Protein AF-A0A930SYH5-F1 (afdb_monomer_lite)

Secondary structure (DSSP, 8-state):
-PEEEEEETTTSHHHHHHHHHHTTTEEEEEEESS--STTEEE--TT-HHHHHHHHHHH--SEEEE------HHHHTT-HHHHHIIIIIHHHHHHHHHHHTT-EEEEEEEGGGS-S--SSPPPTTSPP---SHHHHHHHHHHHHHHTSSSEEEEEEES----SSSS--HHHHHHHHHHHS-GGGSSS-GGG-EETTEEHHHHHHHHHHHTT--EEEEEE-TTTHHHHHHHH-SSGGGTSEEEEEE-SS---HHHHHHHHHHHHTT--EEEE-TTEEE-S-HHHHHHHHHHTT-SEEEEEEE-S-GGGS-EEEE-TTS-EEEEESS-SS-S-SEEEEEEEEE-TTHHHHHHT----TTSS--HHHHHHHHHHTT--EEEEE-SS-EEETTSHHHHHHHHHHHHHHHPPPEE-SEEETT-EEESSEEE-TT-EEES-EEESSEEE-SS-EEES-EE-TTEEE-TT-EEEEEEEEEEEE-TT-EEEEEEEEEEEEEE-TT-EEE--SPSS--------SS------

Sequence (522 aa):
MNAKILLIGSTGQVGRELSFTLSSLGEVVEGARHPHAKNMIKLDLTNNEQIREVIQTIKPDLVVNSGAYTAVDKAELEPELAYQINAIAPSILAEEMSKLTGKLIHISTDYVFDGSKNTPYLETDKTNPLGVYGKTKLAGEEAIQNTNVDYIILRTAWVYGIYGQKNFVKTMVRLAQEKTQFTYSGAKQLVPVANKPILWYGIEAIVKAGITDIGIIISPETGTEIERVTGAGEKFGAKITYILQESPDGLAHAVKIAQPFLADSPFIMYLGDNLIADDLEEYLTEFKSNNLSALILLRKVSNPSAFGVAKIDEKGNILALVEKPTNPPSNLALVGIYFFSPIIHEIIENLQPSPRGELEITDALQGLITEGKNVKACQLKDWWLDTGKKDDLLEANRIILDTNLTSNNQGIIQGNSQIIGRVAIGKDTKIINSTIRGPVIIGDNCHIENCFIGPYSSIANNVILTDADLEHSVILDSAQLKGIHHRIVDSVIGQRAKLILAPQRPKALSFMIGDDSYIQLV

Structure (mmCIF, N/CA/C/O backbone):
data_AF-A0A930SYH5-F1
#
_entry.id   AF-A0A930SYH5-F1
#
loop_
_atom_site.group_PDB
_atom_site.id
_atom_site.type_symbol
_atom_site.label_atom_id
_atom_site.label_alt_id
_atom_site.label_comp_id
_atom_site.label_asym_id
_atom_site.label_entity_id
_atom_site.label_seq_id
_atom_site.pdbx_PDB_ins_code
_atom_site.Cartn_x
_atom_site.Cartn_y
_atom_site.Cartn_z
_atom_site.occupancy
_atom_site.B_iso_or_equiv
_atom_site.auth_seq_id
_atom_site.auth_comp_id
_atom_site.auth_asym_id
_atom_site.auth_atom_id
_atom_site.pdbx_PDB_model_num
ATOM 1 N N . MET A 1 1 ? 56.475 23.485 -13.962 1.00 54.97 1 MET A N 1
ATOM 2 C CA . MET A 1 1 ? 55.716 23.916 -12.770 1.00 54.97 1 MET A CA 1
ATOM 3 C C . MET A 1 1 ? 54.405 23.159 -12.785 1.00 54.97 1 MET A C 1
ATOM 5 O O . MET A 1 1 ? 53.842 23.033 -13.865 1.00 54.97 1 MET A O 1
ATOM 9 N N . ASN A 1 2 ? 53.972 22.610 -11.649 1.00 76.38 2 ASN A N 1
ATOM 10 C CA . ASN A 1 2 ? 52.617 22.067 -11.536 1.00 76.38 2 ASN A CA 1
ATOM 11 C C . ASN A 1 2 ? 51.631 23.235 -11.617 1.00 76.38 2 ASN A C 1
ATOM 13 O O . ASN A 1 2 ? 51.890 24.272 -11.009 1.00 76.38 2 ASN A O 1
ATOM 17 N N . ALA A 1 3 ? 50.551 23.080 -12.383 1.00 88.75 3 ALA A N 1
ATOM 18 C CA . ALA A 1 3 ? 49.531 24.116 -12.514 1.00 88.75 3 ALA A CA 1
ATOM 19 C C . ALA A 1 3 ? 48.890 24.400 -11.148 1.00 88.75 3 ALA A C 1
ATOM 21 O O . ALA A 1 3 ? 48.582 23.464 -10.408 1.00 88.75 3 ALA A O 1
ATOM 22 N N . LYS A 1 4 ? 48.682 25.671 -10.812 1.00 95.31 4 LYS A N 1
ATOM 23 C CA . LYS A 1 4 ? 47.983 26.085 -9.596 1.00 95.31 4 LYS A CA 1
ATOM 24 C C . LYS A 1 4 ? 46.488 26.197 -9.871 1.00 95.31 4 LYS A C 1
ATOM 26 O O . LYS A 1 4 ? 46.061 26.983 -10.717 1.00 95.31 4 LYS A O 1
ATOM 31 N N . ILE A 1 5 ? 45.692 25.421 -9.146 1.00 96.94 5 ILE A N 1
ATOM 32 C CA . ILE A 1 5 ? 44.258 25.260 -9.379 1.00 96.94 5 ILE A CA 1
ATOM 33 C C . ILE A 1 5 ? 43.490 25.814 -8.181 1.00 96.94 5 ILE A C 1
ATOM 35 O O . ILE A 1 5 ? 43.622 25.301 -7.076 1.00 96.94 5 ILE A O 1
ATOM 39 N N . LEU A 1 6 ? 42.652 26.828 -8.386 1.00 97.12 6 LEU A N 1
ATOM 40 C CA . LEU A 1 6 ? 41.712 27.299 -7.368 1.00 97.12 6 LEU A CA 1
ATOM 41 C C . LEU A 1 6 ? 40.374 26.569 -7.527 1.00 97.12 6 LEU A C 1
ATOM 43 O O . LEU A 1 6 ? 39.638 26.815 -8.482 1.00 97.12 6 LEU A O 1
ATOM 47 N N . LEU A 1 7 ? 40.043 25.692 -6.580 1.00 97.25 7 LEU A N 1
ATOM 48 C CA . LEU A 1 7 ? 38.769 24.976 -6.540 1.00 97.25 7 LEU A CA 1
ATOM 49 C C . LEU A 1 7 ? 37.785 25.692 -5.615 1.00 97.25 7 LEU A C 1
ATOM 51 O O . LEU A 1 7 ? 37.949 25.690 -4.398 1.00 97.25 7 LEU A O 1
ATOM 55 N N . ILE A 1 8 ? 36.727 26.264 -6.180 1.00 96.88 8 ILE A N 1
ATOM 56 C CA . ILE A 1 8 ? 35.686 26.983 -5.440 1.00 96.88 8 ILE A CA 1
ATOM 57 C C . ILE A 1 8 ? 34.515 26.043 -5.168 1.00 96.88 8 ILE A C 1
ATOM 59 O O . ILE A 1 8 ? 34.050 25.355 -6.077 1.00 96.88 8 ILE A O 1
ATOM 63 N N . GLY A 1 9 ? 34.000 26.046 -3.936 1.00 92.62 9 GLY A N 1
ATOM 64 C CA . GLY A 1 9 ? 32.895 25.177 -3.524 1.00 92.62 9 GLY A CA 1
ATOM 65 C C . GLY A 1 9 ? 33.356 23.792 -3.064 1.00 92.62 9 GLY A C 1
ATOM 66 O O . GLY A 1 9 ? 32.568 22.849 -3.091 1.00 92.62 9 GLY A O 1
ATOM 67 N N . SER A 1 10 ? 34.607 23.665 -2.608 1.00 91.12 10 SER A N 1
ATOM 68 C CA . SER A 1 10 ? 35.247 22.388 -2.245 1.00 91.12 10 SER A CA 1
ATOM 69 C C . SER A 1 10 ? 34.531 21.598 -1.140 1.00 91.12 10 SER A C 1
ATOM 71 O O . SER A 1 10 ? 34.693 20.388 -1.040 1.00 91.12 10 SER A O 1
ATOM 73 N N . THR A 1 11 ? 33.689 22.240 -0.322 1.00 87.94 11 THR A N 1
ATOM 74 C CA . THR A 1 11 ? 32.863 21.554 0.688 1.00 87.94 11 THR A CA 1
ATOM 75 C C . THR A 1 11 ? 31.590 20.918 0.130 1.00 87.94 11 THR A C 1
ATOM 77 O O . THR A 1 11 ? 30.999 20.079 0.820 1.00 87.94 11 THR A O 1
ATOM 80 N N . GLY A 1 12 ? 31.160 21.314 -1.073 1.00 85.12 12 GLY A N 1
ATOM 81 C CA . GLY A 1 12 ? 29.975 20.806 -1.766 1.00 85.12 12 GLY A CA 1
ATOM 82 C C . GLY A 1 12 ? 30.194 19.429 -2.401 1.00 85.12 12 GLY A C 1
ATOM 83 O O . GLY A 1 12 ? 31.309 18.921 -2.425 1.00 85.12 12 GLY A O 1
ATOM 84 N N . GLN A 1 13 ? 29.123 18.814 -2.917 1.00 85.75 13 GLN A N 1
ATOM 85 C CA . GLN A 1 13 ? 29.175 17.445 -3.462 1.00 85.75 13 GLN A CA 1
ATOM 86 C C . GLN A 1 13 ? 30.187 17.325 -4.609 1.00 85.75 13 GLN A C 1
ATOM 88 O O . GLN A 1 13 ? 31.122 16.539 -4.521 1.00 85.75 13 GLN A O 1
ATOM 93 N N . VAL A 1 14 ? 30.037 18.166 -5.637 1.00 88.12 14 VAL A N 1
ATOM 94 C CA . VAL A 1 14 ? 30.930 18.185 -6.806 1.00 88.12 14 VAL A CA 1
ATOM 95 C C . VAL A 1 14 ? 32.347 18.605 -6.410 1.00 88.12 14 VAL A C 1
ATOM 97 O O . VAL A 1 14 ? 33.314 17.970 -6.814 1.00 88.12 14 VAL A O 1
ATOM 100 N N . GLY A 1 15 ? 32.476 19.642 -5.576 1.00 90.06 15 GLY A N 1
ATOM 101 C CA . GLY A 1 15 ? 33.772 20.148 -5.131 1.00 90.06 15 GLY A CA 1
ATOM 102 C C . GLY A 1 15 ? 34.610 19.105 -4.389 1.00 90.06 15 GLY A C 1
ATOM 103 O O . GLY A 1 15 ? 35.796 18.980 -4.671 1.00 90.06 15 GLY A O 1
ATOM 104 N N . ARG A 1 16 ? 34.015 18.301 -3.500 1.00 87.94 16 ARG A N 1
ATOM 105 C CA . ARG A 1 16 ? 34.755 17.248 -2.782 1.00 87.94 16 ARG A CA 1
ATOM 106 C C . ARG A 1 16 ? 35.356 16.213 -3.729 1.00 87.94 16 ARG A C 1
ATOM 108 O O . ARG A 1 16 ? 36.531 15.892 -3.598 1.00 87.94 16 ARG A O 1
ATOM 115 N N . GLU A 1 17 ? 34.578 15.731 -4.694 1.00 88.88 17 GLU A N 1
ATOM 116 C CA . GLU A 1 17 ? 35.054 14.739 -5.672 1.00 88.88 17 GLU A CA 1
ATOM 117 C C . GLU A 1 17 ? 36.116 15.329 -6.614 1.00 88.88 17 GLU A C 1
ATOM 119 O O . GLU A 1 17 ? 37.127 14.694 -6.935 1.00 88.88 17 GLU A O 1
ATOM 124 N N . LEU A 1 18 ? 35.931 16.591 -7.014 1.00 90.50 18 LEU A N 1
ATOM 125 C CA . LEU A 1 18 ? 36.911 17.303 -7.828 1.00 90.50 18 LEU A CA 1
ATOM 126 C C . LEU A 1 18 ? 38.214 17.555 -7.076 1.00 90.50 18 LEU A C 1
ATOM 128 O O . LEU A 1 18 ? 39.262 17.501 -7.704 1.00 90.50 18 LEU A O 1
ATOM 132 N N . SER A 1 19 ? 38.190 17.782 -5.762 1.00 89.62 19 SER A N 1
ATOM 133 C CA . SER A 1 19 ? 39.415 17.988 -4.979 1.00 89.62 19 SER A CA 1
ATOM 134 C C . SER A 1 19 ? 40.384 16.808 -5.113 1.00 89.62 19 SER A C 1
ATOM 136 O O . SER A 1 19 ? 41.558 17.000 -5.447 1.00 89.62 19 SER A O 1
ATOM 138 N N . PHE A 1 20 ? 39.878 15.576 -4.979 1.00 84.81 20 PHE A N 1
ATOM 139 C CA . PHE A 1 20 ? 40.682 14.365 -5.161 1.00 84.81 20 PHE A CA 1
ATOM 140 C C . PHE A 1 20 ? 41.242 14.252 -6.583 1.00 84.81 20 PHE A C 1
ATOM 142 O O . PHE A 1 20 ? 42.425 13.970 -6.766 1.00 84.81 20 PHE A O 1
ATOM 149 N N . THR A 1 21 ? 40.407 14.518 -7.589 1.00 88.06 21 THR A N 1
ATOM 150 C CA . THR A 1 21 ? 40.795 14.397 -9.002 1.00 88.06 21 THR A CA 1
ATOM 151 C C . THR A 1 21 ? 41.822 15.462 -9.398 1.00 88.06 21 THR A C 1
ATOM 153 O O . THR A 1 21 ? 42.855 15.150 -9.990 1.00 88.06 21 THR A O 1
ATOM 156 N N . LEU A 1 22 ? 41.579 16.721 -9.032 1.00 91.44 22 LEU A N 1
ATOM 157 C CA . LEU A 1 22 ? 42.421 17.867 -9.379 1.00 91.44 22 LEU A CA 1
ATOM 158 C C . LEU A 1 22 ? 43.780 17.830 -8.669 1.00 91.44 22 LEU A C 1
ATOM 160 O O . LEU A 1 22 ? 44.765 18.287 -9.244 1.00 91.44 22 LEU A O 1
ATOM 164 N N . SER A 1 23 ? 43.864 17.225 -7.478 1.00 88.00 23 SER A N 1
ATOM 165 C CA . SER A 1 23 ? 45.127 17.052 -6.741 1.00 88.00 23 SER A CA 1
ATOM 166 C C . SER A 1 23 ? 46.154 16.208 -7.508 1.00 88.00 23 SER A C 1
ATOM 168 O O . SER A 1 23 ? 47.352 16.318 -7.263 1.00 88.00 23 SER A O 1
ATOM 170 N N . SER A 1 24 ? 45.703 15.385 -8.463 1.00 88.62 24 SER A N 1
ATOM 171 C CA . SER A 1 24 ? 46.584 14.629 -9.366 1.00 88.62 24 SER A CA 1
ATOM 172 C C . SER A 1 24 ? 47.115 15.453 -10.550 1.00 88.62 24 SER A C 1
ATOM 174 O O . SER A 1 24 ? 48.090 15.055 -11.186 1.00 88.62 24 SER A O 1
ATOM 176 N N . LEU A 1 25 ? 46.495 16.603 -10.843 1.00 88.56 25 LEU A N 1
ATOM 177 C CA . LEU A 1 25 ? 46.772 17.442 -12.015 1.00 88.56 25 LEU A CA 1
ATOM 178 C C . LEU A 1 25 ? 47.571 18.706 -11.669 1.00 88.56 25 LEU A C 1
ATOM 180 O O . LEU A 1 25 ? 48.188 19.303 -12.552 1.00 88.56 25 LEU A O 1
ATOM 184 N N . GLY A 1 26 ? 47.569 19.129 -10.403 1.00 91.44 26 GLY A N 1
ATOM 185 C CA . GLY A 1 26 ? 48.209 20.371 -9.991 1.00 91.44 26 GLY A CA 1
ATOM 186 C C . GLY A 1 26 ? 48.165 20.634 -8.489 1.00 91.44 26 GLY A C 1
ATOM 187 O O . GLY A 1 26 ? 47.673 19.828 -7.703 1.00 91.44 26 GLY A O 1
ATOM 188 N N . GLU A 1 27 ? 48.693 21.789 -8.090 1.00 94.19 27 GLU A N 1
ATOM 189 C CA . GLU A 1 27 ? 48.583 22.290 -6.720 1.00 94.19 27 GLU A CA 1
ATOM 190 C C . GLU A 1 27 ? 47.179 22.873 -6.514 1.00 94.19 27 GLU A C 1
ATOM 192 O O . GLU A 1 27 ? 46.853 23.921 -7.074 1.00 94.19 27 GLU A O 1
ATOM 197 N N . VAL A 1 28 ? 46.340 22.192 -5.730 1.00 94.44 28 VAL A N 1
ATOM 198 C CA . VAL A 1 28 ? 44.954 22.613 -5.483 1.00 94.44 28 VAL A CA 1
ATOM 199 C C . VAL A 1 28 ? 44.872 23.513 -4.257 1.00 94.44 28 VAL A C 1
ATOM 201 O O . VAL A 1 28 ? 45.237 23.125 -3.149 1.00 94.44 28 VAL A O 1
ATOM 204 N N . VAL A 1 29 ? 44.317 24.703 -4.457 1.00 95.19 29 VAL A N 1
ATOM 205 C CA . VAL A 1 29 ? 43.918 25.631 -3.404 1.00 95.19 29 VAL A CA 1
ATOM 206 C C . VAL A 1 29 ? 42.401 25.573 -3.264 1.00 95.19 29 VAL A C 1
ATOM 208 O O . VAL A 1 29 ? 41.662 25.913 -4.187 1.00 95.19 29 VAL A O 1
ATOM 211 N N . GLU A 1 30 ? 41.920 25.124 -2.109 1.00 95.56 30 GLU A N 1
ATOM 212 C CA . GLU A 1 30 ? 40.494 24.908 -1.864 1.00 95.56 30 GLU A CA 1
ATOM 213 C C . GLU A 1 30 ? 39.813 26.146 -1.267 1.00 95.56 30 GLU A C 1
ATOM 215 O O . GLU A 1 30 ? 40.140 26.575 -0.161 1.00 95.56 30 GLU A O 1
ATOM 220 N N . GLY A 1 31 ? 38.816 26.686 -1.966 1.00 95.25 31 GLY A N 1
ATOM 221 C CA . GLY A 1 31 ? 37.974 27.797 -1.530 1.00 95.25 31 GLY A CA 1
ATOM 222 C C . GLY A 1 31 ? 36.589 27.339 -1.067 1.00 95.25 31 GLY A C 1
ATOM 223 O O . GLY A 1 31 ? 35.847 26.698 -1.819 1.00 95.25 31 GLY A O 1
ATOM 224 N N . ALA A 1 32 ? 36.199 27.710 0.155 1.00 92.44 32 ALA A N 1
ATOM 225 C CA . ALA A 1 32 ? 34.888 27.382 0.716 1.00 92.44 32 ALA A CA 1
ATOM 226 C C . ALA A 1 32 ? 34.297 28.516 1.563 1.00 92.44 32 ALA A C 1
ATOM 228 O O . ALA A 1 32 ? 35.016 29.236 2.254 1.00 92.44 32 ALA A O 1
ATOM 229 N N . ARG A 1 33 ? 32.960 28.610 1.598 1.00 89.88 33 ARG A N 1
ATOM 230 C CA . ARG A 1 33 ? 32.237 29.592 2.429 1.00 89.88 33 ARG A CA 1
ATOM 231 C C . ARG A 1 33 ? 32.514 29.411 3.926 1.00 89.88 33 ARG A C 1
ATOM 233 O O . ARG A 1 33 ? 32.722 30.380 4.655 1.00 89.88 33 ARG A O 1
ATOM 240 N N . HIS A 1 34 ? 32.542 28.153 4.365 1.00 86.88 34 HIS A N 1
ATOM 241 C CA . HIS A 1 34 ? 32.814 27.741 5.742 1.00 86.88 34 HIS A CA 1
ATOM 242 C C . HIS A 1 34 ? 33.986 26.743 5.749 1.00 86.88 34 HIS A C 1
ATOM 244 O O . HIS A 1 34 ? 33.759 25.530 5.686 1.00 86.88 34 HIS A O 1
ATOM 250 N N . PRO A 1 35 ? 35.241 27.229 5.742 1.00 85.38 35 PRO A N 1
ATOM 251 C CA . PRO A 1 35 ? 36.414 26.364 5.762 1.00 85.38 35 PRO A CA 1
ATOM 252 C C . PRO A 1 35 ? 36.491 25.606 7.092 1.00 85.38 35 PRO A C 1
ATOM 254 O O . PRO A 1 35 ? 36.239 26.167 8.156 1.00 85.38 35 PRO A O 1
ATOM 257 N N . HIS A 1 36 ? 36.833 24.322 7.023 1.00 80.94 36 HIS A N 1
ATOM 258 C CA . HIS A 1 36 ? 36.898 23.422 8.182 1.00 80.94 36 HIS A CA 1
ATOM 259 C C . HIS A 1 36 ? 38.276 22.757 8.339 1.00 80.94 36 HIS A C 1
ATOM 261 O O . HIS A 1 36 ? 38.536 22.116 9.354 1.00 80.94 36 HIS A O 1
ATOM 267 N N . ALA A 1 37 ? 39.177 22.950 7.371 1.00 79.31 37 ALA A N 1
ATOM 268 C CA . ALA A 1 37 ? 40.570 22.529 7.436 1.00 79.31 37 ALA A CA 1
ATOM 269 C C . ALA A 1 37 ? 41.507 23.741 7.326 1.00 79.31 37 ALA A C 1
ATOM 271 O O . ALA A 1 37 ? 41.186 24.729 6.666 1.00 79.31 37 ALA A O 1
ATOM 272 N N . LYS A 1 38 ? 42.686 23.651 7.958 1.00 69.94 38 LYS A N 1
ATOM 273 C CA . LYS A 1 38 ? 43.677 24.746 8.021 1.00 69.94 38 LYS A CA 1
ATOM 274 C C . LYS A 1 38 ? 44.188 25.209 6.653 1.00 69.94 38 LYS A C 1
ATOM 276 O O . LYS A 1 38 ? 44.644 26.339 6.545 1.00 69.94 38 LYS A O 1
ATOM 281 N N . ASN A 1 39 ? 44.104 24.352 5.639 1.00 78.25 39 ASN A N 1
ATOM 282 C CA . ASN A 1 39 ? 44.634 24.619 4.301 1.00 78.25 39 ASN A CA 1
ATOM 283 C C . ASN A 1 39 ? 43.558 25.129 3.324 1.00 78.25 39 ASN A C 1
ATOM 285 O O . ASN A 1 39 ? 43.848 25.320 2.148 1.00 78.25 39 ASN A O 1
ATOM 289 N N . MET A 1 40 ? 42.325 25.346 3.798 1.00 90.44 40 MET A N 1
ATOM 290 C CA . MET A 1 40 ? 41.239 25.905 2.992 1.00 90.44 40 MET A CA 1
ATOM 291 C C . MET A 1 40 ? 41.160 27.418 3.166 1.00 90.44 40 MET A C 1
ATOM 293 O O . MET A 1 40 ? 41.299 27.943 4.272 1.00 90.44 40 MET A O 1
ATOM 297 N N . ILE A 1 41 ? 40.841 28.114 2.083 1.00 93.94 41 ILE A N 1
ATOM 298 C CA . ILE A 1 41 ? 40.650 29.559 2.072 1.00 93.94 41 ILE A CA 1
ATOM 299 C C . ILE A 1 41 ? 39.158 29.867 2.192 1.00 93.94 41 ILE A C 1
ATOM 301 O O . ILE A 1 41 ? 38.309 29.230 1.561 1.00 93.94 41 ILE A O 1
ATOM 305 N N . LYS A 1 42 ? 38.828 30.864 3.018 1.00 94.00 42 LYS A N 1
ATOM 306 C CA . LYS A 1 42 ? 37.465 31.387 3.096 1.00 94.00 42 LYS A CA 1
ATOM 307 C C . LYS A 1 42 ? 37.136 32.126 1.800 1.00 94.00 42 LYS A C 1
ATOM 309 O O . LYS A 1 42 ? 37.787 33.116 1.483 1.00 94.00 42 LYS A O 1
ATOM 314 N N . LEU A 1 43 ? 36.105 31.668 1.101 1.00 95.06 43 LEU A N 1
ATOM 315 C CA . LEU A 1 43 ? 35.617 32.275 -0.131 1.00 95.06 43 LEU A CA 1
ATOM 316 C C . LEU A 1 43 ? 34.086 32.187 -0.175 1.00 95.06 43 LEU A C 1
ATOM 318 O O . LEU A 1 43 ? 33.522 31.105 -0.351 1.00 95.06 43 LEU A O 1
ATOM 322 N N . ASP A 1 44 ? 33.422 33.322 0.031 1.00 94.38 44 ASP A N 1
ATOM 323 C CA . ASP A 1 44 ? 31.973 33.482 -0.064 1.00 94.38 44 ASP A CA 1
ATOM 324 C C . ASP A 1 44 ? 31.619 34.173 -1.386 1.00 94.38 44 ASP A C 1
ATOM 326 O O . ASP A 1 44 ? 32.016 35.309 -1.630 1.00 94.38 44 ASP A O 1
ATOM 330 N N . LEU A 1 45 ? 30.844 33.491 -2.232 1.00 96.38 45 LEU A N 1
ATOM 331 C CA . LEU A 1 45 ? 30.428 34.009 -3.540 1.00 96.38 45 LEU A CA 1
ATOM 332 C C . LEU A 1 45 ? 29.458 35.200 -3.449 1.00 96.38 45 LEU A C 1
ATOM 334 O O . LEU A 1 45 ? 29.154 35.837 -4.452 1.00 96.38 45 LEU A O 1
ATOM 338 N N . THR A 1 46 ? 28.986 35.542 -2.252 1.00 96.31 46 THR A N 1
ATOM 339 C CA . THR A 1 46 ? 28.235 36.784 -2.019 1.00 96.31 46 THR A CA 1
ATOM 340 C C . THR A 1 46 ? 29.134 38.005 -1.809 1.00 96.31 46 THR A C 1
ATOM 342 O O . THR A 1 46 ? 28.638 39.128 -1.815 1.00 96.31 46 THR A O 1
ATOM 345 N N . ASN A 1 47 ? 30.449 37.817 -1.645 1.00 97.06 47 ASN A N 1
ATOM 346 C CA . ASN A 1 47 ? 31.401 38.894 -1.390 1.00 97.06 47 ASN A CA 1
ATOM 347 C C . ASN A 1 47 ? 32.325 39.128 -2.598 1.00 97.06 47 ASN A C 1
ATOM 349 O O . ASN A 1 47 ? 33.339 38.454 -2.771 1.00 97.06 47 ASN A O 1
ATOM 353 N N . ASN A 1 48 ? 31.980 40.127 -3.409 1.00 97.56 48 ASN A N 1
ATOM 354 C CA . ASN A 1 48 ? 32.677 40.459 -4.654 1.00 97.56 48 ASN A CA 1
ATOM 355 C C . ASN A 1 48 ? 34.157 40.830 -4.461 1.00 97.56 48 ASN A C 1
ATOM 357 O O . ASN A 1 48 ? 35.005 40.354 -5.214 1.00 97.56 48 ASN A O 1
ATOM 361 N N . GLU A 1 49 ? 34.475 41.647 -3.454 1.00 96.69 49 GLU A N 1
ATOM 362 C CA . GLU A 1 49 ? 35.856 42.073 -3.182 1.00 96.69 49 GLU A CA 1
ATOM 363 C C . GLU A 1 49 ? 36.721 40.890 -2.754 1.00 96.69 49 GLU A C 1
ATOM 365 O O . GLU A 1 49 ? 37.821 40.704 -3.269 1.00 96.69 49 GLU A O 1
ATOM 370 N N . GLN A 1 50 ? 36.179 40.009 -1.907 1.00 96.62 50 GLN A N 1
ATOM 371 C CA . GLN A 1 50 ? 36.890 38.803 -1.489 1.00 96.62 50 GLN A CA 1
ATOM 372 C C . GLN A 1 50 ? 37.243 37.902 -2.680 1.00 96.62 50 GLN A C 1
ATOM 374 O O . GLN A 1 50 ? 38.337 37.340 -2.716 1.00 96.62 50 GLN A O 1
ATOM 379 N N . ILE A 1 51 ? 36.346 37.757 -3.663 1.00 97.31 51 ILE A N 1
ATOM 380 C CA . ILE A 1 51 ? 36.632 36.981 -4.879 1.00 97.31 51 ILE A CA 1
ATOM 381 C C . ILE A 1 51 ? 37.844 37.571 -5.614 1.00 97.31 51 ILE A C 1
ATOM 383 O O . ILE A 1 51 ? 38.761 36.829 -5.978 1.00 97.31 51 ILE A O 1
ATOM 387 N N . ARG A 1 52 ? 37.876 38.898 -5.798 1.00 97.62 52 ARG A N 1
ATOM 388 C CA . ARG A 1 52 ? 38.975 39.586 -6.492 1.00 97.62 52 ARG A CA 1
ATOM 389 C C . ARG A 1 52 ? 40.292 39.448 -5.734 1.00 97.62 52 ARG A C 1
ATOM 391 O O . ARG A 1 52 ? 41.289 39.027 -6.320 1.00 97.62 52 ARG A O 1
ATOM 398 N N . GLU A 1 53 ? 40.282 39.716 -4.430 1.00 96.44 53 GLU A N 1
ATOM 399 C CA . GLU A 1 53 ? 41.455 39.591 -3.557 1.00 96.44 53 GLU A CA 1
ATOM 400 C C . GLU A 1 53 ? 42.063 38.185 -3.612 1.00 96.44 53 GLU A C 1
ATOM 402 O O . GLU A 1 53 ? 43.280 38.028 -3.750 1.00 96.44 53 GLU A O 1
ATOM 407 N N . VAL A 1 54 ? 41.221 37.150 -3.546 1.00 96.12 54 VAL A N 1
ATOM 408 C CA . VAL A 1 54 ? 41.656 35.749 -3.571 1.00 96.12 54 VAL A CA 1
ATOM 409 C C . VAL A 1 54 ? 42.336 35.405 -4.898 1.00 96.12 54 VAL A C 1
ATOM 411 O O . VAL A 1 54 ? 43.426 34.831 -4.886 1.00 96.12 54 VAL A O 1
ATOM 414 N N . ILE A 1 55 ? 41.762 35.793 -6.039 1.00 96.62 55 ILE A N 1
ATOM 415 C CA . ILE A 1 55 ? 42.356 35.514 -7.359 1.00 96.62 55 ILE A CA 1
ATOM 416 C C . ILE A 1 55 ? 43.673 36.269 -7.542 1.00 96.62 55 ILE A C 1
ATOM 418 O O . ILE A 1 55 ? 44.663 35.678 -7.973 1.00 96.62 55 ILE A O 1
ATOM 422 N N . GLN A 1 56 ? 43.722 37.545 -7.158 1.00 95.19 56 GLN A N 1
ATOM 423 C CA . GLN A 1 56 ? 44.924 38.377 -7.280 1.00 95.19 56 GLN A CA 1
ATOM 424 C C . GLN A 1 56 ? 46.066 37.910 -6.369 1.00 95.19 56 GLN A C 1
ATOM 426 O O . GLN A 1 56 ? 47.239 38.050 -6.730 1.00 95.19 56 GLN A O 1
ATOM 431 N N . THR A 1 57 ? 45.730 37.335 -5.212 1.00 95.12 57 THR A N 1
ATOM 432 C CA . THR A 1 57 ? 46.696 36.775 -4.259 1.00 95.12 57 THR A CA 1
ATOM 433 C C . THR A 1 57 ? 47.223 35.423 -4.728 1.00 95.12 57 THR A C 1
ATOM 435 O O . THR A 1 57 ? 48.434 35.205 -4.763 1.00 95.12 57 THR A O 1
ATOM 438 N N . ILE A 1 58 ? 46.328 34.502 -5.096 1.00 94.81 58 ILE A N 1
ATOM 439 C CA . ILE A 1 58 ? 46.692 33.129 -5.471 1.00 94.81 58 ILE A CA 1
ATOM 440 C C . ILE A 1 58 ? 47.385 33.100 -6.834 1.00 94.81 58 ILE A C 1
ATOM 442 O O . ILE A 1 58 ? 48.335 32.330 -7.015 1.00 94.81 58 ILE A O 1
ATOM 446 N N . LYS A 1 59 ? 46.906 33.939 -7.763 1.00 95.88 59 LYS A N 1
ATOM 447 C CA . LYS A 1 59 ? 47.246 33.943 -9.191 1.00 95.88 59 LYS A CA 1
ATOM 448 C C . LYS A 1 59 ? 47.173 32.529 -9.783 1.00 95.88 59 LYS A C 1
ATOM 450 O O . LYS A 1 59 ? 48.214 31.974 -10.138 1.00 95.88 59 LYS A O 1
ATOM 455 N N . PRO A 1 60 ? 45.984 31.896 -9.779 1.00 96.44 60 PRO A N 1
ATOM 456 C CA . PRO A 1 60 ? 45.842 30.526 -10.251 1.00 96.44 60 PRO A CA 1
ATOM 457 C C . PRO A 1 60 ? 46.011 30.448 -11.774 1.00 96.44 60 PRO A C 1
ATOM 459 O O . PRO A 1 60 ? 45.641 31.373 -12.492 1.00 96.44 60 PRO A O 1
ATOM 462 N N . ASP A 1 61 ? 46.515 29.316 -12.262 1.00 96.56 61 ASP A N 1
ATOM 463 C CA . ASP A 1 61 ? 46.542 28.991 -13.693 1.00 96.56 61 ASP A CA 1
ATOM 464 C C . ASP A 1 61 ? 45.154 28.528 -14.177 1.00 96.56 61 ASP A C 1
ATOM 466 O O . ASP A 1 61 ? 44.784 28.714 -15.338 1.00 96.56 61 ASP A O 1
ATOM 470 N N . LEU A 1 62 ? 44.367 27.935 -13.270 1.00 97.12 62 LEU A N 1
ATOM 471 C CA . LEU A 1 62 ? 43.015 27.436 -13.513 1.00 97.12 62 LEU A CA 1
ATOM 472 C C . LEU A 1 62 ? 42.107 27.714 -12.308 1.00 97.12 62 LEU A C 1
ATOM 474 O O . LEU A 1 62 ? 42.444 27.376 -11.175 1.00 97.12 62 LEU A O 1
ATOM 478 N N . VAL A 1 63 ? 40.913 28.246 -12.556 1.00 98.12 63 VAL A N 1
ATOM 479 C CA . VAL A 1 63 ? 39.809 28.257 -11.587 1.00 98.12 63 VAL A CA 1
ATOM 480 C C . VAL A 1 63 ? 38.810 27.171 -11.963 1.00 98.12 63 VAL A C 1
ATOM 482 O O . VAL A 1 63 ? 38.363 27.110 -13.104 1.00 98.12 63 VAL A O 1
ATOM 485 N N . VAL A 1 64 ? 38.415 26.343 -10.998 1.00 97.88 64 VAL A N 1
ATOM 486 C CA . VAL A 1 64 ? 37.292 25.409 -11.131 1.00 97.88 64 VAL A CA 1
ATOM 487 C C . VAL A 1 64 ? 36.176 25.869 -10.203 1.00 97.88 64 VAL A C 1
ATOM 489 O O . VAL A 1 64 ? 36.253 25.716 -8.983 1.00 97.88 64 VAL A O 1
ATOM 492 N N . ASN A 1 65 ? 35.131 26.463 -10.776 1.00 97.56 65 ASN A N 1
ATOM 493 C CA . ASN A 1 65 ? 33.982 26.948 -10.030 1.00 97.56 65 ASN A CA 1
ATOM 494 C C . ASN A 1 65 ? 32.886 25.881 -9.928 1.00 97.56 65 ASN A C 1
ATOM 496 O O . ASN A 1 65 ? 32.073 25.729 -10.841 1.00 97.56 65 ASN A O 1
ATOM 500 N N . SER A 1 66 ? 32.854 25.184 -8.788 1.00 94.69 66 SER A N 1
ATOM 501 C CA . SER A 1 66 ? 31.786 24.246 -8.409 1.00 94.69 66 SER A CA 1
ATOM 502 C C . SER A 1 66 ? 30.795 24.829 -7.388 1.00 94.69 66 SER A C 1
ATOM 504 O O . SER A 1 66 ? 29.885 24.134 -6.933 1.00 94.69 66 SER A O 1
ATOM 506 N N . GLY A 1 67 ? 30.962 26.102 -7.012 1.00 92.81 67 GLY A N 1
ATOM 507 C CA . GLY A 1 67 ? 30.063 26.809 -6.107 1.00 92.81 67 GLY A CA 1
ATOM 508 C C . GLY A 1 67 ? 28.843 27.361 -6.844 1.00 92.81 67 GLY A C 1
ATOM 509 O O . GLY A 1 67 ? 28.971 28.004 -7.884 1.00 92.81 67 GLY A O 1
ATOM 510 N N . ALA A 1 68 ? 27.654 27.118 -6.295 1.00 92.75 68 ALA A N 1
ATOM 511 C CA . ALA A 1 68 ? 26.394 27.622 -6.831 1.00 92.75 68 ALA A CA 1
ATOM 512 C C . ALA A 1 68 ? 25.327 27.698 -5.731 1.00 92.75 68 ALA A C 1
ATOM 514 O O . ALA A 1 68 ? 25.405 26.994 -4.720 1.00 92.75 68 ALA A O 1
ATOM 515 N N . TYR A 1 69 ? 24.296 28.508 -5.958 1.00 92.25 69 TYR A N 1
ATOM 516 C CA . TYR A 1 69 ? 23.041 28.412 -5.221 1.00 92.25 69 TYR A CA 1
ATOM 517 C C . TYR A 1 69 ? 22.212 27.288 -5.848 1.00 92.25 69 TYR A C 1
ATOM 519 O O . TYR A 1 69 ? 21.721 27.461 -6.956 1.00 92.25 69 TYR A O 1
ATOM 527 N N . THR A 1 70 ? 22.089 26.134 -5.186 1.00 86.75 70 THR A N 1
ATOM 528 C CA . THR A 1 70 ? 21.535 24.897 -5.784 1.00 86.75 70 THR A CA 1
ATOM 529 C C . THR A 1 70 ? 20.127 24.526 -5.314 1.00 86.75 70 THR A C 1
ATOM 531 O O . THR A 1 70 ? 19.586 23.507 -5.739 1.00 86.75 70 THR A O 1
ATOM 534 N N . ALA A 1 71 ? 19.519 25.320 -4.430 1.00 88.12 71 ALA A N 1
ATOM 535 C CA . ALA A 1 71 ? 18.165 25.069 -3.948 1.00 88.12 71 ALA A CA 1
ATOM 536 C C . ALA A 1 71 ? 17.135 25.599 -4.960 1.00 88.12 71 ALA A C 1
ATOM 538 O O . ALA A 1 71 ? 16.688 26.734 -4.837 1.00 88.12 71 ALA A O 1
ATOM 539 N N . VAL A 1 72 ? 16.786 24.780 -5.960 1.00 87.06 72 VAL A N 1
ATOM 540 C CA . VAL A 1 72 ? 15.937 25.164 -7.107 1.00 87.06 72 VAL A CA 1
ATOM 541 C C . VAL A 1 72 ? 14.649 25.865 -6.668 1.00 87.06 72 VAL A C 1
ATOM 543 O O . VAL A 1 72 ? 14.436 27.010 -7.050 1.00 87.06 72 VAL A O 1
ATOM 546 N N . ASP A 1 73 ? 13.856 25.236 -5.797 1.00 86.50 73 ASP A N 1
ATOM 547 C CA . ASP A 1 73 ? 12.569 25.798 -5.356 1.00 86.50 73 ASP A CA 1
ATOM 548 C C . ASP A 1 73 ? 12.744 27.083 -4.537 1.00 86.50 73 ASP A C 1
ATOM 550 O O . ASP A 1 73 ? 11.963 28.024 -4.648 1.00 86.50 73 ASP A O 1
ATOM 554 N N . LYS A 1 74 ? 13.807 27.161 -3.724 1.00 87.94 74 LYS A N 1
ATOM 555 C CA . LYS A 1 74 ? 14.089 28.361 -2.923 1.00 87.94 74 LYS A CA 1
ATOM 556 C C . LYS A 1 74 ? 14.580 29.532 -3.763 1.00 87.94 74 LYS A C 1
ATOM 558 O O . LYS A 1 74 ? 14.424 30.668 -3.331 1.00 87.94 74 LYS A O 1
ATOM 563 N N . ALA A 1 75 ? 15.141 29.285 -4.946 1.00 90.62 75 ALA A N 1
ATOM 564 C CA . ALA A 1 75 ? 15.591 30.355 -5.828 1.00 90.62 75 ALA A CA 1
ATOM 565 C C . ALA A 1 75 ? 14.431 31.268 -6.258 1.00 90.62 75 ALA A C 1
ATOM 567 O O . ALA A 1 75 ? 14.656 32.454 -6.468 1.00 90.62 75 ALA A O 1
ATOM 568 N N . GLU A 1 76 ? 13.199 30.750 -6.322 1.00 91.25 76 GLU A N 1
ATOM 569 C CA . GLU A 1 76 ? 11.993 31.552 -6.582 1.00 91.25 76 GLU A CA 1
ATOM 570 C C . GLU A 1 76 ? 11.703 32.552 -5.448 1.00 91.25 76 GLU A C 1
ATOM 572 O O . GLU A 1 76 ? 11.211 33.652 -5.691 1.00 91.25 76 GLU A O 1
ATOM 577 N N . LEU A 1 77 ? 12.043 32.192 -4.207 1.00 92.69 77 LEU A N 1
ATOM 578 C CA . LEU A 1 77 ? 11.856 33.033 -3.021 1.00 92.69 77 LEU A CA 1
ATOM 579 C C . LEU A 1 77 ? 13.063 33.943 -2.745 1.00 92.69 77 LEU A C 1
ATOM 581 O O . LEU A 1 77 ? 12.917 34.987 -2.114 1.00 92.69 77 LEU A O 1
ATOM 585 N N . GLU A 1 78 ? 14.252 33.559 -3.215 1.00 95.12 78 GLU A N 1
ATOM 586 C CA . GLU A 1 78 ? 15.525 34.257 -2.991 1.00 95.12 78 GLU A CA 1
ATOM 587 C C . GLU A 1 78 ? 16.234 34.637 -4.320 1.00 95.12 78 GLU A C 1
ATOM 589 O O . GLU A 1 78 ? 17.418 34.323 -4.503 1.00 95.12 78 GLU A O 1
ATOM 594 N N . PRO A 1 79 ? 15.559 35.323 -5.270 1.00 95.19 79 PRO A N 1
ATOM 595 C CA . PRO A 1 79 ? 16.076 35.541 -6.625 1.00 95.19 79 PRO A CA 1
ATOM 596 C C . PRO A 1 79 ? 17.360 36.376 -6.660 1.00 95.19 79 PRO A C 1
ATOM 598 O O . PRO A 1 79 ? 18.267 36.083 -7.438 1.00 95.19 79 PRO A O 1
ATOM 601 N N . GLU A 1 80 ? 17.475 37.390 -5.799 1.00 96.75 80 GLU A N 1
ATOM 602 C CA . GLU A 1 80 ? 18.655 38.261 -5.730 1.00 96.75 80 GLU A CA 1
ATOM 603 C C . GLU A 1 80 ? 19.896 37.500 -5.254 1.00 96.75 80 GLU A C 1
ATOM 605 O O . GLU A 1 80 ? 20.975 37.632 -5.832 1.00 96.75 80 GLU A O 1
ATOM 610 N N . LEU A 1 81 ? 19.740 36.651 -4.234 1.00 96.56 81 LEU A N 1
ATOM 611 C CA . LEU A 1 81 ? 20.830 35.835 -3.707 1.00 96.56 81 LEU A CA 1
ATOM 612 C C . LEU A 1 81 ? 21.268 34.775 -4.724 1.00 96.56 81 LEU A C 1
ATOM 614 O O . LEU A 1 81 ? 22.468 34.560 -4.918 1.00 96.56 81 LEU A O 1
ATOM 618 N N . ALA A 1 82 ? 20.306 34.141 -5.402 1.00 96.94 82 ALA A N 1
ATOM 619 C CA . ALA A 1 82 ? 20.587 33.213 -6.489 1.00 96.94 82 ALA A CA 1
ATOM 620 C C . ALA A 1 82 ? 21.340 33.913 -7.632 1.00 96.94 82 ALA A C 1
ATOM 622 O O . ALA A 1 82 ? 22.350 33.388 -8.097 1.00 96.94 82 ALA A O 1
ATOM 623 N N . TYR A 1 83 ? 20.922 35.118 -8.032 1.00 97.81 83 TYR A N 1
ATOM 624 C CA . TYR A 1 83 ? 21.588 35.902 -9.076 1.00 97.81 83 TYR A CA 1
ATOM 625 C C . TYR A 1 83 ? 23.006 36.332 -8.673 1.00 97.81 83 TYR A C 1
ATOM 627 O O . TYR A 1 83 ? 23.949 36.187 -9.452 1.00 97.81 83 TYR A O 1
ATOM 635 N N . GLN A 1 84 ? 23.192 36.791 -7.434 1.00 98.19 84 GLN A N 1
ATOM 636 C CA . GLN A 1 84 ? 24.503 37.158 -6.901 1.00 98.19 84 GLN A CA 1
ATOM 637 C C . GLN A 1 84 ? 25.502 35.992 -6.990 1.00 98.19 84 GLN A C 1
ATOM 639 O O . GLN A 1 84 ? 26.624 36.163 -7.467 1.00 98.19 84 GLN A O 1
ATOM 644 N N . ILE A 1 85 ? 25.092 34.792 -6.570 1.00 97.69 85 ILE A N 1
ATOM 645 C CA . ILE A 1 85 ? 25.974 33.617 -6.530 1.00 97.69 85 ILE A CA 1
ATOM 646 C C . ILE A 1 85 ? 26.148 32.977 -7.914 1.00 97.69 85 ILE A C 1
ATOM 648 O O . ILE A 1 85 ? 27.252 32.549 -8.248 1.00 97.69 85 ILE A O 1
ATOM 652 N N . ASN A 1 86 ? 25.079 32.872 -8.706 1.00 98.19 86 ASN A N 1
ATOM 653 C CA . ASN A 1 86 ? 25.092 32.128 -9.968 1.00 98.19 86 ASN A CA 1
ATOM 654 C C . ASN A 1 86 ? 25.470 32.977 -11.187 1.00 98.19 86 ASN A C 1
ATOM 656 O O . ASN A 1 86 ? 25.883 32.384 -12.177 1.00 98.19 86 ASN A O 1
ATOM 660 N N . ALA A 1 87 ? 25.357 34.311 -11.126 1.00 97.88 87 ALA A N 1
ATOM 661 C CA . ALA A 1 87 ? 25.655 35.202 -12.251 1.00 97.88 87 ALA A CA 1
ATOM 662 C C . ALA A 1 87 ? 26.789 36.194 -11.952 1.00 97.88 87 ALA A C 1
ATOM 664 O O . ALA A 1 87 ? 27.809 36.193 -12.644 1.00 97.88 87 ALA A O 1
ATOM 665 N N . ILE A 1 88 ? 26.656 36.999 -10.891 1.00 98.19 88 ILE A N 1
ATOM 666 C CA . ILE A 1 88 ? 27.628 38.064 -10.579 1.00 98.19 88 ILE A CA 1
ATOM 667 C C . ILE A 1 88 ? 28.988 37.471 -10.205 1.00 98.19 88 ILE A C 1
ATOM 669 O O . ILE A 1 88 ? 30.011 37.866 -10.764 1.00 98.19 88 ILE A O 1
ATOM 673 N N . ALA A 1 89 ? 29.020 36.491 -9.300 1.00 98.19 89 ALA A N 1
ATOM 674 C CA . ALA A 1 89 ? 30.280 35.891 -8.883 1.00 98.19 89 ALA A CA 1
ATOM 675 C C . ALA A 1 89 ? 31.045 35.214 -10.046 1.00 98.19 89 ALA A C 1
ATOM 677 O O . ALA A 1 89 ? 32.232 35.506 -10.199 1.00 98.19 89 ALA A O 1
ATOM 678 N N . PRO A 1 90 ? 30.424 34.391 -10.921 1.00 98.06 90 PRO A N 1
ATOM 679 C CA . PRO A 1 90 ? 31.089 33.875 -12.121 1.00 98.06 90 PRO A CA 1
ATOM 680 C C . PRO A 1 90 ? 31.613 34.949 -13.080 1.00 98.06 90 PRO A C 1
ATOM 682 O O . PRO A 1 90 ? 32.710 34.774 -13.608 1.00 98.06 90 PRO A O 1
ATOM 685 N N . SER A 1 91 ? 30.896 36.069 -13.247 1.00 97.94 91 SER A N 1
ATOM 686 C CA . SER A 1 91 ? 31.382 37.220 -14.029 1.00 97.94 91 SER A CA 1
ATOM 687 C C . SER A 1 91 ? 32.712 37.737 -13.483 1.00 97.94 91 SER A C 1
ATOM 689 O O . SER A 1 91 ? 33.686 37.877 -14.217 1.00 97.94 91 SER A O 1
ATOM 691 N N . ILE A 1 92 ? 32.784 37.950 -12.166 1.00 98.06 92 ILE A N 1
ATOM 692 C CA . ILE A 1 92 ? 33.988 38.450 -11.490 1.00 98.06 92 ILE A CA 1
ATOM 693 C C . ILE A 1 92 ? 35.146 37.455 -11.621 1.00 98.06 92 ILE A C 1
ATOM 695 O O . ILE A 1 92 ? 36.281 37.862 -11.874 1.00 98.06 92 ILE A O 1
ATOM 699 N N . LEU A 1 93 ? 34.867 36.154 -11.477 1.00 97.88 93 LEU A N 1
ATOM 700 C CA . LEU A 1 93 ? 35.868 35.104 -11.684 1.00 97.88 93 LEU A CA 1
ATOM 701 C C . LEU A 1 93 ? 36.463 35.181 -13.097 1.00 97.88 93 LEU A C 1
ATOM 703 O O . LEU A 1 93 ? 37.683 35.165 -13.248 1.00 97.88 93 LEU A O 1
ATOM 707 N N . ALA A 1 94 ? 35.615 35.286 -14.120 1.00 97.75 94 ALA A N 1
ATOM 708 C CA . ALA A 1 94 ? 36.038 35.361 -15.515 1.00 97.75 94 ALA A CA 1
ATOM 709 C C . ALA A 1 94 ? 36.834 36.644 -15.813 1.00 97.75 94 ALA A C 1
ATOM 711 O O . ALA A 1 94 ? 37.908 36.584 -16.414 1.00 97.75 94 ALA A O 1
ATOM 712 N N . GLU A 1 95 ? 36.367 37.795 -15.319 1.00 96.88 95 GLU A N 1
ATOM 713 C CA . GLU A 1 95 ? 37.061 39.080 -15.443 1.00 96.88 95 GLU A CA 1
ATOM 714 C C . GLU A 1 95 ? 38.480 39.030 -14.868 1.00 96.88 95 GLU A C 1
ATOM 716 O O . GLU A 1 95 ? 39.434 39.407 -15.547 1.00 96.88 95 GLU A O 1
ATOM 721 N N . GLU A 1 96 ? 38.649 38.568 -13.628 1.00 97.38 96 GLU A N 1
ATOM 722 C CA . GLU A 1 96 ? 39.969 38.523 -12.988 1.00 97.38 96 GLU A CA 1
ATOM 723 C C . GLU A 1 96 ? 40.896 37.503 -13.655 1.00 97.38 96 GLU A C 1
ATOM 725 O O . GLU A 1 96 ? 42.075 37.788 -13.865 1.00 97.38 96 GLU A O 1
ATOM 730 N N . MET A 1 97 ? 40.372 36.348 -14.067 1.00 96.81 97 MET A N 1
ATOM 731 C CA . MET A 1 97 ? 41.166 35.338 -14.766 1.00 96.81 97 MET A CA 1
ATOM 732 C C . MET A 1 97 ? 41.623 35.808 -16.149 1.00 96.81 97 MET A C 1
ATOM 734 O O . MET A 1 97 ? 42.756 35.519 -16.539 1.00 96.81 97 MET A O 1
ATOM 738 N N . SER A 1 98 ? 40.813 36.612 -16.848 1.00 94.94 98 SER A N 1
ATOM 739 C CA . SER A 1 98 ? 41.214 37.216 -18.125 1.00 94.94 98 SER A CA 1
ATOM 740 C C . SER A 1 98 ? 42.423 38.152 -17.977 1.00 94.94 98 SER A C 1
ATOM 742 O O . SER A 1 98 ? 43.306 38.156 -18.834 1.00 94.94 98 SER A O 1
ATOM 744 N N . LYS A 1 99 ? 42.534 38.877 -16.850 1.00 94.94 99 LYS A N 1
ATOM 745 C CA . LYS A 1 99 ? 43.687 39.746 -16.537 1.00 94.94 99 LYS A CA 1
ATOM 746 C C . LYS A 1 99 ? 44.965 38.950 -16.263 1.00 94.94 99 LYS A C 1
ATOM 748 O O . LYS A 1 99 ? 46.060 39.473 -16.449 1.00 94.94 99 LYS A O 1
ATOM 753 N N . LEU A 1 100 ? 44.824 37.709 -15.800 1.00 90.94 100 LEU A N 1
ATOM 754 C CA . LEU A 1 100 ? 45.929 36.817 -15.446 1.00 90.94 100 LEU A CA 1
ATOM 755 C C . LEU A 1 100 ? 46.300 35.834 -16.565 1.00 90.94 100 LEU A C 1
ATOM 757 O O . LEU A 1 100 ? 47.209 35.028 -16.376 1.00 90.94 100 LEU A O 1
ATOM 761 N N . THR A 1 101 ? 45.624 35.876 -17.723 1.00 84.50 101 THR A N 1
ATOM 762 C CA . THR A 1 101 ? 45.751 34.870 -18.802 1.00 84.50 101 THR A CA 1
ATOM 763 C C . THR A 1 101 ? 45.547 33.421 -18.327 1.00 84.50 101 THR A C 1
ATOM 765 O O . THR A 1 101 ? 46.094 32.486 -18.908 1.00 84.50 101 THR A O 1
ATOM 768 N N . GLY A 1 102 ? 44.764 33.228 -17.261 1.00 91.19 102 GLY A N 1
ATOM 769 C CA . GLY A 1 102 ? 44.426 31.910 -16.727 1.00 91.19 102 GLY A CA 1
ATOM 770 C C . GLY A 1 102 ? 43.120 31.359 -17.307 1.00 91.19 102 GLY A C 1
ATOM 771 O O . GLY A 1 102 ? 42.427 32.032 -18.072 1.00 91.19 102 GLY A O 1
ATOM 772 N N . LYS A 1 103 ? 42.775 30.125 -16.929 1.00 97.06 103 LYS A N 1
ATOM 773 C CA . LYS A 1 103 ? 41.603 29.402 -17.452 1.00 97.06 103 LYS A CA 1
ATOM 774 C C . LYS A 1 103 ? 40.476 29.282 -16.426 1.00 97.06 103 LYS A C 1
ATOM 776 O O . LYS A 1 103 ? 40.732 29.285 -15.222 1.00 97.06 103 LYS A O 1
ATOM 781 N N . LEU A 1 104 ? 39.237 29.105 -16.885 1.00 97.88 104 LEU A N 1
ATOM 782 C CA . LEU A 1 104 ? 38.057 28.932 -16.030 1.00 97.88 104 LEU A CA 1
ATOM 783 C C . LEU A 1 104 ? 37.219 27.713 -16.441 1.00 97.88 104 LEU A C 1
ATOM 785 O O . LEU A 1 104 ? 36.694 27.653 -17.543 1.00 97.88 104 LEU A O 1
ATOM 789 N N . ILE A 1 105 ? 37.006 26.769 -15.528 1.00 97.75 105 ILE A N 1
ATOM 790 C CA . ILE A 1 105 ? 35.967 25.740 -15.656 1.00 97.75 105 ILE A CA 1
ATOM 791 C C . ILE A 1 105 ? 34.794 26.143 -14.765 1.00 97.75 105 ILE A C 1
ATOM 793 O O . ILE A 1 105 ? 34.959 26.291 -13.554 1.00 97.75 105 ILE A O 1
ATOM 797 N N . HIS A 1 106 ? 33.604 26.301 -15.339 1.00 97.75 106 HIS A N 1
ATOM 798 C CA . HIS A 1 106 ? 32.383 26.626 -14.606 1.00 97.75 106 HIS A CA 1
ATOM 799 C C . HIS A 1 106 ? 31.369 25.484 -14.681 1.00 97.75 106 HIS A C 1
ATOM 801 O O . HIS A 1 106 ? 30.996 25.047 -15.769 1.00 97.75 106 HIS A O 1
ATOM 807 N N . ILE A 1 107 ? 30.896 25.018 -13.522 1.00 95.88 107 ILE A N 1
ATOM 808 C CA . ILE A 1 107 ? 29.828 24.019 -13.449 1.00 95.88 107 ILE A CA 1
ATOM 809 C C . ILE A 1 107 ? 28.474 24.723 -13.527 1.00 95.88 107 ILE A C 1
ATOM 811 O O . ILE A 1 107 ? 28.087 25.462 -12.618 1.00 95.88 107 ILE A O 1
ATOM 815 N N . SER A 1 108 ? 27.747 24.472 -14.609 1.00 94.69 108 SER A N 1
ATOM 816 C CA . SER A 1 108 ? 26.380 24.927 -14.847 1.00 94.69 108 SER A CA 1
ATOM 817 C C . SER A 1 108 ? 25.382 23.763 -14.808 1.00 94.69 108 SER A C 1
ATOM 819 O O . SER A 1 108 ? 25.681 22.709 -14.254 1.00 94.69 108 SER A O 1
ATOM 821 N N . THR A 1 109 ? 24.177 23.955 -15.337 1.00 93.50 109 THR A N 1
ATOM 822 C CA . THR A 1 109 ? 23.046 23.032 -15.203 1.00 93.50 109 THR A CA 1
ATOM 823 C C . THR A 1 109 ? 22.286 22.874 -16.515 1.00 93.50 109 THR A C 1
ATOM 825 O O . THR A 1 109 ? 22.267 23.780 -17.341 1.00 93.50 109 THR A O 1
ATOM 828 N N . ASP A 1 110 ? 21.624 21.737 -16.686 1.00 90.81 110 ASP A N 1
ATOM 829 C CA . ASP A 1 110 ? 20.613 21.496 -17.717 1.00 90.81 110 ASP A CA 1
ATOM 830 C C . ASP A 1 110 ? 19.330 22.338 -17.552 1.00 90.81 110 ASP A C 1
ATOM 832 O O . ASP A 1 110 ? 18.604 22.526 -18.524 1.00 90.81 110 ASP A O 1
ATOM 836 N N . TYR A 1 111 ? 19.088 22.954 -16.388 1.00 92.88 111 TYR A N 1
ATOM 837 C CA . TYR A 1 111 ? 17.946 23.859 -16.148 1.00 92.88 111 TYR A CA 1
ATOM 838 C C . TYR A 1 111 ? 17.989 25.158 -16.975 1.00 92.88 111 TYR A C 1
ATOM 840 O O . TYR A 1 111 ? 17.054 25.959 -16.923 1.00 92.88 111 TYR A O 1
ATOM 848 N N . VAL A 1 112 ? 19.061 25.394 -17.740 1.00 94.38 112 VAL A N 1
ATOM 849 C CA . VAL A 1 112 ? 19.103 26.458 -18.757 1.00 94.38 112 VAL A CA 1
ATOM 850 C C . VAL A 1 112 ? 18.219 26.146 -19.972 1.00 94.38 112 VAL A C 1
ATOM 852 O O . VAL A 1 112 ? 17.954 27.030 -20.785 1.00 94.38 112 VAL A O 1
ATOM 855 N N . PHE A 1 113 ? 17.755 24.903 -20.107 1.00 94.31 113 PHE A N 1
ATOM 856 C CA . PHE A 1 113 ? 16.828 24.459 -21.142 1.00 94.31 113 PHE A CA 1
ATOM 857 C C . PHE A 1 113 ? 15.393 24.337 -20.603 1.00 94.31 113 PHE A C 1
ATOM 859 O O . PHE A 1 113 ? 15.175 24.236 -19.397 1.00 94.31 113 PHE A O 1
ATOM 866 N N . ASP A 1 114 ? 14.407 24.330 -21.504 1.00 90.31 114 ASP A N 1
ATOM 867 C CA . ASP A 1 114 ? 12.982 24.227 -21.147 1.00 90.31 114 ASP A CA 1
ATOM 868 C C . ASP A 1 114 ? 12.463 22.790 -20.992 1.00 90.31 114 ASP A C 1
ATOM 870 O O . ASP A 1 114 ? 11.327 22.589 -20.570 1.00 90.31 114 ASP A O 1
ATOM 874 N N . GLY A 1 115 ? 13.263 21.784 -21.350 1.00 87.88 115 GLY A N 1
ATOM 875 C CA . GLY A 1 115 ? 12.847 20.381 -21.325 1.00 87.88 115 GLY A CA 1
ATOM 876 C C . GLY A 1 115 ? 11.811 20.002 -22.391 1.00 87.88 115 GLY A C 1
ATOM 877 O O . GLY A 1 115 ? 11.290 18.892 -22.352 1.00 87.88 115 GLY A O 1
ATOM 878 N N . SER A 1 116 ? 11.503 20.879 -23.355 1.00 84.38 116 SER A N 1
ATOM 879 C CA . SER A 1 116 ? 10.504 20.612 -24.404 1.00 84.38 116 SER A CA 1
ATOM 880 C C . SER A 1 116 ? 10.984 19.632 -25.484 1.00 84.38 116 SER A C 1
ATOM 882 O O . SER A 1 116 ? 10.187 19.122 -26.278 1.00 84.38 116 SER A O 1
ATOM 884 N N . LYS A 1 117 ? 12.294 19.370 -25.544 1.00 76.06 117 LYS A N 1
ATOM 885 C CA . LYS A 1 117 ? 12.918 18.530 -26.567 1.00 76.06 117 LYS A CA 1
ATOM 886 C C . LYS A 1 117 ? 12.847 17.051 -26.174 1.00 76.06 117 LYS A C 1
ATOM 888 O O . LYS A 1 117 ? 13.387 16.640 -25.155 1.00 76.06 117 LYS A O 1
ATOM 893 N N . ASN A 1 118 ? 12.291 16.222 -27.057 1.00 74.69 118 ASN A N 1
ATOM 894 C CA . ASN A 1 118 ? 12.197 14.762 -26.872 1.00 74.69 118 ASN A CA 1
ATOM 895 C C . ASN A 1 118 ? 13.468 13.995 -27.297 1.00 74.69 118 ASN A C 1
ATOM 897 O O . ASN A 1 118 ? 13.436 12.787 -27.522 1.00 74.69 118 ASN A O 1
ATOM 901 N N . THR A 1 119 ? 14.589 14.694 -27.452 1.00 78.62 119 THR A N 1
ATOM 902 C CA . THR A 1 119 ? 15.909 14.132 -27.775 1.00 78.62 119 THR A CA 1
ATOM 903 C C . THR A 1 119 ? 16.954 14.839 -26.916 1.00 78.62 119 THR A C 1
ATOM 905 O O . THR A 1 119 ? 16.713 15.997 -26.572 1.00 78.62 119 THR A O 1
ATOM 908 N N . PRO A 1 120 ? 18.119 14.228 -26.634 1.00 79.00 120 PRO A N 1
ATOM 909 C CA . PRO A 1 120 ? 19.162 14.872 -25.840 1.00 79.00 120 PRO A CA 1
ATOM 910 C C . PRO A 1 120 ? 19.505 16.287 -26.331 1.00 79.00 120 PRO A C 1
ATOM 912 O O . PRO A 1 120 ? 19.565 16.548 -27.543 1.00 79.00 120 PRO A O 1
ATOM 915 N N . TYR A 1 121 ? 19.696 17.201 -25.382 1.00 81.06 121 TYR A N 1
ATOM 916 C CA . TYR A 1 121 ? 20.174 18.547 -25.675 1.00 81.06 121 TYR A CA 1
ATOM 917 C C . TYR A 1 121 ? 21.645 18.503 -26.098 1.00 81.06 121 TYR A C 1
ATOM 919 O O . TYR A 1 121 ? 22.440 17.745 -25.544 1.00 81.06 121 TYR A O 1
ATOM 927 N N . LEU A 1 122 ? 21.981 19.316 -27.092 1.00 86.44 122 LEU A N 1
ATOM 928 C CA . LEU A 1 122 ? 23.341 19.599 -27.535 1.00 86.44 122 LEU A CA 1
ATOM 929 C C . LEU A 1 122 ? 23.802 20.925 -26.927 1.00 86.44 122 LEU A C 1
ATOM 931 O O . LEU A 1 122 ? 22.991 21.789 -26.595 1.00 86.44 122 LEU A O 1
ATOM 935 N N . GLU A 1 123 ? 25.111 21.135 -26.830 1.00 80.62 123 GLU A N 1
ATOM 936 C CA . GLU A 1 123 ? 25.684 22.371 -26.286 1.00 80.62 123 GLU A CA 1
ATOM 937 C C . GLU A 1 123 ? 25.291 23.610 -27.106 1.00 80.62 123 GLU A C 1
ATOM 939 O O . GLU A 1 123 ? 25.198 24.712 -26.562 1.00 80.62 123 GLU A O 1
ATOM 944 N N . THR A 1 124 ? 25.029 23.415 -28.401 1.00 86.56 124 THR A N 1
ATOM 945 C CA . THR A 1 124 ? 24.614 24.443 -29.362 1.00 86.56 124 THR A CA 1
ATOM 946 C C . THR A 1 124 ? 23.108 24.698 -29.392 1.00 86.56 124 THR A C 1
ATOM 948 O O . THR A 1 124 ? 22.669 25.608 -30.099 1.00 86.56 124 THR A O 1
ATOM 951 N N . ASP A 1 125 ? 22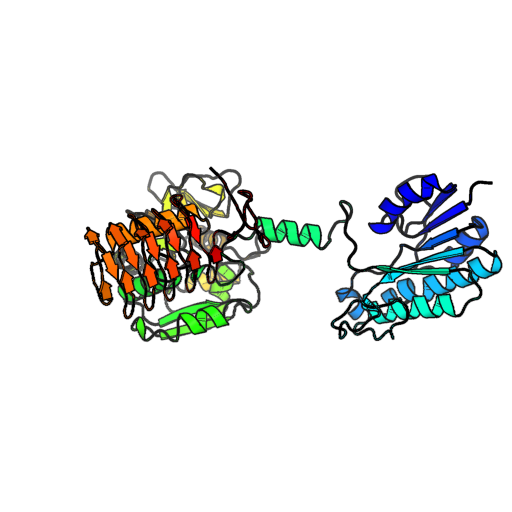.305 23.918 -28.660 1.00 89.12 125 ASP A N 1
ATOM 952 C CA . ASP A 1 125 ? 20.863 24.138 -28.608 1.00 89.12 125 ASP A CA 1
ATOM 953 C C . ASP A 1 125 ? 20.530 25.462 -27.913 1.00 89.12 125 ASP A C 1
ATOM 955 O O . ASP A 1 125 ? 21.210 25.910 -26.984 1.00 89.12 125 ASP A O 1
ATOM 959 N N . LYS A 1 126 ? 19.435 26.085 -28.356 1.00 92.12 126 LYS A N 1
ATOM 960 C CA . LYS A 1 126 ? 18.953 27.337 -27.775 1.00 92.12 126 LYS A CA 1
ATOM 961 C C . LYS A 1 126 ? 18.498 27.108 -26.331 1.00 92.12 126 LYS A C 1
ATOM 963 O O . LYS A 1 126 ? 17.648 26.260 -26.067 1.00 92.12 126 LYS A O 1
ATOM 968 N N . THR A 1 127 ? 19.029 27.909 -25.416 1.00 95.75 127 THR A N 1
ATOM 969 C CA . THR A 1 127 ? 18.624 27.934 -24.010 1.00 95.75 127 THR A CA 1
ATOM 970 C C . THR A 1 127 ? 17.305 28.694 -23.834 1.00 95.75 127 THR A C 1
ATOM 972 O O . THR A 1 127 ? 17.013 29.654 -24.554 1.00 95.75 127 THR A O 1
ATOM 975 N N . ASN A 1 128 ? 16.473 28.227 -22.904 1.00 94.94 128 ASN A N 1
ATOM 976 C CA . ASN A 1 128 ? 15.156 28.787 -22.598 1.00 94.94 128 ASN A CA 1
ATOM 977 C C . ASN A 1 128 ? 14.721 28.397 -21.167 1.00 94.94 128 ASN A C 1
ATOM 979 O O . ASN A 1 128 ? 13.832 27.569 -20.990 1.00 94.94 128 ASN A O 1
ATO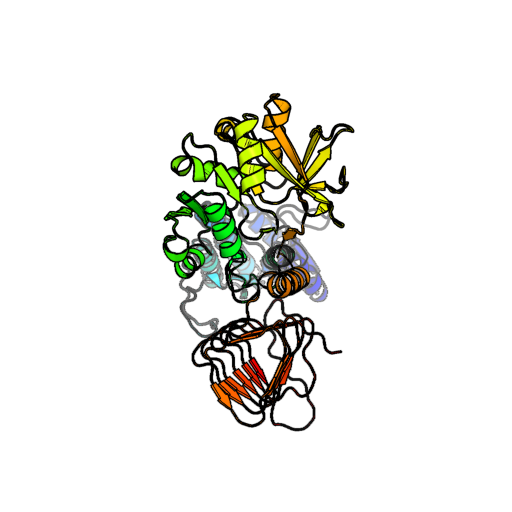M 983 N N . PRO A 1 129 ? 15.376 28.918 -20.119 1.00 95.69 129 PRO A N 1
ATOM 984 C CA . PRO A 1 129 ? 15.116 28.488 -18.748 1.00 95.69 129 PRO A CA 1
ATOM 985 C C . PRO A 1 129 ? 13.717 28.893 -18.262 1.00 95.69 129 PRO A C 1
ATOM 987 O O . PRO A 1 129 ? 13.316 30.055 -18.373 1.00 95.69 129 PRO A O 1
ATOM 990 N N . LEU A 1 130 ? 13.003 27.953 -17.638 1.00 92.75 130 LEU A N 1
ATOM 991 C CA . LEU A 1 130 ? 11.647 28.183 -17.122 1.00 92.75 130 LEU A CA 1
ATOM 992 C C . LEU A 1 130 ? 11.644 28.926 -15.772 1.00 92.75 130 LEU A C 1
ATOM 994 O O . LEU A 1 130 ? 10.953 29.936 -15.619 1.00 92.75 130 LEU A O 1
ATOM 998 N N . GLY A 1 131 ? 12.449 28.459 -14.812 1.00 92.88 131 GLY A N 1
ATOM 999 C CA . GLY A 1 131 ? 12.502 28.977 -13.436 1.00 92.88 131 GLY A CA 1
ATOM 1000 C C . GLY A 1 131 ? 13.657 29.945 -13.160 1.00 92.88 131 GLY A C 1
ATOM 1001 O O . GLY A 1 131 ? 14.594 30.077 -13.955 1.00 92.88 131 GLY A O 1
ATOM 1002 N N . VAL A 1 132 ? 13.616 30.610 -12.002 1.00 94.88 132 VAL A N 1
ATOM 1003 C CA . VAL A 1 132 ? 14.634 31.579 -11.556 1.00 94.88 132 VAL A CA 1
ATOM 1004 C C . VAL A 1 132 ? 16.016 30.937 -11.459 1.00 94.88 132 VAL A C 1
ATOM 1006 O O . VAL A 1 132 ? 16.992 31.512 -11.938 1.00 94.88 132 VAL A O 1
ATOM 1009 N N . TYR A 1 133 ? 16.117 29.719 -10.919 1.00 96.19 133 TYR A N 1
ATOM 1010 C CA . TYR A 1 133 ? 17.393 29.002 -10.835 1.00 96.19 133 TYR A CA 1
ATOM 1011 C C . TYR A 1 133 ? 18.077 28.877 -12.210 1.00 96.19 133 TYR A C 1
ATOM 1013 O O . TYR A 1 133 ? 19.208 29.336 -12.374 1.00 96.19 133 TYR A O 1
ATOM 1021 N N . GLY A 1 134 ? 17.365 28.350 -13.214 1.00 96.25 134 GLY A N 1
ATOM 1022 C CA . GLY A 1 134 ? 17.875 28.206 -14.581 1.00 96.25 134 GLY A CA 1
ATOM 1023 C C . GLY A 1 134 ? 18.262 29.544 -15.216 1.00 96.25 134 GLY A C 1
ATOM 1024 O O . GLY A 1 134 ? 19.332 29.654 -15.814 1.00 96.25 134 GLY A O 1
ATOM 1025 N N . LYS A 1 135 ? 17.445 30.589 -15.014 1.00 97.75 135 LYS A N 1
ATOM 1026 C CA . LYS A 1 135 ? 17.723 31.954 -15.500 1.00 97.75 135 LYS A CA 1
ATOM 1027 C C . LYS A 1 135 ? 19.016 32.519 -14.913 1.00 97.75 135 LYS A C 1
ATOM 1029 O O . LYS A 1 135 ? 19.844 33.038 -15.652 1.00 97.75 135 LYS A O 1
ATOM 1034 N N . THR A 1 136 ? 19.220 32.384 -13.601 1.00 97.88 136 THR A N 1
ATOM 1035 C CA . THR A 1 136 ? 20.437 32.884 -12.933 1.00 97.88 136 THR A CA 1
ATOM 1036 C C . THR A 1 136 ? 21.693 32.124 -13.364 1.00 97.88 136 THR A C 1
ATOM 1038 O O . THR A 1 136 ? 22.753 32.727 -13.496 1.00 97.88 136 THR A O 1
ATOM 1041 N N . LYS A 1 137 ? 21.588 30.812 -13.622 1.00 97.69 137 LYS A N 1
ATOM 1042 C CA . LYS A 1 137 ? 22.702 29.997 -14.126 1.00 97.69 137 LYS A CA 1
ATOM 1043 C C . LYS A 1 137 ? 23.068 30.360 -15.562 1.00 97.69 137 LYS A C 1
ATOM 1045 O O . LYS A 1 137 ? 24.250 30.543 -15.833 1.00 97.69 137 LYS A O 1
ATOM 1050 N N . LEU A 1 138 ? 22.076 30.544 -16.438 1.00 97.50 138 LEU A N 1
ATOM 1051 C CA . LEU A 1 138 ? 22.304 31.012 -17.807 1.00 97.50 138 LEU A CA 1
ATOM 1052 C C . LEU A 1 138 ? 22.954 32.403 -17.828 1.00 97.50 138 LEU A C 1
ATOM 1054 O O . LEU A 1 138 ? 23.924 32.602 -18.547 1.00 97.50 138 LEU A O 1
ATOM 1058 N N . ALA A 1 139 ? 22.489 33.331 -16.987 1.00 98.00 139 ALA A N 1
ATOM 1059 C CA . ALA A 1 139 ? 23.094 34.659 -16.880 1.00 98.00 139 ALA A CA 1
ATOM 1060 C C . ALA A 1 139 ? 24.585 34.597 -16.488 1.00 98.00 139 ALA A C 1
ATOM 1062 O O . ALA A 1 139 ? 25.387 35.388 -16.977 1.00 98.00 139 ALA A O 1
ATOM 1063 N N . GLY A 1 140 ? 24.980 33.638 -15.643 1.00 97.81 140 GLY A N 1
ATOM 1064 C CA . GLY A 1 140 ? 26.389 33.385 -15.332 1.00 97.81 140 GLY A CA 1
ATOM 1065 C C . GLY A 1 140 ? 27.192 32.830 -16.504 1.00 97.81 140 GLY A C 1
ATOM 1066 O O . GLY A 1 140 ? 28.337 33.235 -16.695 1.00 97.81 140 GLY A O 1
ATOM 1067 N N . GLU A 1 141 ? 26.604 31.939 -17.308 1.00 97.25 141 GLU A N 1
ATOM 1068 C CA . GLU A 1 141 ? 27.230 31.453 -18.543 1.00 97.25 141 GLU A CA 1
ATOM 1069 C C . GLU A 1 141 ? 27.493 32.604 -19.515 1.00 97.25 141 GLU A C 1
ATOM 1071 O O . GLU A 1 141 ? 28.629 32.797 -19.942 1.00 97.25 141 GLU A O 1
ATOM 1076 N N . GLU A 1 142 ? 26.468 33.407 -19.801 1.00 97.19 142 GLU A N 1
ATOM 1077 C CA . GLU A 1 142 ? 26.561 34.562 -20.697 1.00 97.19 142 GLU A CA 1
ATOM 1078 C C . GLU A 1 142 ? 27.584 35.585 -20.185 1.00 97.19 142 GLU A C 1
ATOM 1080 O O . GLU A 1 142 ? 28.381 36.115 -20.958 1.00 97.19 142 GLU A O 1
ATOM 1085 N N . ALA A 1 143 ? 27.621 35.832 -18.872 1.00 96.62 143 ALA A N 1
ATOM 1086 C CA . ALA A 1 143 ? 28.601 36.728 -18.269 1.00 96.62 143 ALA A CA 1
ATOM 1087 C C . ALA A 1 143 ? 30.043 36.248 -18.490 1.00 96.62 143 ALA A C 1
ATOM 1089 O O . ALA A 1 143 ? 30.889 37.053 -18.868 1.00 96.62 143 ALA A O 1
ATOM 1090 N N . ILE A 1 144 ? 30.321 34.949 -18.326 1.00 97.50 144 ILE A N 1
ATOM 1091 C CA . ILE A 1 144 ? 31.644 34.372 -18.618 1.00 97.50 144 ILE A CA 1
ATOM 1092 C C . ILE A 1 144 ? 31.975 34.517 -20.110 1.00 97.50 144 ILE A C 1
ATOM 1094 O O . ILE A 1 144 ? 33.074 34.956 -20.454 1.00 97.50 144 ILE A O 1
ATOM 1098 N N . GLN A 1 145 ? 31.026 34.174 -20.986 1.00 95.00 145 GLN A N 1
ATOM 1099 C CA . GLN A 1 145 ? 31.187 34.209 -22.444 1.00 95.00 145 GLN A CA 1
ATOM 1100 C C . GLN A 1 145 ? 31.494 35.612 -22.982 1.00 95.00 145 GLN A C 1
ATOM 1102 O O . GLN A 1 145 ? 32.191 35.743 -23.985 1.00 95.00 145 GLN A O 1
ATOM 1107 N N . ASN A 1 146 ? 31.004 36.652 -22.305 1.00 94.69 146 ASN A N 1
ATOM 1108 C CA . ASN A 1 146 ? 31.242 38.051 -22.654 1.00 94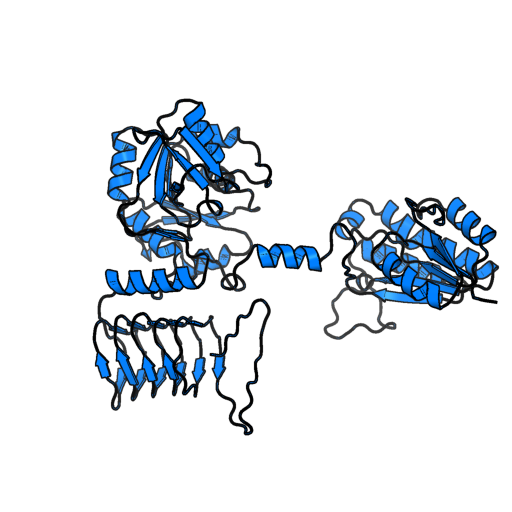.69 146 ASN A CA 1
ATOM 1109 C C . ASN A 1 146 ? 32.616 38.583 -22.192 1.00 94.69 146 ASN A C 1
ATOM 1111 O O . ASN A 1 146 ? 32.905 39.768 -22.364 1.00 94.69 146 ASN A O 1
ATOM 1115 N N . THR A 1 147 ? 33.472 37.734 -21.617 1.00 93.44 147 THR A N 1
ATOM 1116 C CA . THR A 1 147 ? 34.856 38.076 -21.249 1.00 93.44 147 THR A CA 1
ATOM 1117 C C . THR A 1 147 ? 35.878 37.435 -22.195 1.00 93.44 147 THR A C 1
ATOM 1119 O O . THR A 1 147 ? 35.554 36.562 -22.992 1.00 93.44 147 THR A O 1
ATOM 1122 N N . ASN A 1 148 ? 37.150 37.834 -22.076 1.00 90.75 148 ASN A N 1
ATOM 1123 C CA . ASN A 1 148 ? 38.260 37.274 -22.861 1.00 90.75 148 ASN A CA 1
ATOM 1124 C C . ASN A 1 148 ? 38.986 36.105 -22.161 1.00 90.75 148 ASN A C 1
ATOM 1126 O O . ASN A 1 148 ? 40.138 35.818 -22.487 1.00 90.75 148 ASN A O 1
ATOM 1130 N N . VAL A 1 149 ? 38.377 35.474 -21.152 1.00 95.88 149 VAL A N 1
ATOM 1131 C CA . VAL A 1 149 ? 38.987 34.326 -20.461 1.00 95.88 149 VAL A CA 1
ATOM 1132 C C . VAL A 1 149 ? 38.889 33.059 -21.321 1.00 95.88 149 VAL A C 1
ATOM 1134 O O . VAL A 1 149 ? 37.909 32.866 -22.035 1.00 95.88 149 VAL A O 1
ATOM 1137 N N . ASP A 1 150 ? 39.874 32.166 -21.234 1.00 96.06 150 ASP A N 1
ATOM 1138 C CA . ASP A 1 150 ? 39.750 30.807 -21.779 1.00 96.06 150 ASP A CA 1
ATOM 1139 C C . ASP A 1 150 ? 38.872 29.976 -20.829 1.00 96.06 150 ASP A C 1
ATOM 1141 O O . ASP A 1 150 ? 39.234 29.790 -19.661 1.00 96.06 150 ASP A O 1
ATOM 1145 N N . TYR A 1 151 ? 37.699 29.523 -21.286 1.00 97.25 151 TYR A N 1
ATOM 1146 C CA . TYR A 1 151 ? 36.714 28.865 -20.426 1.00 97.25 151 TYR A CA 1
ATOM 1147 C C . TYR A 1 151 ? 36.167 27.542 -20.963 1.00 97.25 151 TYR A C 1
ATOM 1149 O O . TYR A 1 151 ? 36.098 27.290 -22.163 1.00 97.25 151 TYR A O 1
ATOM 1157 N N . ILE A 1 152 ? 35.680 26.727 -20.027 1.00 96.94 152 ILE A N 1
ATOM 1158 C CA . ILE A 1 152 ? 34.809 25.579 -20.273 1.00 96.94 152 ILE A CA 1
ATOM 1159 C C . ILE A 1 152 ? 33.591 25.714 -19.361 1.00 96.94 152 ILE A C 1
ATOM 1161 O O . ILE A 1 152 ? 33.727 25.849 -18.144 1.00 96.94 152 ILE A O 1
ATOM 1165 N N . ILE A 1 153 ? 32.394 25.635 -19.937 1.00 95.56 153 ILE A N 1
ATOM 1166 C CA . ILE A 1 153 ? 31.141 25.541 -19.185 1.00 95.56 153 ILE A CA 1
ATOM 1167 C C . ILE A 1 153 ? 30.656 24.097 -19.267 1.00 95.56 153 ILE A C 1
ATOM 1169 O O . ILE A 1 153 ? 30.434 23.571 -20.354 1.00 95.56 153 ILE A O 1
ATOM 1173 N N . LEU A 1 154 ? 30.488 23.457 -18.113 1.00 93.38 154 LEU A N 1
ATOM 1174 C CA . LEU A 1 154 ? 29.973 22.095 -18.006 1.00 93.38 154 LEU A CA 1
ATOM 1175 C C . LEU A 1 154 ? 28.543 22.149 -17.479 1.00 93.38 154 LEU A C 1
ATOM 1177 O O . LEU A 1 154 ? 28.336 22.357 -16.286 1.00 93.38 154 LEU A O 1
ATOM 1181 N N . ARG A 1 155 ? 27.554 21.974 -18.357 1.00 92.06 155 ARG A N 1
ATOM 1182 C CA . ARG A 1 155 ? 26.144 21.864 -17.960 1.00 92.06 155 ARG A CA 1
ATOM 1183 C C . ARG A 1 155 ? 25.880 20.443 -17.480 1.00 92.06 155 ARG A C 1
ATOM 1185 O O . ARG A 1 155 ? 25.886 19.513 -18.282 1.00 92.06 155 ARG A O 1
ATOM 1192 N N . THR A 1 156 ? 25.694 20.264 -16.178 1.00 87.50 156 THR A N 1
ATOM 1193 C CA . THR A 1 156 ? 25.412 18.943 -15.612 1.00 87.50 156 THR A CA 1
ATOM 1194 C C . THR A 1 156 ? 23.920 18.765 -15.369 1.00 87.50 156 THR A C 1
ATOM 1196 O O . THR A 1 156 ? 23.230 19.686 -14.930 1.00 87.50 156 THR A O 1
ATOM 1199 N N . ALA A 1 157 ? 23.434 17.557 -15.638 1.00 81.19 157 ALA A N 1
ATOM 1200 C CA . ALA A 1 157 ? 22.182 17.078 -15.073 1.00 81.19 157 ALA A CA 1
ATOM 1201 C C . ALA A 1 157 ? 22.453 16.528 -13.668 1.00 81.19 157 ALA A C 1
ATOM 1203 O O . ALA A 1 157 ? 23.548 16.023 -13.413 1.00 81.19 157 ALA A O 1
ATOM 1204 N N . TRP A 1 158 ? 21.466 16.646 -12.777 1.00 71.56 158 TRP A N 1
ATOM 1205 C CA . TRP A 1 158 ? 21.342 15.953 -11.485 1.00 71.56 158 TRP A CA 1
ATOM 1206 C C . TRP A 1 158 ? 22.640 15.351 -10.919 1.00 71.56 158 TRP A C 1
ATOM 1208 O O . TRP A 1 158 ? 23.010 14.213 -11.205 1.00 71.56 158 TRP A O 1
ATOM 1218 N N . VAL A 1 159 ? 23.313 16.099 -10.044 1.00 74.00 159 VAL A N 1
ATOM 1219 C CA . VAL A 1 159 ? 24.506 15.606 -9.343 1.00 74.00 159 VAL A CA 1
ATOM 1220 C C . VAL A 1 159 ? 24.119 14.828 -8.083 1.00 74.00 159 VAL A C 1
ATOM 1222 O O . VAL A 1 159 ? 23.252 15.248 -7.313 1.00 74.00 159 VAL A O 1
ATOM 1225 N N . TYR A 1 160 ? 24.778 13.694 -7.851 1.00 72.44 160 TYR A N 1
ATOM 1226 C CA . TYR A 1 160 ? 24.594 12.866 -6.662 1.00 72.44 160 TYR A CA 1
ATOM 1227 C C . TYR A 1 160 ? 25.943 12.430 -6.092 1.00 72.44 160 TYR A C 1
ATOM 1229 O O . TYR A 1 160 ? 26.950 12.374 -6.792 1.00 72.44 160 TYR A O 1
ATOM 1237 N N . GLY A 1 161 ? 25.957 12.109 -4.802 1.00 71.06 161 GLY A N 1
ATOM 1238 C CA . GLY A 1 161 ? 27.151 11.637 -4.117 1.00 71.06 161 GLY A CA 1
ATOM 1239 C C . GLY A 1 161 ? 26.841 11.114 -2.720 1.00 71.06 161 GLY A C 1
ATOM 1240 O O . GLY A 1 161 ? 25.747 11.302 -2.181 1.00 71.06 161 GLY A O 1
ATOM 1241 N N . ILE A 1 162 ? 27.818 10.449 -2.109 1.00 69.81 162 ILE A N 1
ATOM 1242 C CA . ILE A 1 162 ? 27.694 9.934 -0.735 1.00 69.81 162 ILE A CA 1
ATOM 1243 C C . ILE A 1 162 ? 27.693 11.067 0.306 1.00 69.81 162 ILE A C 1
ATOM 1245 O O . ILE A 1 162 ? 27.117 10.937 1.391 1.00 69.81 162 ILE A O 1
ATOM 1249 N N . TYR A 1 163 ? 28.264 12.219 -0.048 1.00 65.81 163 TYR A N 1
ATOM 1250 C CA . TYR A 1 163 ? 28.341 13.414 0.787 1.00 65.81 163 TYR A CA 1
ATOM 1251 C C . TYR A 1 163 ? 27.143 14.356 0.557 1.00 65.81 163 TYR A C 1
ATOM 1253 O O . TYR A 1 163 ? 26.525 14.358 -0.502 1.00 65.81 163 TYR A O 1
ATOM 1261 N N . GLY A 1 164 ? 26.803 15.169 1.563 1.00 62.41 164 GLY A N 1
ATOM 1262 C CA . GLY A 1 164 ? 25.656 16.089 1.527 1.00 62.41 164 GLY A CA 1
ATOM 1263 C C . GLY A 1 164 ? 24.425 15.569 2.283 1.00 62.41 164 GLY A C 1
ATOM 1264 O O . GLY A 1 164 ? 24.163 14.365 2.321 1.00 62.41 164 GLY A O 1
ATOM 1265 N N . GLN A 1 165 ? 23.697 16.497 2.917 1.00 56.84 165 GLN A N 1
ATOM 1266 C CA . GLN A 1 165 ? 22.570 16.207 3.820 1.00 56.84 165 GLN A CA 1
ATOM 1267 C C . GLN A 1 165 ? 21.288 15.785 3.078 1.00 56.84 165 GLN A C 1
ATOM 1269 O O . GLN A 1 165 ? 20.480 15.049 3.630 1.00 56.84 165 GLN A O 1
ATOM 1274 N N . LYS A 1 166 ? 21.095 16.231 1.827 1.00 62.41 166 LYS A N 1
ATOM 1275 C CA . LYS A 1 166 ? 19.926 15.911 0.990 1.00 62.41 166 LYS A CA 1
ATOM 1276 C C . LYS A 1 166 ? 20.359 15.806 -0.475 1.00 62.41 166 LYS A C 1
ATOM 1278 O O . LYS A 1 166 ? 20.970 16.738 -0.993 1.00 62.41 166 LYS A O 1
ATOM 1283 N N . ASN A 1 167 ? 20.074 14.682 -1.128 1.00 68.88 167 ASN A N 1
ATOM 1284 C CA . ASN A 1 167 ? 20.173 14.528 -2.581 1.00 68.88 167 ASN A CA 1
ATOM 1285 C C . ASN A 1 167 ? 19.105 13.545 -3.069 1.00 68.88 167 ASN A C 1
ATOM 1287 O O . ASN A 1 167 ? 18.543 12.799 -2.266 1.00 68.88 167 ASN A O 1
ATOM 1291 N N . PHE A 1 168 ? 18.840 13.560 -4.374 1.00 68.75 168 PHE A N 1
ATOM 1292 C CA . PHE A 1 168 ? 17.810 12.734 -4.996 1.00 68.75 168 PHE A CA 1
ATOM 1293 C C . PHE A 1 168 ? 17.949 11.255 -4.653 1.00 68.75 168 PHE A C 1
ATOM 1295 O O . PHE A 1 168 ? 16.985 10.651 -4.205 1.00 68.75 168 PHE A O 1
ATOM 1302 N N . VAL A 1 169 ? 19.156 10.696 -4.781 1.00 69.12 169 VAL A N 1
ATOM 1303 C CA . VAL A 1 169 ? 19.413 9.273 -4.521 1.00 69.12 169 VAL A CA 1
ATOM 1304 C C . VAL A 1 169 ? 19.082 8.915 -3.074 1.00 69.12 169 VAL A C 1
ATOM 1306 O O . VAL A 1 169 ? 18.395 7.934 -2.839 1.00 69.12 169 VAL A O 1
ATOM 1309 N N . LYS A 1 170 ? 19.481 9.729 -2.090 1.00 69.56 170 LYS A N 1
ATOM 1310 C CA . LYS A 1 170 ? 19.126 9.509 -0.677 1.00 69.56 170 LYS A CA 1
ATOM 1311 C C . LYS A 1 170 ? 17.623 9.651 -0.428 1.00 69.56 170 LYS A C 1
ATOM 1313 O O . LYS A 1 170 ? 17.075 8.898 0.370 1.00 69.56 170 LYS A O 1
ATOM 1318 N N . THR A 1 171 ? 16.955 10.580 -1.114 1.00 65.12 171 THR A N 1
ATOM 1319 C CA . THR A 1 171 ? 15.491 10.707 -1.066 1.00 65.12 171 THR A CA 1
ATOM 1320 C C . THR A 1 171 ? 14.817 9.465 -1.644 1.00 65.12 171 THR A C 1
ATOM 1322 O O . THR A 1 171 ? 13.919 8.929 -1.008 1.00 65.12 171 THR A O 1
ATOM 1325 N N . MET A 1 172 ? 15.272 8.975 -2.799 1.00 67.56 172 MET A N 1
ATOM 1326 C CA . MET A 1 172 ? 14.736 7.773 -3.438 1.00 67.56 172 MET A CA 1
ATOM 1327 C C . MET A 1 172 ? 15.017 6.519 -2.611 1.00 67.56 172 MET A C 1
ATOM 1329 O O . MET A 1 172 ? 14.113 5.723 -2.425 1.00 67.56 172 MET A O 1
ATOM 1333 N N . VAL A 1 173 ? 16.212 6.372 -2.029 1.00 68.00 173 VAL A N 1
ATOM 1334 C CA . VAL A 1 173 ? 16.540 5.264 -1.112 1.00 68.00 173 VAL A CA 1
ATOM 1335 C C . VAL A 1 173 ? 15.622 5.270 0.109 1.00 68.00 173 VAL A C 1
ATOM 1337 O O . VAL A 1 173 ? 15.129 4.218 0.499 1.00 68.00 173 VAL A O 1
ATOM 1340 N N . ARG A 1 174 ? 15.349 6.442 0.695 1.00 65.62 174 ARG A N 1
ATOM 1341 C CA . ARG A 1 174 ? 14.397 6.565 1.805 1.00 65.62 174 ARG A CA 1
ATOM 1342 C C . ARG A 1 174 ? 12.982 6.156 1.378 1.00 65.62 174 ARG A C 1
ATOM 1344 O O . ARG A 1 174 ? 12.360 5.349 2.055 1.00 65.62 174 ARG A O 1
ATOM 1351 N N . LEU A 1 175 ? 12.501 6.657 0.238 1.00 55.75 175 LEU A N 1
ATOM 1352 C CA . LEU A 1 175 ? 11.174 6.309 -0.285 1.00 55.75 175 LEU A CA 1
ATOM 1353 C C . LEU A 1 175 ? 11.056 4.820 -0.649 1.00 55.75 175 LEU A C 1
ATOM 1355 O O . LEU A 1 175 ? 10.015 4.220 -0.401 1.00 55.75 175 LEU A O 1
ATOM 1359 N N . ALA A 1 176 ? 12.120 4.219 -1.185 1.00 53.56 176 ALA A N 1
ATOM 1360 C CA . ALA A 1 176 ? 12.187 2.796 -1.512 1.00 53.56 176 ALA A CA 1
ATOM 1361 C C . ALA A 1 176 ? 12.197 1.910 -0.254 1.00 53.56 176 ALA A C 1
ATOM 1363 O O . ALA A 1 176 ? 11.627 0.826 -0.255 1.00 53.56 176 ALA A O 1
ATOM 1364 N N . GLN A 1 177 ? 12.797 2.370 0.848 1.00 54.62 177 GLN A N 1
ATOM 1365 C CA . GLN A 1 177 ? 12.726 1.677 2.142 1.00 54.62 177 GLN A CA 1
ATOM 1366 C C . GLN A 1 177 ? 11.329 1.748 2.777 1.00 54.62 177 GLN A C 1
ATOM 1368 O O . GLN A 1 177 ? 10.958 0.863 3.546 1.00 54.62 177 GLN A O 1
ATOM 1373 N N . GLU A 1 178 ? 10.565 2.797 2.472 1.00 52.41 178 GLU A N 1
ATOM 1374 C CA . GLU A 1 178 ? 9.250 3.067 3.061 1.00 52.41 178 GLU A CA 1
ATOM 1375 C C . GLU A 1 178 ? 8.079 2.440 2.265 1.00 52.41 178 GLU A C 1
ATOM 1377 O O . GLU A 1 178 ? 6.995 2.274 2.826 1.00 52.41 178 GLU A O 1
ATOM 1382 N N . LYS A 1 179 ? 8.261 2.054 0.990 1.00 45.69 179 LYS A N 1
ATOM 1383 C CA . LYS A 1 179 ? 7.195 1.509 0.121 1.00 45.69 179 LYS A CA 1
ATOM 1384 C C . LYS A 1 179 ? 7.456 0.059 -0.303 1.00 45.69 179 LYS A C 1
ATOM 1386 O O . LYS A 1 179 ? 8.506 -0.253 -0.850 1.00 45.69 179 LYS A O 1
ATOM 1391 N N . THR A 1 180 ? 6.474 -0.832 -0.120 1.00 45.78 180 THR A N 1
ATOM 1392 C CA . THR A 1 180 ? 6.539 -2.207 -0.642 1.00 45.78 180 THR A CA 1
ATOM 1393 C C . THR A 1 180 ? 6.094 -2.297 -2.106 1.00 45.78 180 THR A C 1
ATOM 1395 O O . THR A 1 180 ? 5.171 -1.627 -2.575 1.00 45.78 180 THR A O 1
ATOM 1398 N N . GLN A 1 181 ? 6.769 -3.203 -2.806 1.00 46.50 181 GLN A N 1
ATOM 1399 C CA . GLN A 1 181 ? 6.815 -3.490 -4.242 1.00 46.50 181 GLN A CA 1
ATOM 1400 C C . GLN A 1 181 ? 5.480 -3.565 -5.009 1.00 46.50 181 GLN A C 1
ATOM 1402 O O . GLN A 1 181 ? 5.439 -3.331 -6.213 1.00 46.50 181 GLN A O 1
ATOM 1407 N N . PHE A 1 182 ? 4.369 -3.857 -4.326 1.00 44.94 182 PHE A N 1
ATOM 1408 C CA . PHE A 1 182 ? 3.038 -3.957 -4.941 1.00 44.94 182 PHE A CA 1
ATOM 1409 C C . PHE A 1 182 ? 2.339 -2.607 -5.153 1.00 44.94 182 PHE A C 1
ATOM 1411 O O . PHE A 1 182 ? 1.379 -2.520 -5.914 1.00 44.94 182 PHE A O 1
ATOM 1418 N N . THR A 1 183 ? 2.830 -1.543 -4.515 1.00 49.75 183 THR A N 1
ATOM 1419 C CA . THR A 1 183 ? 2.149 -0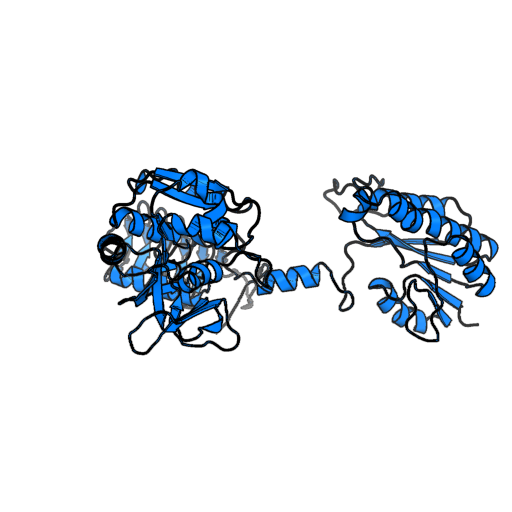.238 -4.456 1.00 49.75 183 THR A CA 1
ATOM 1420 C C . THR A 1 183 ? 2.682 0.784 -5.462 1.00 49.75 183 THR A C 1
ATOM 1422 O O . THR A 1 183 ? 2.256 1.936 -5.463 1.00 49.75 183 THR A O 1
ATOM 1425 N N . TYR A 1 184 ? 3.589 0.377 -6.357 1.00 48.72 184 TYR A N 1
ATOM 1426 C CA . TYR A 1 184 ? 4.172 1.273 -7.365 1.00 48.72 184 TYR A CA 1
ATOM 1427 C C . TYR A 1 184 ? 3.208 1.667 -8.490 1.00 48.72 184 TYR A C 1
ATOM 1429 O O . TYR A 1 184 ? 3.460 2.649 -9.182 1.00 48.72 184 TYR A O 1
ATOM 1437 N N . SER A 1 185 ? 2.122 0.912 -8.694 1.00 53.53 185 SER A N 1
ATOM 1438 C CA . SER A 1 185 ? 1.210 1.103 -9.835 1.00 53.53 185 SER A CA 1
ATOM 1439 C C . SER A 1 185 ? -0.251 1.388 -9.471 1.00 53.53 185 SER A C 1
ATOM 1441 O O . SER A 1 185 ? -1.046 1.603 -10.382 1.00 53.53 185 SER A O 1
ATOM 1443 N N . GLY A 1 186 ? -0.597 1.432 -8.178 1.00 66.56 186 GLY A N 1
ATOM 1444 C CA . GLY A 1 186 ? -1.954 1.733 -7.716 1.00 66.56 186 GLY A CA 1
ATOM 1445 C C . GLY A 1 186 ? -2.095 1.744 -6.191 1.00 66.56 186 GLY A C 1
ATOM 1446 O O . GLY A 1 186 ? -1.156 1.417 -5.459 1.00 66.56 186 GLY A O 1
ATOM 1447 N N . ALA A 1 187 ? -3.275 2.132 -5.705 1.00 78.62 187 ALA A N 1
ATOM 1448 C CA . ALA A 1 187 ? -3.594 2.173 -4.277 1.00 78.62 187 ALA A CA 1
ATOM 1449 C C . ALA A 1 187 ? -3.484 0.781 -3.622 1.00 78.62 187 ALA A C 1
ATOM 1451 O O . ALA A 1 187 ? -4.112 -0.176 -4.078 1.00 78.62 187 ALA A O 1
ATOM 1452 N N . LYS A 1 188 ? -2.760 0.660 -2.497 1.00 78.50 188 LYS A N 1
ATOM 1453 C CA . LYS A 1 188 ? -2.583 -0.624 -1.780 1.00 78.50 188 LYS A CA 1
ATOM 1454 C C . LYS A 1 188 ? -3.909 -1.281 -1.386 1.00 78.50 188 LYS A C 1
ATOM 1456 O O . LYS A 1 188 ? -4.042 -2.498 -1.411 1.00 78.50 188 LYS A O 1
ATOM 1461 N N . GLN A 1 189 ? -4.908 -0.459 -1.083 1.00 85.69 189 GLN A N 1
ATOM 1462 C CA . GLN A 1 189 ? -6.248 -0.871 -0.678 1.00 85.69 189 GLN A CA 1
ATOM 1463 C C . GLN A 1 189 ? -7.020 -1.543 -1.828 1.00 85.69 189 GLN A C 1
ATOM 1465 O O . GLN A 1 189 ? -8.022 -2.218 -1.596 1.00 85.69 189 GLN A O 1
ATOM 1470 N N . LEU A 1 190 ? -6.559 -1.376 -3.073 1.00 86.81 190 LEU A N 1
ATOM 1471 C CA . LEU A 1 190 ? -7.148 -1.989 -4.260 1.00 86.81 190 LEU A CA 1
ATOM 1472 C C . LEU A 1 190 ? -6.450 -3.277 -4.698 1.00 86.81 190 LEU A C 1
ATOM 1474 O O . LEU A 1 190 ? -6.924 -3.924 -5.634 1.00 86.81 190 LEU A O 1
ATOM 1478 N N . VAL A 1 191 ? -5.365 -3.681 -4.027 1.00 83.81 191 VAL A N 1
ATOM 1479 C CA . VAL A 1 191 ? -4.739 -4.981 -4.287 1.00 83.81 191 VAL A CA 1
ATOM 1480 C C . VAL A 1 191 ? -5.793 -6.072 -4.042 1.00 83.81 191 VAL A C 1
ATOM 1482 O O . VAL A 1 191 ? -6.458 -6.059 -3.003 1.00 83.81 191 VAL A O 1
ATOM 1485 N N . PRO A 1 192 ? -6.032 -6.981 -5.003 1.00 85.75 192 PRO A N 1
ATOM 1486 C CA . PRO A 1 192 ? -7.094 -7.958 -4.860 1.00 85.75 192 PRO A CA 1
ATOM 1487 C C . PRO A 1 192 ? -6.636 -9.175 -4.050 1.00 85.75 192 PRO A C 1
ATOM 1489 O O . PRO A 1 192 ? -5.598 -9.774 -4.325 1.00 85.75 192 PRO A O 1
ATOM 1492 N N . VAL A 1 193 ? -7.480 -9.588 -3.110 1.00 88.56 193 VAL A N 1
ATOM 1493 C CA . VAL A 1 193 ? -7.414 -10.863 -2.391 1.00 88.56 193 VAL A CA 1
ATOM 1494 C C . VAL A 1 193 ? -8.609 -11.695 -2.839 1.00 88.56 193 VAL A C 1
ATOM 1496 O O . VAL A 1 193 ? -9.748 -11.232 -2.766 1.00 88.56 193 VAL A O 1
ATOM 1499 N N . ALA A 1 194 ? -8.362 -12.901 -3.358 1.00 91.62 194 ALA A N 1
ATOM 1500 C CA . ALA A 1 194 ? -9.383 -13.742 -3.986 1.00 91.62 194 ALA A CA 1
ATOM 1501 C C . ALA A 1 194 ? -10.222 -12.980 -5.038 1.00 91.62 194 ALA A C 1
ATOM 1503 O O . ALA A 1 194 ? -11.450 -13.022 -5.029 1.00 91.62 194 ALA A O 1
ATOM 1504 N N . ASN A 1 195 ? -9.545 -12.245 -5.932 1.00 91.06 195 ASN A N 1
ATOM 1505 C CA . ASN A 1 195 ? -10.131 -11.393 -6.982 1.00 91.06 195 ASN A CA 1
ATOM 1506 C C . ASN A 1 195 ? -11.018 -10.228 -6.498 1.00 91.06 195 ASN A C 1
ATOM 1508 O O . ASN A 1 195 ? -11.677 -9.590 -7.318 1.00 91.06 195 ASN A O 1
ATOM 1512 N N . LYS A 1 196 ? -11.012 -9.900 -5.201 1.00 92.12 196 LYS A N 1
ATOM 1513 C CA . LYS A 1 196 ? -11.739 -8.752 -4.647 1.00 92.12 196 LYS A CA 1
ATOM 1514 C C . LYS A 1 196 ? -10.769 -7.754 -3.998 1.00 92.12 196 LYS A C 1
ATOM 1516 O O . LYS A 1 196 ? -9.925 -8.188 -3.218 1.00 92.12 196 LYS A O 1
ATOM 1521 N N . PRO A 1 197 ? -10.871 -6.443 -4.281 1.00 91.50 197 PRO A N 1
ATOM 1522 C CA . PRO A 1 197 ? -10.091 -5.413 -3.591 1.00 91.50 197 PRO A CA 1
ATOM 1523 C C . PRO A 1 197 ? -10.195 -5.502 -2.063 1.00 91.50 197 PRO A C 1
ATOM 1525 O O . PRO A 1 197 ? -11.298 -5.655 -1.536 1.00 91.50 197 PRO A O 1
ATOM 1528 N N . ILE A 1 198 ? -9.068 -5.349 -1.359 1.00 90.69 198 ILE A N 1
ATOM 1529 C CA . ILE A 1 198 ? -9.001 -5.392 0.116 1.00 90.69 198 ILE A CA 1
ATOM 1530 C C . ILE A 1 198 ? -9.983 -4.403 0.756 1.00 90.69 198 ILE A C 1
ATOM 1532 O O . ILE A 1 198 ? -10.746 -4.777 1.647 1.00 90.69 198 ILE A O 1
ATOM 1536 N N . LEU A 1 199 ? -10.058 -3.183 0.218 1.00 93.44 199 LEU A N 1
ATOM 1537 C CA . LEU A 1 199 ? -10.984 -2.140 0.663 1.00 93.44 199 LEU A CA 1
ATOM 1538 C C . LEU A 1 199 ? -12.443 -2.610 0.718 1.00 93.44 199 LEU A C 1
ATOM 1540 O O . LEU A 1 199 ? -13.195 -2.216 1.606 1.00 93.44 199 LEU A O 1
ATOM 1544 N N . TRP A 1 200 ? -12.861 -3.443 -0.238 1.00 94.81 200 TRP A N 1
ATOM 1545 C CA . TRP A 1 200 ? -14.258 -3.861 -0.350 1.00 94.81 200 TRP A CA 1
ATOM 1546 C C . TRP A 1 200 ? -14.656 -4.820 0.766 1.00 94.81 200 TRP A C 1
ATOM 1548 O O . TRP A 1 200 ? -15.804 -4.775 1.188 1.00 94.81 200 TRP A O 1
ATOM 1558 N N . TYR A 1 201 ? -13.729 -5.625 1.292 1.00 93.69 201 TYR A N 1
ATOM 1559 C CA . TYR A 1 201 ? -14.006 -6.452 2.470 1.00 93.69 201 TYR A CA 1
ATOM 1560 C C . TYR A 1 201 ? -14.309 -5.588 3.699 1.00 93.69 201 TYR A C 1
ATOM 1562 O O . TYR A 1 201 ? -15.251 -5.882 4.429 1.00 93.69 201 TYR A O 1
ATOM 1570 N N . GLY A 1 202 ? -13.565 -4.491 3.891 1.00 93.88 202 GLY A N 1
ATOM 1571 C CA . GLY A 1 202 ? -13.837 -3.526 4.959 1.00 93.88 202 GLY A CA 1
ATOM 1572 C C . GLY A 1 202 ? -15.203 -2.852 4.797 1.00 93.88 202 GLY A C 1
ATOM 1573 O O . GLY A 1 202 ? -15.978 -2.796 5.748 1.00 93.88 202 GLY A O 1
ATOM 1574 N N . ILE A 1 203 ? -15.543 -2.410 3.579 1.00 95.94 203 ILE A N 1
ATOM 1575 C CA . ILE A 1 203 ? -16.858 -1.816 3.280 1.00 95.94 203 ILE A CA 1
ATOM 1576 C C . ILE A 1 203 ? -17.987 -2.820 3.547 1.00 95.94 203 ILE A C 1
ATOM 1578 O O . ILE A 1 203 ? -18.949 -2.491 4.234 1.00 95.94 203 ILE A O 1
ATOM 1582 N N . GLU A 1 204 ? -17.866 -4.051 3.045 1.00 95.12 204 GLU A N 1
ATOM 1583 C CA . GLU A 1 204 ? -18.853 -5.114 3.262 1.00 95.12 204 GLU A CA 1
ATOM 1584 C C . GLU A 1 204 ? -19.027 -5.428 4.758 1.00 95.12 204 GLU A C 1
ATOM 1586 O O . GLU A 1 204 ? -20.159 -5.592 5.210 1.00 95.12 204 GLU A O 1
ATOM 1591 N N . ALA A 1 205 ? -17.941 -5.456 5.540 1.00 94.25 205 ALA A N 1
ATOM 1592 C CA . ALA A 1 205 ? -17.997 -5.668 6.987 1.00 94.25 205 ALA A CA 1
ATOM 1593 C C . ALA A 1 205 ? -18.724 -4.524 7.720 1.00 94.25 205 ALA A C 1
ATOM 1595 O O . ALA A 1 205 ? -19.561 -4.777 8.587 1.00 94.25 205 ALA A O 1
ATOM 1596 N N . ILE A 1 206 ? -18.451 -3.270 7.345 1.00 95.44 206 ILE A N 1
ATOM 1597 C CA . ILE A 1 206 ? -19.116 -2.080 7.903 1.00 95.44 206 ILE A CA 1
ATOM 1598 C C . ILE A 1 206 ? -20.616 -2.090 7.575 1.00 95.44 206 ILE A C 1
ATOM 1600 O O . ILE A 1 206 ? -21.447 -1.881 8.462 1.00 95.44 206 ILE A O 1
ATOM 1604 N N . VAL A 1 207 ? -20.974 -2.400 6.325 1.00 96.25 207 VAL A N 1
ATOM 1605 C CA . VAL A 1 207 ? -22.377 -2.509 5.899 1.00 96.25 207 VAL A CA 1
ATOM 1606 C C . VAL A 1 207 ? -23.090 -3.645 6.616 1.00 96.25 207 VAL A C 1
ATOM 1608 O O . VAL A 1 207 ? -24.224 -3.465 7.060 1.00 96.25 207 VAL A O 1
ATOM 1611 N N . LYS A 1 208 ? -22.440 -4.803 6.769 1.00 94.50 208 LYS A N 1
ATOM 1612 C CA . LYS A 1 208 ? -23.003 -5.946 7.496 1.00 94.50 208 LYS A CA 1
ATOM 1613 C C . LYS A 1 208 ? -23.338 -5.585 8.947 1.00 94.50 208 LYS A C 1
ATOM 1615 O O . LYS A 1 208 ? -24.380 -6.003 9.436 1.00 94.50 208 LYS A O 1
ATOM 1620 N N . ALA A 1 209 ? -22.526 -4.740 9.587 1.00 94.69 209 ALA A N 1
ATOM 1621 C CA . ALA A 1 209 ? -22.798 -4.195 10.921 1.00 94.69 209 ALA A CA 1
ATOM 1622 C C . ALA A 1 209 ? -23.903 -3.115 10.955 1.00 94.69 209 ALA A C 1
ATOM 1624 O O . ALA A 1 209 ? -24.199 -2.557 12.014 1.00 94.69 209 ALA A O 1
ATOM 1625 N N . GLY A 1 210 ? -24.515 -2.799 9.810 1.00 95.00 210 GLY A N 1
ATOM 1626 C CA . GLY A 1 210 ? -25.637 -1.871 9.683 1.00 95.00 210 GLY A CA 1
ATOM 1627 C C . GLY A 1 210 ? -25.249 -0.415 9.415 1.00 95.00 210 GLY A C 1
ATOM 1628 O O . GLY A 1 210 ? -26.108 0.461 9.518 1.00 95.00 210 GLY A O 1
ATOM 1629 N N . ILE A 1 211 ? -23.988 -0.126 9.079 1.00 96.00 211 ILE A N 1
ATOM 1630 C CA . ILE A 1 211 ? -23.518 1.236 8.788 1.00 96.00 211 ILE A CA 1
ATOM 1631 C C . ILE A 1 211 ? -23.454 1.435 7.273 1.00 96.00 211 ILE A C 1
ATOM 1633 O O . ILE A 1 211 ? -22.697 0.765 6.578 1.00 96.00 211 ILE A O 1
ATOM 1637 N N . THR A 1 212 ? -24.257 2.366 6.758 1.00 97.06 212 THR A N 1
ATOM 1638 C CA . THR A 1 212 ? -24.442 2.569 5.310 1.00 97.06 212 THR A CA 1
ATOM 1639 C C . THR A 1 212 ? -24.010 3.943 4.805 1.00 97.06 212 THR A C 1
ATOM 1641 O O . THR A 1 212 ? -23.986 4.132 3.595 1.00 97.06 212 THR A O 1
ATOM 1644 N N . ASP A 1 213 ? -23.637 4.884 5.677 1.00 97.81 213 ASP A N 1
ATOM 1645 C CA . ASP A 1 213 ? -23.012 6.155 5.280 1.00 97.81 213 ASP A CA 1
ATOM 1646 C C . ASP A 1 213 ? -21.510 6.076 5.577 1.00 97.81 213 ASP A C 1
ATOM 1648 O O . ASP A 1 213 ? -21.106 5.927 6.732 1.00 97.81 213 ASP A O 1
ATOM 1652 N N . ILE A 1 214 ? -20.685 6.070 4.528 1.00 98.31 214 ILE A N 1
ATOM 1653 C CA . ILE A 1 214 ? -19.261 5.725 4.606 1.00 98.31 214 ILE A CA 1
ATOM 1654 C C . ILE A 1 214 ? -18.424 6.850 3.999 1.00 98.31 214 ILE A C 1
ATOM 1656 O O . ILE A 1 214 ? -18.563 7.187 2.825 1.00 98.31 214 ILE A O 1
ATOM 1660 N N . GLY A 1 215 ? -17.499 7.395 4.788 1.00 97.88 215 GLY A N 1
ATOM 1661 C CA . GLY A 1 215 ? -16.476 8.330 4.322 1.00 97.88 215 GLY A CA 1
ATOM 1662 C C . GLY A 1 215 ? -15.183 7.592 3.983 1.00 97.88 215 GLY A C 1
ATOM 1663 O O . GLY A 1 215 ? -14.656 6.870 4.827 1.00 97.88 215 GLY A O 1
ATOM 1664 N N . ILE A 1 216 ? -14.650 7.772 2.773 1.00 97.56 216 ILE A N 1
ATOM 1665 C CA . ILE A 1 216 ? -13.345 7.226 2.373 1.00 97.56 216 ILE A CA 1
ATOM 1666 C C . ILE A 1 216 ? -12.349 8.373 2.249 1.00 97.56 216 ILE A C 1
ATOM 1668 O O . ILE A 1 216 ? -12.474 9.223 1.366 1.00 97.56 216 ILE A O 1
ATOM 1672 N N . ILE A 1 217 ? -11.337 8.364 3.117 1.00 96.31 217 ILE A N 1
ATOM 1673 C CA . ILE A 1 217 ? -10.210 9.292 3.032 1.00 96.31 217 ILE A CA 1
ATOM 1674 C C . ILE A 1 217 ? -9.310 8.877 1.868 1.00 96.31 217 ILE A C 1
ATOM 1676 O O . ILE A 1 217 ? -8.862 7.730 1.800 1.00 96.31 217 ILE A O 1
ATOM 1680 N N . ILE A 1 218 ? -9.056 9.807 0.954 1.00 94.06 218 ILE A N 1
ATOM 1681 C CA . ILE A 1 218 ? -8.261 9.590 -0.255 1.00 94.06 218 ILE A CA 1
ATOM 1682 C C . ILE A 1 218 ? -7.125 10.605 -0.365 1.00 94.06 218 ILE A C 1
ATOM 1684 O O . ILE A 1 218 ? -7.249 11.735 0.102 1.00 94.06 218 ILE A O 1
ATOM 1688 N N . SER A 1 219 ? -6.029 10.211 -1.015 1.00 90.38 219 SER A N 1
ATOM 1689 C CA . SER A 1 219 ? -4.909 11.106 -1.326 1.00 90.38 219 SER A CA 1
ATOM 1690 C C . SER A 1 219 ? -5.015 11.663 -2.755 1.00 90.38 219 SER A C 1
ATOM 1692 O O . SER A 1 219 ? -5.654 11.024 -3.601 1.00 90.38 219 SER A O 1
ATOM 1694 N N . PRO A 1 220 ? -4.367 12.799 -3.078 1.00 86.50 220 PRO A N 1
ATOM 1695 C CA . PRO A 1 220 ? -4.348 13.348 -4.434 1.00 86.50 220 PRO A CA 1
ATOM 1696 C C . PRO A 1 220 ? -3.793 12.372 -5.482 1.00 86.50 220 PRO A C 1
ATOM 1698 O O . PRO A 1 220 ? -4.228 12.376 -6.630 1.00 86.50 220 PRO A O 1
ATOM 1701 N N . GLU A 1 221 ? -2.841 11.518 -5.096 1.00 83.06 221 GLU A N 1
ATOM 1702 C CA . GLU A 1 221 ? -2.127 10.628 -6.016 1.00 83.06 221 GLU A CA 1
ATOM 1703 C C . GLU A 1 221 ? -2.936 9.384 -6.394 1.00 83.06 221 GLU A C 1
ATOM 1705 O O . GLU A 1 221 ? -2.797 8.873 -7.503 1.00 83.06 221 GLU A O 1
ATOM 1710 N N . THR A 1 222 ? -3.754 8.869 -5.470 1.00 84.62 222 THR A N 1
ATOM 1711 C CA . THR A 1 222 ? -4.427 7.564 -5.621 1.00 84.62 222 THR A CA 1
ATOM 1712 C C . THR A 1 222 ? -5.951 7.633 -5.531 1.00 84.62 222 THR A C 1
ATOM 1714 O O . THR A 1 222 ? -6.640 6.675 -5.888 1.00 84.62 222 THR A O 1
ATOM 1717 N N . GLY A 1 223 ? -6.508 8.773 -5.113 1.00 87.31 223 GLY A N 1
ATOM 1718 C CA . GLY A 1 223 ? -7.935 8.934 -4.847 1.00 87.31 223 GLY A CA 1
ATOM 1719 C C . GLY A 1 223 ? -8.833 8.681 -6.049 1.00 87.31 223 GLY A C 1
ATOM 1720 O O . GLY A 1 223 ? -9.804 7.936 -5.935 1.00 87.31 223 GLY A O 1
ATOM 1721 N N . THR A 1 224 ? -8.463 9.197 -7.222 1.00 88.38 224 THR A N 1
ATOM 1722 C CA . THR A 1 224 ? -9.222 8.994 -8.468 1.00 88.38 224 THR A CA 1
ATOM 1723 C C . THR A 1 224 ? -9.333 7.514 -8.842 1.00 88.38 224 THR A C 1
ATOM 1725 O O . THR A 1 224 ? -10.343 7.073 -9.391 1.00 88.38 224 THR A O 1
ATOM 1728 N N . GLU A 1 225 ? -8.303 6.714 -8.551 1.00 87.56 225 GLU A N 1
ATOM 1729 C CA . GLU A 1 225 ? -8.340 5.273 -8.800 1.00 87.56 225 GLU A CA 1
ATOM 1730 C C . GLU A 1 225 ? -9.319 4.574 -7.850 1.00 87.56 225 GLU A C 1
ATOM 1732 O O . GLU A 1 225 ? -10.151 3.779 -8.300 1.00 87.56 225 GLU A O 1
ATOM 1737 N N . ILE A 1 226 ? -9.250 4.906 -6.556 1.00 92.06 226 ILE A N 1
ATOM 1738 C CA . ILE A 1 226 ? -10.144 4.375 -5.521 1.00 92.06 226 ILE A CA 1
ATOM 1739 C C . ILE A 1 226 ? -11.596 4.713 -5.848 1.00 92.06 226 ILE A C 1
ATOM 1741 O O . ILE A 1 226 ? -12.444 3.820 -5.784 1.00 92.06 226 ILE A O 1
ATOM 1745 N N . GLU A 1 227 ? -11.876 5.953 -6.246 1.00 92.94 227 GLU A N 1
ATOM 1746 C CA . GLU A 1 227 ? -13.209 6.405 -6.643 1.00 92.94 227 GLU A CA 1
ATOM 1747 C C . GLU A 1 227 ? -13.725 5.643 -7.865 1.00 92.94 227 GLU A C 1
ATOM 1749 O O . GLU A 1 227 ? -14.806 5.055 -7.828 1.00 92.94 227 GLU A O 1
ATOM 1754 N N . ARG A 1 228 ? -12.918 5.551 -8.925 1.00 91.75 228 ARG A N 1
ATOM 1755 C CA . ARG A 1 228 ? -13.295 4.849 -10.159 1.00 91.75 228 ARG A CA 1
ATOM 1756 C C . ARG A 1 228 ? -13.601 3.366 -9.928 1.00 91.75 228 ARG A C 1
ATOM 1758 O O . ARG A 1 228 ? -14.511 2.826 -10.552 1.00 91.75 228 ARG A O 1
ATOM 1765 N N . VAL A 1 229 ? -12.818 2.685 -9.090 1.00 90.25 229 VAL A N 1
ATOM 1766 C CA . VAL A 1 229 ? -12.970 1.242 -8.830 1.00 90.25 229 VAL A CA 1
ATOM 1767 C C . VAL A 1 229 ? -14.084 0.973 -7.813 1.00 90.25 229 VAL A C 1
ATOM 1769 O O . VAL A 1 229 ? -14.867 0.028 -7.963 1.00 90.25 229 VAL A O 1
ATOM 1772 N N . THR A 1 230 ? -14.184 1.792 -6.770 1.00 94.31 230 THR A N 1
ATOM 1773 C CA . THR A 1 230 ? -15.119 1.568 -5.659 1.00 94.31 230 THR A CA 1
ATOM 1774 C C . THR A 1 230 ? -16.513 2.117 -5.958 1.00 94.31 230 THR A C 1
ATOM 1776 O O . THR A 1 230 ? -17.484 1.440 -5.633 1.00 94.31 230 THR A O 1
ATOM 1779 N N . GLY A 1 231 ? -16.636 3.239 -6.668 1.00 95.06 231 GLY A N 1
ATOM 1780 C CA . GLY A 1 231 ? -17.918 3.870 -6.989 1.00 95.06 231 GLY A CA 1
ATOM 1781 C C . GLY A 1 231 ? -18.651 4.431 -5.764 1.00 95.06 231 GLY A C 1
ATOM 1782 O O . GLY A 1 231 ? -18.178 4.336 -4.637 1.00 95.06 231 GLY A O 1
ATOM 1783 N N . ALA A 1 232 ? -19.851 4.976 -5.966 1.00 94.88 232 ALA A N 1
ATOM 1784 C CA . ALA A 1 232 ? -20.587 5.713 -4.933 1.00 94.88 232 ALA A CA 1
ATOM 1785 C C . ALA A 1 232 ? -21.274 4.837 -3.858 1.00 94.88 232 ALA A C 1
ATOM 1787 O O . ALA A 1 232 ? -21.960 5.360 -2.979 1.00 94.88 232 ALA A O 1
ATOM 1788 N N . GLY A 1 233 ? -21.034 3.521 -3.865 1.00 94.31 233 GLY A N 1
ATOM 1789 C CA . GLY A 1 233 ? -21.434 2.594 -2.800 1.00 94.31 233 GLY A CA 1
ATOM 1790 C C . GLY A 1 233 ? -22.648 1.715 -3.098 1.00 94.31 233 GLY A C 1
ATOM 1791 O O . GLY A 1 233 ? -22.936 0.796 -2.329 1.00 94.31 233 GLY A O 1
ATOM 1792 N N . GLU A 1 234 ? -23.319 1.905 -4.235 1.00 94.88 234 GLU A N 1
ATOM 1793 C CA . GLU A 1 234 ? -24.589 1.243 -4.557 1.00 94.88 234 GLU A CA 1
ATOM 1794 C C . GLU A 1 234 ? -24.468 -0.282 -4.575 1.00 94.88 234 GLU A C 1
ATOM 1796 O O . GLU A 1 234 ? -25.360 -0.984 -4.101 1.00 94.88 234 GLU A O 1
ATOM 1801 N N . LYS A 1 235 ? -23.333 -0.808 -5.057 1.00 94.56 235 LYS A N 1
ATOM 1802 C CA . LYS A 1 235 ? -23.053 -2.255 -5.074 1.00 94.56 235 LYS A CA 1
ATOM 1803 C C . LYS A 1 235 ? -22.994 -2.886 -3.683 1.00 94.56 235 LYS A C 1
ATOM 1805 O O . LYS A 1 235 ? -23.179 -4.092 -3.564 1.00 94.56 235 LYS A O 1
ATOM 1810 N N . PHE A 1 236 ? -22.727 -2.083 -2.658 1.00 95.62 236 PHE A N 1
ATOM 1811 C CA . PHE A 1 236 ? -22.684 -2.521 -1.270 1.00 95.62 236 PHE A CA 1
ATOM 1812 C C . PHE A 1 236 ? -23.994 -2.220 -0.538 1.00 95.62 236 PHE A C 1
ATOM 1814 O O . PHE A 1 236 ? -24.141 -2.630 0.601 1.00 95.62 236 PHE A O 1
ATOM 1821 N N . GLY A 1 237 ? -24.947 -1.507 -1.150 1.00 96.25 237 GLY A N 1
ATOM 1822 C CA . GLY A 1 237 ? -26.112 -0.985 -0.431 1.00 96.25 237 GLY A CA 1
ATOM 1823 C C . GLY A 1 237 ? -25.757 0.150 0.539 1.00 96.25 237 GLY A C 1
ATOM 1824 O O . GLY A 1 237 ? -26.421 0.311 1.560 1.00 96.25 237 GLY A O 1
ATOM 1825 N N . ALA A 1 238 ? -24.710 0.918 0.228 1.00 97.25 238 ALA A N 1
ATOM 1826 C CA . ALA A 1 238 ? -24.220 2.040 1.023 1.00 97.25 238 ALA A CA 1
ATOM 1827 C C . ALA A 1 238 ? -24.102 3.316 0.178 1.00 97.25 238 ALA A C 1
ATOM 1829 O O . ALA A 1 238 ? -24.177 3.280 -1.050 1.00 97.25 238 ALA A O 1
ATOM 1830 N N . LYS A 1 239 ? -23.885 4.444 0.849 1.00 98.00 239 LYS A N 1
ATOM 1831 C CA . LYS A 1 239 ? -23.506 5.724 0.262 1.00 98.00 239 LYS A CA 1
ATOM 1832 C C . LYS A 1 239 ? -22.061 6.015 0.646 1.00 98.00 239 LYS A C 1
ATOM 1834 O O . LYS A 1 239 ? -21.733 6.068 1.829 1.00 98.00 239 LYS A O 1
ATOM 1839 N N . ILE A 1 240 ? -21.210 6.203 -0.355 1.00 98.38 240 ILE A N 1
ATOM 1840 C CA . ILE A 1 240 ? -19.790 6.494 -0.168 1.00 98.38 240 ILE A CA 1
ATOM 1841 C C . ILE A 1 240 ? -19.517 7.961 -0.502 1.00 98.38 240 ILE A C 1
ATOM 1843 O O . ILE A 1 240 ? -19.859 8.435 -1.584 1.00 98.38 240 ILE A O 1
ATOM 1847 N N . THR A 1 241 ? -18.872 8.665 0.428 1.00 97.94 241 THR A N 1
ATOM 1848 C CA . THR A 1 241 ? -18.374 10.033 0.254 1.00 97.94 241 THR A CA 1
ATOM 1849 C C . THR A 1 241 ? -16.849 10.020 0.269 1.00 97.94 241 THR A C 1
ATOM 1851 O O . THR A 1 241 ? -16.240 9.528 1.217 1.00 97.94 241 THR A O 1
ATOM 1854 N N . TYR A 1 242 ? -16.219 10.569 -0.766 1.00 97.56 242 TYR A N 1
ATOM 1855 C CA . TYR A 1 242 ? -14.762 10.676 -0.845 1.00 97.56 242 TYR A CA 1
ATOM 1856 C C . TYR A 1 242 ? -14.282 11.984 -0.223 1.00 97.56 242 TYR A C 1
ATOM 1858 O O . TYR A 1 242 ? -14.810 13.054 -0.524 1.00 97.56 242 TYR A O 1
ATOM 1866 N N . ILE A 1 243 ? -13.284 11.893 0.652 1.00 97.50 243 ILE A N 1
ATOM 1867 C CA . ILE A 1 243 ? -12.784 13.010 1.451 1.00 97.50 243 ILE A CA 1
ATOM 1868 C C . ILE A 1 243 ? -11.287 13.148 1.176 1.00 97.50 243 ILE A C 1
ATOM 1870 O O . ILE A 1 243 ? -10.508 12.241 1.467 1.00 97.50 243 ILE A O 1
ATOM 1874 N N . LEU A 1 244 ? -10.884 14.270 0.581 1.00 95.19 244 LEU A N 1
ATOM 1875 C CA . LEU A 1 244 ? -9.495 14.506 0.197 1.00 95.19 244 LEU A CA 1
ATOM 1876 C C . LEU A 1 244 ? -8.640 14.870 1.413 1.00 95.19 244 LEU A C 1
ATOM 1878 O O . LEU A 1 244 ? -8.924 15.839 2.113 1.00 95.19 244 LEU A O 1
ATOM 1882 N N . GLN A 1 245 ? -7.554 14.131 1.604 1.00 92.62 245 GLN A N 1
ATOM 1883 C CA . GLN A 1 245 ? -6.460 14.479 2.497 1.00 92.62 245 GLN A CA 1
ATOM 1884 C C . GLN A 1 245 ? -5.278 14.967 1.654 1.00 92.62 245 GLN A C 1
ATOM 1886 O O . GLN A 1 245 ? -4.609 14.158 1.019 1.00 92.62 245 GLN A O 1
ATOM 1891 N N . GLU A 1 246 ? -5.022 16.280 1.638 1.00 88.69 246 GLU A N 1
ATOM 1892 C CA . GLU A 1 246 ? -3.969 16.879 0.797 1.00 88.69 246 GLU A CA 1
ATOM 1893 C C . GLU A 1 246 ? -2.561 16.378 1.148 1.00 88.69 246 GLU A C 1
ATOM 1895 O O . GLU A 1 246 ? -1.736 16.179 0.257 1.00 88.69 246 GLU A O 1
ATOM 1900 N N . SER A 1 247 ? -2.301 16.141 2.435 1.00 86.38 247 SER A N 1
ATOM 1901 C CA . SER A 1 247 ? -1.012 15.694 2.964 1.00 86.38 247 SER A CA 1
ATOM 1902 C C . SER A 1 247 ? -1.174 14.539 3.963 1.00 86.38 247 SER A C 1
ATOM 1904 O O . SER A 1 247 ? -2.098 14.544 4.790 1.00 86.38 247 SER A O 1
ATOM 1906 N N . PRO A 1 248 ? -0.288 13.523 3.930 1.00 84.88 248 PRO A N 1
ATOM 1907 C CA . PRO A 1 248 ? -0.366 12.344 4.792 1.00 84.88 248 PRO A CA 1
ATOM 1908 C C . PRO A 1 248 ? 0.122 12.627 6.228 1.00 84.88 248 PRO A C 1
ATOM 1910 O O . PRO A 1 248 ? 1.001 11.938 6.737 1.00 84.88 248 PRO A O 1
ATOM 1913 N N . ASP A 1 249 ? -0.466 13.612 6.910 1.00 89.69 249 ASP A N 1
ATOM 1914 C CA . ASP A 1 249 ? -0.036 14.083 8.240 1.00 89.69 249 ASP A CA 1
ATOM 1915 C C . ASP A 1 249 ? -0.513 13.191 9.407 1.00 89.69 249 ASP A C 1
ATOM 1917 O O . ASP A 1 249 ? -0.722 13.663 10.523 1.00 89.69 249 ASP A O 1
ATOM 1921 N N . GLY A 1 250 ? -0.696 11.890 9.168 1.00 90.25 250 GLY A N 1
ATOM 1922 C CA . GLY A 1 250 ? -1.069 10.897 10.182 1.00 90.25 250 GLY A CA 1
ATOM 1923 C C . GLY A 1 250 ? -2.552 10.500 10.217 1.00 90.25 250 GLY A C 1
ATOM 1924 O O . GLY A 1 250 ? -3.416 11.077 9.552 1.00 90.25 250 GLY A O 1
ATOM 1925 N N . LEU A 1 251 ? -2.852 9.460 11.000 1.00 93.31 251 LEU A N 1
ATOM 1926 C CA . LEU A 1 251 ? -4.188 8.855 11.093 1.00 93.31 251 LEU A CA 1
ATOM 1927 C C . LEU A 1 251 ? -5.195 9.720 11.864 1.00 93.31 251 LEU A C 1
ATOM 1929 O O . LEU A 1 251 ? -6.366 9.768 11.492 1.00 93.31 251 LEU A O 1
ATOM 1933 N N . ALA A 1 252 ? -4.763 10.431 12.909 1.00 95.44 252 ALA A N 1
ATOM 1934 C CA . ALA A 1 252 ? -5.647 11.355 13.619 1.00 95.44 252 ALA A CA 1
ATOM 1935 C C . ALA A 1 252 ? -5.977 12.587 12.757 1.00 95.44 252 ALA A C 1
ATOM 1937 O O . ALA A 1 252 ? -7.091 13.105 12.826 1.00 95.44 252 ALA A O 1
ATOM 1938 N N . HIS A 1 253 ? -5.063 13.004 11.873 1.00 95.44 253 HIS A N 1
ATOM 1939 C CA . HIS A 1 253 ? -5.345 14.042 10.881 1.00 95.44 253 HIS A CA 1
ATOM 1940 C C . HIS A 1 253 ? -6.462 13.627 9.912 1.00 95.44 253 HIS A C 1
ATOM 1942 O O . HIS A 1 253 ? -7.345 14.427 9.613 1.00 95.44 253 HIS A O 1
ATOM 1948 N N . ALA A 1 254 ? -6.486 12.362 9.484 1.00 95.50 254 ALA A N 1
ATOM 1949 C CA . ALA A 1 254 ? -7.556 11.836 8.637 1.00 95.50 254 ALA A CA 1
ATOM 1950 C C . ALA A 1 254 ? -8.938 11.957 9.314 1.00 95.50 254 ALA A C 1
ATOM 1952 O O . ALA A 1 254 ? -9.906 12.383 8.685 1.00 95.50 254 ALA A O 1
ATOM 1953 N N . VAL A 1 255 ? -9.024 11.671 10.619 1.00 96.75 255 VAL A N 1
ATOM 1954 C CA . VAL A 1 255 ? -10.253 11.874 11.410 1.00 96.75 255 VAL A CA 1
ATOM 1955 C C . VAL A 1 255 ? -10.609 13.361 11.528 1.00 96.75 255 VAL A C 1
ATOM 1957 O O . VAL A 1 255 ? -11.784 13.713 11.429 1.00 96.75 255 VAL A O 1
ATOM 1960 N N . LYS A 1 256 ? -9.612 14.243 11.694 1.00 96.06 256 LYS A N 1
ATOM 1961 C CA . LYS A 1 256 ? -9.812 15.701 11.731 1.00 96.06 256 LYS A CA 1
ATOM 1962 C C . LYS A 1 256 ? -10.427 16.222 10.431 1.00 96.06 256 LYS A C 1
ATOM 1964 O O . LYS A 1 256 ? -11.423 16.935 10.470 1.00 96.06 256 LYS A O 1
ATOM 1969 N N . ILE A 1 257 ? -9.884 15.823 9.282 1.00 96.38 257 ILE A N 1
ATOM 1970 C CA . ILE A 1 257 ? -10.415 16.219 7.968 1.00 96.38 257 ILE A CA 1
ATOM 1971 C C . ILE A 1 257 ? -11.828 15.664 7.753 1.00 96.38 257 ILE A C 1
ATOM 1973 O O . ILE A 1 257 ? -12.669 16.335 7.160 1.00 96.38 257 ILE A O 1
ATOM 1977 N N . ALA A 1 258 ? -12.111 14.458 8.249 1.00 97.38 258 ALA A N 1
ATOM 1978 C CA . ALA A 1 258 ? -13.433 13.852 8.148 1.00 97.38 258 ALA A CA 1
ATOM 1979 C C . ALA A 1 258 ? -14.488 14.494 9.067 1.00 97.38 258 ALA A C 1
ATOM 1981 O O . ALA A 1 258 ? -15.669 14.193 8.908 1.00 97.38 258 ALA A O 1
ATOM 1982 N N . GLN A 1 259 ? -14.117 15.376 10.004 1.00 96.50 259 GLN A N 1
ATOM 1983 C CA . GLN A 1 259 ? -15.046 15.952 10.984 1.00 96.50 259 GLN A CA 1
ATOM 1984 C C . GLN A 1 259 ? -16.319 16.566 10.363 1.00 96.50 259 GLN A C 1
ATOM 1986 O O . GLN A 1 259 ? -17.395 16.290 10.888 1.00 96.50 259 GLN A O 1
ATOM 1991 N N . PRO A 1 260 ? -16.285 17.323 9.244 1.00 97.00 260 PRO A N 1
ATOM 1992 C CA . PRO A 1 260 ? -17.507 17.848 8.628 1.00 97.00 260 PRO A CA 1
ATOM 1993 C C . PRO A 1 260 ? -18.464 16.760 8.120 1.00 97.00 260 PRO A C 1
ATOM 1995 O O . PRO A 1 260 ? -19.670 16.984 8.071 1.00 97.00 260 PRO A O 1
ATOM 1998 N N . PHE A 1 261 ? -17.935 15.595 7.734 1.00 97.75 261 PHE A N 1
ATOM 1999 C CA . PHE A 1 261 ? -18.728 14.431 7.337 1.00 97.75 261 PHE A CA 1
ATOM 2000 C C . PHE A 1 261 ? -19.260 13.669 8.560 1.00 97.75 261 PHE A C 1
ATOM 2002 O O . PHE A 1 261 ? -20.421 13.271 8.578 1.00 97.75 261 PHE A O 1
ATOM 2009 N N . LEU A 1 262 ? -18.424 13.489 9.587 1.00 97.12 262 LEU A N 1
ATOM 2010 C CA . LEU A 1 262 ? -18.754 12.734 10.802 1.00 97.12 262 LEU A CA 1
ATOM 2011 C C . LEU A 1 262 ? -19.737 13.480 11.723 1.00 97.12 262 LEU A C 1
ATOM 2013 O O . LEU A 1 262 ? -20.601 12.854 12.346 1.00 97.12 262 LEU A O 1
ATOM 2017 N N . ALA A 1 263 ? -19.627 14.811 11.786 1.00 95.88 263 ALA A N 1
ATOM 2018 C CA . ALA A 1 263 ? -20.366 15.680 12.698 1.00 95.88 263 ALA A CA 1
ATOM 2019 C C . ALA A 1 263 ? -20.323 15.146 14.148 1.00 95.88 263 ALA A C 1
ATOM 2021 O O . ALA A 1 263 ? -19.260 14.784 14.643 1.00 95.88 263 ALA A O 1
ATOM 2022 N N . ASP A 1 264 ? -21.475 15.066 14.817 1.00 94.88 264 ASP A N 1
ATOM 2023 C CA . ASP A 1 264 ? -21.603 14.547 16.184 1.00 94.88 264 ASP A CA 1
ATOM 2024 C C . ASP A 1 264 ? -22.023 13.064 16.223 1.00 94.88 264 ASP A C 1
ATOM 2026 O O . ASP A 1 264 ? -22.545 12.578 17.230 1.00 94.88 264 ASP A O 1
ATOM 2030 N N . SER A 1 265 ? -21.845 12.321 15.126 1.00 96.25 265 SER A N 1
ATOM 2031 C CA . SER A 1 265 ? -22.200 10.899 15.091 1.00 96.25 265 SER A CA 1
ATOM 2032 C C . SER A 1 265 ? -21.060 10.035 15.635 1.00 96.25 265 SER A C 1
ATOM 2034 O O . SER A 1 265 ? -19.905 10.256 15.277 1.00 96.25 265 SER A O 1
ATOM 2036 N N . PRO A 1 266 ? -21.337 9.005 16.457 1.00 96.69 266 PRO A N 1
ATOM 2037 C CA . PRO A 1 266 ? -20.343 7.974 16.724 1.00 96.69 266 PRO A CA 1
ATOM 2038 C C . PRO A 1 266 ? -20.020 7.217 15.431 1.00 96.69 266 PRO A C 1
ATOM 2040 O O . PRO A 1 266 ? -20.911 6.958 14.619 1.00 96.69 266 PRO A O 1
ATOM 2043 N N . PHE A 1 267 ? -18.762 6.828 15.253 1.00 97.75 267 PHE A N 1
ATOM 2044 C CA . PHE A 1 267 ? -18.287 6.268 13.990 1.00 97.75 267 PHE A CA 1
ATOM 2045 C C . PHE A 1 267 ? -17.281 5.134 14.184 1.00 97.75 267 PHE A C 1
ATOM 2047 O O . PHE A 1 267 ? -16.655 4.994 15.237 1.00 97.75 267 PHE A O 1
ATOM 2054 N N . ILE A 1 268 ? -17.131 4.324 13.134 1.00 97.38 268 ILE A N 1
ATOM 2055 C CA . ILE A 1 268 ? -16.053 3.344 13.008 1.00 97.38 268 ILE A CA 1
ATOM 2056 C C . ILE A 1 268 ? -14.987 3.942 12.094 1.00 97.38 268 ILE A C 1
ATOM 2058 O O . ILE A 1 268 ? -15.282 4.343 10.970 1.00 97.38 268 ILE A O 1
ATOM 2062 N N . MET A 1 269 ? -13.746 3.973 12.563 1.00 97.19 269 MET A N 1
ATOM 2063 C CA . MET A 1 269 ? -12.577 4.196 11.724 1.00 97.19 269 MET A CA 1
ATOM 2064 C C . MET A 1 269 ? -11.989 2.837 11.352 1.00 97.19 269 MET A C 1
ATOM 2066 O O . MET A 1 269 ? -11.585 2.079 12.230 1.00 97.19 269 MET A O 1
ATOM 2070 N N . TYR A 1 270 ? -11.929 2.539 10.056 1.00 96.38 270 TYR A N 1
ATOM 2071 C CA . TYR A 1 270 ? -11.428 1.272 9.528 1.00 96.38 270 TYR A CA 1
ATOM 2072 C C . TYR A 1 270 ? -10.291 1.556 8.539 1.00 96.38 270 TYR A C 1
ATOM 2074 O O . TYR A 1 270 ? -10.492 2.224 7.524 1.00 96.38 270 TYR A O 1
ATOM 2082 N N . LEU A 1 271 ? -9.089 1.054 8.818 1.00 93.94 271 LEU A N 1
ATOM 2083 C CA . LEU A 1 271 ? -7.940 1.187 7.926 1.00 93.94 271 LEU A CA 1
ATOM 2084 C C . LEU A 1 271 ? -8.127 0.284 6.696 1.00 93.94 271 LEU A C 1
ATOM 2086 O O . LEU A 1 271 ? -8.272 -0.930 6.814 1.00 93.94 271 LEU A O 1
ATOM 2090 N N . GLY A 1 272 ? -8.144 0.883 5.502 1.00 89.75 272 GLY A N 1
ATOM 2091 C CA . GLY A 1 272 ? -8.567 0.221 4.256 1.00 89.75 272 GLY A CA 1
ATOM 2092 C C . GLY A 1 272 ? -7.664 -0.904 3.725 1.00 89.75 272 GLY A C 1
ATOM 2093 O O . GLY A 1 272 ? -7.921 -1.419 2.643 1.00 89.75 272 GLY A O 1
ATOM 2094 N N . ASP A 1 273 ? -6.601 -1.252 4.441 1.00 85.69 273 ASP A N 1
ATOM 2095 C CA . ASP A 1 273 ? -5.647 -2.338 4.176 1.00 85.69 273 ASP A CA 1
ATOM 2096 C C . ASP A 1 273 ? -5.727 -3.486 5.203 1.00 85.69 273 ASP A C 1
ATOM 2098 O O . ASP A 1 273 ? -4.928 -4.419 5.157 1.00 85.69 273 ASP A O 1
ATOM 2102 N N . ASN A 1 274 ? -6.685 -3.428 6.132 1.00 89.50 274 ASN A N 1
ATOM 2103 C CA . ASN A 1 274 ? -6.860 -4.428 7.180 1.00 89.50 274 ASN A CA 1
ATOM 2104 C C . ASN A 1 274 ? -7.982 -5.421 6.831 1.00 89.50 274 ASN A C 1
ATOM 2106 O O . ASN A 1 274 ? -9.097 -5.031 6.479 1.00 89.50 274 ASN A O 1
ATOM 2110 N N . LEU A 1 275 ? -7.720 -6.717 7.009 1.00 88.12 275 LEU A N 1
ATOM 2111 C CA . LEU A 1 275 ? -8.723 -7.780 6.890 1.00 88.12 275 LEU A CA 1
ATOM 2112 C C . LEU A 1 275 ? -8.921 -8.478 8.235 1.00 88.12 275 LEU A C 1
ATOM 2114 O O . LEU A 1 275 ? -7.947 -8.857 8.887 1.00 88.12 275 LEU A O 1
ATOM 2118 N N . ILE A 1 276 ? -10.179 -8.681 8.625 1.00 89.88 276 ILE A N 1
ATOM 2119 C CA . ILE A 1 276 ? -10.565 -9.436 9.823 1.00 89.88 276 ILE A CA 1
ATOM 2120 C C . ILE A 1 276 ? -11.600 -10.506 9.472 1.00 89.88 276 ILE A C 1
ATOM 2122 O O . ILE A 1 276 ? -12.379 -10.330 8.533 1.00 89.88 276 ILE A O 1
ATOM 2126 N N . ALA A 1 277 ? -11.611 -11.603 10.231 1.00 83.94 277 ALA A N 1
ATOM 2127 C CA . ALA A 1 277 ? -12.673 -12.609 10.146 1.00 83.94 277 ALA A CA 1
ATOM 2128 C C . ALA A 1 277 ? -13.876 -12.292 11.045 1.00 83.94 277 ALA A C 1
ATOM 2130 O O . ALA A 1 277 ? -15.003 -12.648 10.698 1.00 83.94 277 ALA A O 1
ATOM 2131 N N . ASP A 1 278 ? -13.627 -11.673 12.203 1.00 83.12 278 ASP A N 1
ATOM 2132 C CA . ASP A 1 278 ? -14.649 -11.402 13.210 1.00 83.12 278 ASP A CA 1
ATOM 2133 C C . ASP A 1 278 ? -15.761 -10.480 12.674 1.00 83.12 278 ASP A C 1
ATOM 2135 O O . ASP A 1 278 ? -15.539 -9.597 11.842 1.00 83.12 278 ASP A O 1
ATOM 2139 N N . ASP A 1 279 ? -16.972 -10.661 13.204 1.00 88.25 279 ASP A N 1
ATOM 2140 C CA . ASP A 1 279 ? -18.104 -9.786 12.912 1.00 88.25 279 ASP A CA 1
ATOM 2141 C C . ASP A 1 279 ? -18.014 -8.482 13.719 1.00 88.25 279 ASP A C 1
ATOM 2143 O O . ASP A 1 279 ? -17.855 -8.497 14.943 1.00 88.25 279 ASP A O 1
ATOM 2147 N N . LEU A 1 280 ? -18.159 -7.341 13.043 1.00 93.38 280 LEU A N 1
ATOM 2148 C CA . LEU A 1 280 ? -18.159 -6.030 13.689 1.00 93.38 280 LEU A CA 1
ATOM 2149 C C . LEU A 1 280 ? -19.407 -5.796 14.557 1.00 93.38 280 LEU A C 1
ATOM 2151 O O . LEU A 1 280 ? -19.362 -4.938 15.439 1.00 93.38 280 LEU A O 1
ATOM 2155 N N . GLU A 1 281 ? -20.499 -6.541 14.350 1.00 92.88 281 GLU A N 1
ATOM 2156 C CA . GLU A 1 281 ? -21.765 -6.363 15.075 1.00 92.88 281 GLU A CA 1
ATOM 2157 C C . GLU A 1 281 ? -21.623 -6.566 16.596 1.00 92.88 281 GLU A C 1
ATOM 2159 O O . GLU A 1 281 ? -22.161 -5.778 17.384 1.00 92.88 281 GLU A O 1
ATOM 2164 N N . GLU A 1 282 ? -20.849 -7.569 17.031 1.00 92.06 282 GLU A N 1
ATOM 2165 C CA . GLU A 1 282 ? -20.608 -7.825 18.460 1.00 92.06 282 GLU A CA 1
ATOM 2166 C C . GLU A 1 282 ? -19.870 -6.647 19.118 1.00 92.06 282 GLU A C 1
ATOM 2168 O O . GLU A 1 282 ? -20.258 -6.171 20.187 1.00 92.06 282 GLU A O 1
ATOM 2173 N N . TYR A 1 283 ? -18.839 -6.125 18.450 1.00 94.75 283 TYR A N 1
ATOM 2174 C CA . TYR A 1 283 ? -18.049 -4.994 18.940 1.00 94.75 283 TYR A CA 1
ATOM 2175 C C . TYR A 1 283 ? -18.832 -3.681 18.909 1.00 94.75 283 TYR A C 1
ATOM 2177 O O . TYR A 1 283 ? -18.730 -2.873 19.833 1.00 94.75 283 TYR A O 1
ATOM 2185 N N . LEU A 1 284 ? -19.668 -3.482 17.889 1.00 95.12 284 LEU A N 1
ATOM 2186 C CA . LEU A 1 284 ? -20.560 -2.331 17.808 1.00 95.12 284 LEU A CA 1
ATOM 2187 C C . LEU A 1 284 ? -21.587 -2.341 18.949 1.00 95.12 284 LEU A C 1
ATOM 2189 O O . LEU A 1 284 ? -21.862 -1.298 19.549 1.00 95.12 284 LEU A O 1
ATOM 2193 N N . THR A 1 285 ? -22.131 -3.517 19.270 1.00 94.44 285 THR A N 1
ATOM 2194 C CA . THR A 1 285 ? -23.059 -3.710 20.391 1.00 94.44 285 THR A CA 1
ATOM 2195 C C . THR A 1 285 ? -22.377 -3.413 21.722 1.00 94.44 285 THR A C 1
ATOM 2197 O O . THR A 1 285 ? -22.940 -2.692 22.548 1.00 94.44 285 THR A O 1
ATOM 2200 N N . GLU A 1 286 ? -21.151 -3.901 21.914 1.00 94.38 286 GLU A N 1
ATOM 2201 C CA . GLU A 1 286 ? -20.333 -3.635 23.101 1.00 94.38 286 GLU A CA 1
ATOM 2202 C C . GLU A 1 286 ? -20.048 -2.135 23.273 1.00 94.38 286 GLU A C 1
ATOM 2204 O O . GLU A 1 286 ? -20.232 -1.586 24.364 1.00 94.38 286 GLU A O 1
ATOM 2209 N N . PHE A 1 287 ? -19.657 -1.462 22.186 1.00 96.50 287 PHE A N 1
ATOM 2210 C CA . PHE A 1 287 ? -19.377 -0.027 22.161 1.00 96.50 287 PHE A CA 1
ATOM 2211 C C . PHE A 1 287 ? -20.596 0.809 22.566 1.00 96.50 287 PHE A C 1
ATOM 2213 O O . PHE A 1 287 ? -20.492 1.680 23.435 1.00 96.50 287 PHE A O 1
ATOM 2220 N N . LYS A 1 288 ? -21.766 0.504 21.992 1.00 94.44 288 LYS A N 1
ATOM 2221 C CA . LYS A 1 288 ? -23.017 1.216 22.284 1.00 94.44 288 LYS A CA 1
ATOM 2222 C C . LYS A 1 288 ? -23.543 0.918 23.688 1.00 94.44 288 LYS A C 1
ATOM 2224 O O . LYS A 1 288 ? -23.887 1.842 24.416 1.00 94.44 288 LYS A O 1
ATOM 2229 N N . SER A 1 289 ? -23.590 -0.353 24.087 1.00 94.69 289 SER A N 1
ATOM 2230 C CA . SER A 1 289 ? -24.234 -0.773 25.344 1.00 94.69 289 SER A CA 1
ATOM 2231 C C . SER A 1 289 ? -23.506 -0.265 26.588 1.00 94.69 289 SER A C 1
ATOM 2233 O O . SER A 1 289 ? -24.136 -0.017 27.614 1.00 94.69 289 SER A O 1
ATOM 2235 N N . ASN A 1 290 ? -22.188 -0.080 26.498 1.00 94.12 290 ASN A N 1
ATOM 2236 C CA . ASN A 1 290 ? -21.367 0.410 27.604 1.00 94.12 290 ASN A CA 1
ATOM 2237 C C . ASN A 1 290 ? -21.086 1.921 27.534 1.00 94.12 290 ASN A C 1
ATOM 2239 O O . ASN A 1 290 ? -20.320 2.420 28.358 1.00 94.12 290 ASN A O 1
ATOM 2243 N N . ASN A 1 291 ? -21.684 2.646 26.576 1.00 93.50 291 ASN A N 1
ATOM 2244 C CA . ASN A 1 291 ? -21.441 4.075 26.336 1.00 93.50 291 ASN A CA 1
ATOM 2245 C C . ASN A 1 291 ? -19.940 4.406 26.320 1.00 93.50 291 ASN A C 1
ATOM 2247 O O . ASN A 1 291 ? -19.457 5.257 27.076 1.00 93.50 291 ASN A O 1
ATOM 2251 N N . LEU A 1 292 ? -19.184 3.661 25.512 1.00 96.50 292 LEU A N 1
ATOM 2252 C CA . LEU A 1 292 ? -17.739 3.826 25.441 1.00 96.50 292 LEU A CA 1
ATOM 2253 C C . LEU A 1 292 ? -17.381 5.112 24.691 1.00 96.50 292 LEU A C 1
ATOM 2255 O O . LEU A 1 292 ? -18.001 5.472 23.693 1.00 96.50 292 LEU A O 1
ATOM 2259 N N . SER A 1 293 ? -16.328 5.781 25.150 1.00 97.19 293 SER A N 1
ATOM 2260 C CA . SER A 1 293 ? -15.720 6.894 24.425 1.00 97.19 293 SER A CA 1
ATOM 2261 C C . SER A 1 293 ? -14.885 6.401 23.246 1.00 97.19 293 SER A C 1
ATOM 2263 O O . SER A 1 293 ? -14.889 7.041 22.193 1.00 97.19 293 SER A O 1
ATOM 2265 N N . ALA A 1 294 ? -14.216 5.254 23.417 1.00 97.56 294 ALA A N 1
ATOM 2266 C CA . ALA A 1 294 ? -13.567 4.520 22.340 1.00 97.56 294 ALA A CA 1
ATOM 2267 C C . ALA A 1 294 ? -13.509 3.007 22.620 1.00 97.56 294 ALA A C 1
ATOM 2269 O O . ALA A 1 294 ? -13.363 2.583 23.771 1.00 97.56 294 ALA A O 1
ATOM 2270 N N . LEU A 1 295 ? -13.577 2.197 21.561 1.00 96.69 295 LEU A N 1
ATOM 2271 C CA . LEU A 1 295 ? -13.293 0.759 21.597 1.00 96.69 295 LEU A CA 1
ATOM 2272 C C . LEU A 1 295 ? -12.138 0.446 20.643 1.00 96.69 295 LEU A C 1
ATOM 2274 O O . LEU A 1 295 ? -12.190 0.794 19.463 1.00 96.69 295 LEU A O 1
ATOM 2278 N N . ILE A 1 296 ? -11.112 -0.223 21.166 1.00 95.38 296 ILE A N 1
ATOM 2279 C CA . ILE A 1 296 ? -9.910 -0.625 20.432 1.00 95.38 296 ILE A CA 1
ATOM 2280 C C . ILE A 1 296 ? -9.909 -2.143 20.272 1.00 95.38 296 ILE A C 1
ATOM 2282 O O . ILE A 1 296 ? -10.119 -2.876 21.243 1.00 95.38 296 ILE A O 1
ATOM 2286 N N . LEU A 1 297 ? -9.616 -2.621 19.066 1.00 94.69 297 LEU A N 1
ATOM 2287 C CA . LEU A 1 297 ? -9.401 -4.041 18.814 1.00 94.69 297 LEU A CA 1
ATOM 2288 C C . LEU A 1 297 ? -7.903 -4.370 18.888 1.00 94.69 297 LEU A C 1
ATOM 2290 O O . LEU A 1 297 ? -7.066 -3.636 18.367 1.00 94.69 297 LEU A O 1
ATOM 2294 N N . LEU A 1 298 ? -7.556 -5.466 19.565 1.00 93.81 298 LEU A N 1
ATOM 2295 C CA . LEU A 1 298 ? -6.178 -5.906 19.784 1.00 93.81 298 LEU A CA 1
ATOM 2296 C C . LEU A 1 298 ? -5.947 -7.320 19.252 1.00 93.81 298 LEU A C 1
ATOM 2298 O O . LEU A 1 298 ? -6.804 -8.201 19.370 1.00 93.81 298 LEU A O 1
ATOM 2302 N N . ARG A 1 299 ? -4.735 -7.582 18.758 1.00 92.00 299 ARG A N 1
ATOM 2303 C CA . ARG A 1 299 ? -4.291 -8.931 18.387 1.00 92.00 299 ARG A CA 1
ATOM 2304 C C . ARG A 1 299 ? -2.851 -9.176 18.819 1.00 92.00 299 ARG A C 1
ATOM 2306 O O . ARG A 1 299 ? -2.015 -8.279 18.795 1.00 92.00 299 ARG A O 1
ATOM 2313 N N . LYS A 1 300 ? -2.554 -10.417 19.219 1.00 90.44 300 LYS A N 1
ATOM 2314 C CA . LYS A 1 300 ? -1.176 -10.841 19.490 1.00 90.44 300 LYS A CA 1
ATOM 2315 C C . LYS A 1 300 ? -0.405 -10.992 18.179 1.00 90.44 300 LYS A C 1
ATOM 2317 O O . LYS A 1 300 ? -0.845 -11.744 17.314 1.00 90.44 300 LYS A O 1
ATOM 2322 N N . VAL A 1 301 ? 0.750 -10.342 18.076 1.00 86.00 301 VAL A N 1
ATOM 2323 C CA . VAL A 1 301 ? 1.648 -10.404 16.911 1.00 86.00 301 VAL A CA 1
ATOM 2324 C C . VAL A 1 301 ? 3.047 -10.876 17.288 1.00 86.00 301 VAL A C 1
ATOM 2326 O O . VAL A 1 301 ? 3.474 -10.747 18.434 1.00 86.00 301 VAL A O 1
ATOM 2329 N N . SER A 1 302 ? 3.779 -11.406 16.308 1.00 83.19 302 SER A N 1
ATOM 2330 C CA . SER A 1 302 ? 5.189 -11.784 16.458 1.00 83.19 302 SER A CA 1
ATOM 2331 C C . SER A 1 302 ? 6.145 -10.589 16.358 1.00 83.19 302 SER A C 1
ATOM 2333 O O . SER A 1 302 ? 7.199 -10.615 16.986 1.00 83.19 302 SER A O 1
ATOM 2335 N N . ASN A 1 303 ? 5.778 -9.540 15.611 1.00 83.69 303 ASN A N 1
ATOM 2336 C CA . ASN A 1 303 ? 6.589 -8.333 15.419 1.00 83.69 303 ASN A CA 1
ATOM 2337 C C . ASN A 1 303 ? 5.852 -7.050 15.868 1.00 83.69 303 ASN A C 1
ATOM 2339 O O . ASN A 1 303 ? 5.404 -6.270 15.026 1.00 83.69 303 ASN A O 1
ATOM 2343 N N . PRO A 1 304 ? 5.701 -6.817 17.182 1.00 86.56 304 PRO A N 1
ATOM 2344 C CA . PRO A 1 304 ? 4.943 -5.679 17.711 1.00 86.56 304 PRO A CA 1
ATOM 2345 C C . PRO A 1 304 ? 5.557 -4.304 17.408 1.00 86.56 304 PRO A C 1
ATOM 2347 O O . PRO A 1 304 ? 4.822 -3.329 17.328 1.00 86.56 304 PRO A O 1
ATOM 2350 N N . SER A 1 305 ? 6.866 -4.202 17.161 1.00 86.00 305 SER A N 1
ATOM 2351 C CA . SER A 1 305 ? 7.527 -2.919 16.854 1.00 86.00 305 SER A CA 1
ATOM 2352 C C . SER A 1 305 ? 7.092 -2.275 15.532 1.00 86.00 305 SER A C 1
ATOM 2354 O O . SER A 1 305 ? 7.384 -1.104 15.305 1.00 86.00 305 SER A O 1
ATOM 2356 N N . ALA A 1 306 ? 6.403 -3.012 14.657 1.00 83.19 306 ALA A N 1
ATOM 2357 C CA . ALA A 1 306 ? 5.858 -2.473 13.412 1.00 83.19 306 ALA A CA 1
ATOM 2358 C C . ALA A 1 306 ? 4.510 -1.742 13.589 1.00 83.19 306 ALA A C 1
ATOM 2360 O O . ALA A 1 306 ? 4.059 -1.084 12.652 1.00 83.19 306 ALA A O 1
ATOM 2361 N N . PHE A 1 307 ? 3.889 -1.830 14.770 1.00 87.38 307 PHE A N 1
ATOM 2362 C CA . PHE A 1 307 ? 2.519 -1.382 15.026 1.00 87.38 307 PHE A CA 1
ATOM 2363 C C . PHE A 1 307 ? 2.433 -0.476 16.257 1.00 87.38 307 PHE A C 1
ATOM 2365 O O . PHE A 1 307 ? 3.359 -0.415 17.067 1.00 87.38 307 PHE A O 1
ATOM 2372 N N . GLY A 1 308 ? 1.284 0.174 16.445 1.00 89.94 308 GLY A N 1
ATOM 2373 C CA . GLY A 1 308 ? 0.885 0.659 17.762 1.00 89.94 308 GLY A CA 1
ATOM 2374 C C . GLY A 1 308 ? 0.679 -0.522 18.713 1.00 89.94 308 GLY A C 1
ATOM 2375 O O . GLY A 1 308 ? 0.032 -1.507 18.350 1.00 89.94 308 GLY A O 1
ATOM 2376 N N . VAL A 1 309 ? 1.221 -0.441 19.930 1.00 93.88 309 VAL A N 1
ATOM 2377 C CA . VAL A 1 309 ? 1.183 -1.524 20.925 1.00 93.88 309 VAL A CA 1
ATOM 2378 C C . VAL A 1 309 ? 0.482 -1.065 22.195 1.00 93.88 309 VAL A C 1
ATOM 2380 O O . VAL A 1 309 ? 0.788 -0.004 22.743 1.00 93.88 309 VAL A O 1
ATOM 2383 N N . ALA A 1 310 ? -0.419 -1.905 22.703 1.00 93.62 310 ALA A N 1
ATOM 2384 C CA . ALA A 1 310 ? -1.122 -1.668 23.953 1.00 93.62 310 ALA A CA 1
ATOM 2385 C C . ALA A 1 310 ? -0.431 -2.346 25.138 1.00 93.62 310 ALA A C 1
ATOM 2387 O O . ALA A 1 310 ? -0.119 -3.538 25.115 1.00 93.62 310 ALA A O 1
ATOM 2388 N N . LYS A 1 311 ? -0.247 -1.604 26.226 1.00 92.75 311 LYS A N 1
ATOM 2389 C CA . LYS A 1 311 ? 0.084 -2.144 27.543 1.00 92.75 311 LYS A CA 1
ATOM 2390 C C . LYS A 1 311 ? -1.209 -2.301 28.334 1.00 92.75 311 LYS A C 1
ATOM 2392 O O . LYS A 1 311 ? -1.900 -1.311 28.555 1.00 92.75 311 LYS A O 1
ATOM 2397 N N . ILE A 1 312 ? -1.508 -3.518 28.777 1.00 89.69 312 ILE A N 1
ATOM 2398 C CA . ILE A 1 312 ? -2.699 -3.823 29.580 1.00 89.69 312 ILE A CA 1
ATOM 2399 C C . ILE A 1 312 ? -2.325 -4.228 31.009 1.00 89.69 312 ILE A C 1
ATOM 2401 O O . ILE A 1 312 ? -1.212 -4.703 31.244 1.00 89.69 312 ILE A O 1
ATOM 2405 N N . ASP A 1 313 ? -3.239 -4.021 31.957 1.00 87.00 313 ASP A N 1
ATOM 2406 C CA . ASP A 1 313 ? -3.131 -4.546 33.321 1.00 87.00 313 ASP A CA 1
ATOM 2407 C C . ASP A 1 313 ? -3.614 -6.009 33.419 1.00 87.00 313 ASP A C 1
ATOM 2409 O O . ASP A 1 313 ? -4.106 -6.597 32.453 1.00 87.00 313 ASP A O 1
ATOM 2413 N N . GLU A 1 314 ? -3.492 -6.611 34.606 1.00 80.12 314 GLU A N 1
ATOM 2414 C CA . GLU A 1 314 ? -3.939 -7.990 34.874 1.00 80.12 314 GLU A CA 1
ATOM 2415 C C . GLU A 1 314 ? -5.458 -8.186 34.727 1.00 80.12 314 GLU A C 1
ATOM 2417 O O . GLU A 1 314 ? -5.927 -9.314 34.579 1.00 80.12 314 GLU A O 1
ATOM 2422 N N . LYS A 1 315 ? -6.234 -7.098 34.767 1.00 76.62 315 LYS A N 1
ATOM 2423 C CA . LYS A 1 315 ? -7.693 -7.093 34.607 1.00 76.62 315 LYS A CA 1
ATOM 2424 C C . LYS A 1 315 ? -8.116 -6.839 33.154 1.00 76.62 315 LYS A C 1
ATOM 2426 O O . LYS A 1 315 ? -9.309 -6.887 32.868 1.00 76.62 315 LYS A O 1
ATOM 2431 N N . GLY A 1 316 ? -7.164 -6.599 32.248 1.00 75.12 316 GLY A N 1
ATOM 2432 C CA . GLY A 1 316 ? -7.399 -6.324 30.831 1.00 75.12 316 GLY A CA 1
ATOM 2433 C C . GLY A 1 316 ? -7.664 -4.853 30.488 1.00 75.12 316 GLY A C 1
ATOM 2434 O O . GLY A 1 316 ? -8.028 -4.567 29.349 1.00 75.12 316 GLY A O 1
ATOM 2435 N N . ASN A 1 317 ? -7.479 -3.916 31.422 1.00 83.94 317 ASN A N 1
ATOM 2436 C CA . ASN A 1 317 ? -7.621 -2.483 31.149 1.00 83.94 317 ASN A CA 1
ATOM 2437 C C . ASN A 1 317 ? -6.371 -1.928 30.466 1.00 83.94 317 ASN A C 1
ATOM 2439 O O . ASN A 1 317 ? -5.254 -2.364 30.746 1.00 83.94 317 ASN A O 1
ATOM 2443 N N . ILE A 1 318 ? -6.545 -0.923 29.609 1.00 89.81 318 ILE A N 1
ATOM 2444 C CA . ILE A 1 318 ? -5.440 -0.278 28.895 1.00 89.81 318 ILE A CA 1
ATOM 2445 C C . ILE A 1 318 ? -4.723 0.696 29.833 1.00 89.81 318 ILE A C 1
ATOM 2447 O O . ILE A 1 318 ? -5.320 1.647 30.327 1.00 89.81 318 ILE A O 1
ATOM 2451 N N . LEU A 1 319 ? -3.429 0.467 30.052 1.00 87.50 319 LEU A N 1
ATOM 2452 C CA . LEU A 1 319 ? -2.554 1.342 30.833 1.00 87.50 319 LEU A CA 1
ATOM 2453 C C . LEU A 1 319 ? -1.858 2.386 29.960 1.00 87.50 319 LEU A C 1
ATOM 2455 O O . LEU A 1 319 ? -1.685 3.525 30.382 1.00 87.50 319 LEU A O 1
ATOM 2459 N N . ALA A 1 320 ? -1.399 1.975 28.777 1.00 91.44 320 ALA A N 1
ATOM 2460 C CA . ALA A 1 320 ? -0.694 2.848 27.849 1.00 91.44 320 ALA A CA 1
ATOM 2461 C C . ALA A 1 320 ? -0.794 2.332 26.412 1.00 91.44 320 ALA A C 1
ATOM 2463 O O . ALA A 1 320 ? -0.844 1.121 26.186 1.00 91.44 320 ALA A O 1
ATOM 2464 N N . LEU A 1 321 ? -0.754 3.250 25.454 1.00 93.19 321 LEU A N 1
ATOM 2465 C CA . LEU A 1 321 ? -0.648 2.981 24.024 1.00 93.19 321 LEU A CA 1
ATOM 2466 C C . LEU A 1 321 ? 0.624 3.650 23.504 1.00 93.19 321 LEU A C 1
ATOM 2468 O O . LEU A 1 321 ? 0.904 4.794 23.852 1.00 93.19 321 LEU A O 1
ATOM 2472 N N . VAL A 1 322 ? 1.414 2.930 22.709 1.00 90.44 322 VAL A N 1
ATOM 2473 C CA . VAL A 1 322 ? 2.686 3.446 22.181 1.00 90.44 322 VAL A CA 1
ATOM 2474 C C . VAL A 1 322 ? 2.786 3.131 20.697 1.00 90.44 322 VAL A C 1
ATOM 2476 O O . VAL A 1 322 ? 2.693 1.963 20.320 1.00 90.44 322 VAL A O 1
ATOM 2479 N N . GLU A 1 323 ? 2.998 4.151 19.865 1.00 90.75 323 GLU A N 1
ATOM 2480 C CA . GLU A 1 323 ? 3.186 3.978 18.422 1.00 90.75 323 GLU A CA 1
ATOM 2481 C C . GLU A 1 323 ? 4.580 3.437 18.103 1.00 90.75 323 GLU A C 1
ATOM 2483 O O . GLU A 1 323 ? 5.583 3.997 18.549 1.00 90.75 323 GLU A O 1
ATOM 2488 N N . LYS A 1 324 ? 4.632 2.342 17.332 1.00 88.19 324 LYS A N 1
ATOM 2489 C CA . LYS A 1 324 ? 5.849 1.710 16.783 1.00 88.19 324 LYS A CA 1
ATOM 2490 C C . LYS A 1 324 ? 7.049 1.728 17.745 1.00 88.19 324 LYS A C 1
ATOM 2492 O O . LYS A 1 324 ? 8.107 2.283 17.428 1.00 88.19 324 LYS A O 1
ATOM 2497 N N . PRO A 1 325 ? 6.908 1.134 18.946 1.00 87.06 325 PRO A N 1
ATOM 2498 C CA . PRO A 1 325 ? 7.947 1.185 19.962 1.00 87.06 325 PRO A CA 1
ATOM 2499 C C . PRO A 1 325 ? 9.169 0.357 19.555 1.00 87.06 325 PRO A C 1
ATOM 2501 O O . PRO A 1 325 ? 9.061 -0.806 19.155 1.00 87.06 325 PRO A O 1
ATOM 2504 N N . THR A 1 326 ? 10.361 0.914 19.772 1.00 87.31 326 THR A N 1
ATOM 2505 C CA . THR A 1 326 ? 11.626 0.173 19.638 1.00 87.31 326 THR A CA 1
ATOM 2506 C C . THR A 1 326 ? 11.740 -0.956 20.663 1.00 87.31 326 THR A C 1
ATOM 2508 O O . THR A 1 326 ? 12.270 -2.015 20.343 1.00 87.31 326 THR A O 1
ATOM 2511 N N . ASN A 1 327 ? 11.210 -0.754 21.876 1.00 88.94 327 ASN A N 1
ATOM 2512 C CA . ASN A 1 327 ? 11.071 -1.787 22.899 1.00 88.94 327 ASN A CA 1
ATOM 2513 C C . ASN A 1 327 ? 9.585 -1.958 23.276 1.00 88.94 327 ASN A C 1
ATOM 2515 O O . ASN A 1 327 ? 9.071 -1.190 24.096 1.00 88.94 327 ASN A O 1
ATOM 2519 N N . PRO A 1 328 ? 8.873 -2.907 22.648 1.00 89.44 328 PRO A N 1
ATOM 2520 C CA . PRO A 1 328 ? 7.427 -3.037 22.766 1.00 89.44 328 PRO A CA 1
ATOM 2521 C C . PRO A 1 328 ? 7.010 -3.476 24.181 1.00 89.44 328 PRO A C 1
ATOM 2523 O O . PRO A 1 328 ? 7.555 -4.446 24.708 1.00 89.44 328 PRO A O 1
ATOM 2526 N N . PRO A 1 329 ? 6.031 -2.801 24.818 1.00 89.81 329 PRO A N 1
ATOM 2527 C CA . PRO A 1 329 ? 5.606 -3.126 26.183 1.00 89.81 329 PRO A CA 1
ATOM 2528 C C . PRO A 1 329 ? 4.790 -4.424 26.273 1.00 89.81 329 PRO A C 1
ATOM 2530 O O . PRO A 1 329 ? 4.573 -4.938 27.370 1.00 89.81 329 PRO A O 1
ATOM 2533 N N . SER A 1 330 ? 4.298 -4.930 25.142 1.00 93.38 330 SER A N 1
ATOM 2534 C CA . SER A 1 330 ? 3.583 -6.198 25.023 1.00 93.38 330 SER A CA 1
ATOM 2535 C C . SER A 1 330 ? 3.612 -6.685 23.565 1.00 93.38 330 SER A C 1
ATOM 2537 O O . SER A 1 330 ? 4.120 -6.000 22.680 1.00 93.38 330 SER A O 1
ATOM 2539 N N . ASN A 1 331 ? 3.015 -7.850 23.304 1.00 91.31 331 ASN A N 1
ATOM 2540 C CA . ASN A 1 331 ? 2.797 -8.352 21.943 1.00 91.31 331 ASN A CA 1
ATOM 2541 C C . ASN A 1 331 ? 1.401 -8.010 21.394 1.00 91.31 331 ASN A C 1
ATOM 2543 O O . ASN A 1 331 ? 0.999 -8.585 20.388 1.00 91.31 331 ASN A O 1
ATOM 2547 N N . LEU A 1 332 ? 0.629 -7.153 22.069 1.00 93.12 332 LEU A N 1
ATOM 2548 C CA . LEU A 1 332 ? -0.725 -6.774 21.663 1.00 93.12 332 LEU A CA 1
ATOM 2549 C C . LEU A 1 332 ? -0.675 -5.544 20.759 1.00 93.12 332 LEU A C 1
ATOM 2551 O O . LEU A 1 332 ? -0.554 -4.419 21.243 1.00 93.12 332 LEU A O 1
ATOM 2555 N N . ALA A 1 333 ? -0.775 -5.776 19.455 1.00 92.12 333 ALA A N 1
ATOM 2556 C CA . ALA A 1 333 ? -0.875 -4.721 18.461 1.00 92.12 333 ALA A CA 1
ATOM 2557 C C . ALA A 1 333 ? -2.315 -4.215 18.342 1.00 92.12 333 ALA A C 1
ATOM 2559 O O . ALA A 1 333 ? -3.267 -4.991 18.486 1.00 92.12 333 ALA A O 1
ATOM 2560 N N . LEU A 1 334 ? -2.452 -2.921 18.061 1.00 93.44 334 LEU A N 1
ATOM 2561 C CA . LEU A 1 334 ? -3.716 -2.307 17.683 1.00 93.44 334 LEU A CA 1
ATOM 2562 C C . LEU A 1 334 ? -4.078 -2.795 16.283 1.00 93.44 334 LEU A C 1
ATOM 2564 O O . LEU A 1 334 ? -3.326 -2.605 15.330 1.00 93.44 334 LEU A O 1
ATOM 2568 N N . VAL A 1 335 ? -5.241 -3.421 16.179 1.00 91.12 335 VAL A N 1
ATOM 2569 C CA . VAL A 1 335 ? -5.881 -3.730 14.904 1.00 91.12 335 VAL A CA 1
ATOM 2570 C C . VAL A 1 335 ? -6.401 -2.407 14.355 1.00 91.12 335 VAL A C 1
ATOM 2572 O O . VAL A 1 335 ? -6.944 -1.611 15.120 1.00 91.12 335 VAL A O 1
ATOM 2575 N N . GLY A 1 336 ? -6.236 -2.157 13.055 1.00 91.44 336 GLY A N 1
ATOM 2576 C CA . GLY A 1 336 ? -6.618 -0.910 12.382 1.00 91.44 336 GLY A CA 1
ATOM 2577 C C . GLY A 1 336 ? -8.126 -0.641 12.302 1.00 91.44 336 GLY A C 1
ATOM 2578 O O . GLY A 1 336 ? -8.615 -0.208 11.265 1.00 91.44 336 GLY A O 1
ATOM 2579 N N . ILE A 1 337 ? -8.884 -0.956 13.348 1.00 95.94 337 ILE A N 1
ATOM 2580 C CA . ILE A 1 337 ? -10.329 -0.796 13.443 1.00 95.94 337 ILE A CA 1
ATOM 2581 C C . ILE A 1 337 ? -10.630 -0.224 14.826 1.00 95.94 337 ILE A C 1
ATOM 2583 O O . ILE A 1 337 ? -10.318 -0.833 15.854 1.00 95.94 337 ILE A O 1
ATOM 2587 N N . TYR A 1 338 ? -11.251 0.947 14.837 1.00 96.75 338 TYR A N 1
ATOM 2588 C CA . TYR A 1 338 ? -11.521 1.722 16.040 1.00 96.75 338 TYR A CA 1
ATOM 2589 C C . TYR A 1 338 ? -12.967 2.194 16.033 1.00 96.75 338 TYR A C 1
ATOM 2591 O O . TYR A 1 338 ? -13.488 2.592 14.994 1.00 96.75 338 TYR A O 1
ATOM 2599 N N . PHE A 1 339 ? -13.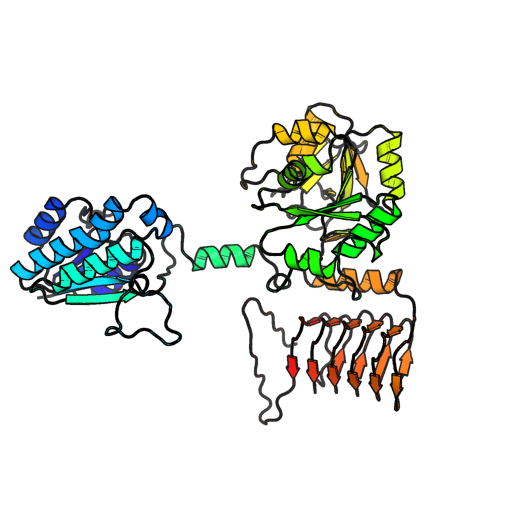600 2.206 17.199 1.00 97.94 339 PHE A N 1
ATOM 2600 C CA . PHE A 1 339 ? -14.920 2.802 17.379 1.00 97.94 339 PHE A CA 1
ATOM 2601 C C . PHE A 1 339 ? -14.757 4.041 18.237 1.00 97.94 339 PHE A C 1
ATOM 2603 O O . PHE A 1 339 ? -14.103 3.976 19.279 1.00 97.94 339 PHE A O 1
ATOM 2610 N N . PHE A 1 340 ? -15.365 5.144 17.821 1.00 98.25 340 PHE A N 1
ATOM 2611 C CA . PHE A 1 340 ? -15.232 6.425 18.490 1.00 98.25 340 PHE A CA 1
ATOM 2612 C C . PHE A 1 340 ? -16.585 7.057 18.767 1.00 98.25 340 PHE A C 1
ATOM 2614 O O . PHE A 1 340 ? -17.499 7.033 17.943 1.00 98.25 340 PHE A O 1
ATOM 2621 N N . SER A 1 341 ? -16.684 7.667 19.943 1.00 97.62 341 SER A N 1
ATOM 2622 C CA . SER A 1 341 ? -17.681 8.701 20.200 1.00 97.62 341 SER A CA 1
ATOM 2623 C C . SER A 1 341 ? -17.151 10.064 19.721 1.00 97.62 341 SER A C 1
ATOM 2625 O O . SER A 1 341 ? -15.931 10.223 19.608 1.00 97.62 341 SER A O 1
ATOM 2627 N N . PRO A 1 342 ? -18.019 11.070 19.512 1.00 96.94 342 PRO A N 1
ATOM 2628 C CA . PRO A 1 342 ? -17.615 12.391 19.011 1.00 96.94 342 PRO A CA 1
ATOM 2629 C C . PRO A 1 342 ? -16.570 13.114 19.870 1.00 96.94 342 PRO A C 1
ATOM 2631 O O . PRO A 1 342 ? -15.855 13.978 19.374 1.00 96.94 342 PRO A O 1
ATOM 2634 N N . ILE A 1 343 ? -16.420 12.730 21.144 1.00 96.56 343 ILE A N 1
ATOM 2635 C CA . ILE A 1 343 ? -15.439 13.329 22.059 1.00 96.56 343 ILE A CA 1
ATOM 2636 C C . ILE A 1 343 ? -13.991 13.189 21.568 1.00 96.56 343 ILE A C 1
ATOM 2638 O O . ILE A 1 343 ? -13.123 13.954 21.977 1.00 96.56 343 ILE A O 1
ATOM 2642 N N . ILE A 1 344 ? -13.716 12.240 20.665 1.00 97.19 344 ILE A N 1
ATOM 2643 C CA . ILE A 1 344 ? -12.395 12.107 20.046 1.00 97.19 344 ILE A CA 1
ATOM 2644 C C . ILE A 1 344 ? -11.990 13.373 19.279 1.00 97.19 344 ILE A C 1
ATOM 2646 O O . ILE A 1 344 ? -10.803 13.686 19.225 1.00 97.19 344 ILE A O 1
ATOM 2650 N N . HIS A 1 345 ? -12.949 14.128 18.728 1.00 96.94 345 HIS A N 1
ATOM 2651 C CA . HIS A 1 345 ? -12.663 15.366 18.004 1.00 96.94 345 HIS A CA 1
ATOM 2652 C C . HIS A 1 345 ? -12.018 16.418 18.915 1.00 96.94 345 HIS A C 1
ATOM 2654 O O . HIS A 1 345 ? -11.061 17.069 18.502 1.00 96.94 345 HIS A O 1
ATOM 2660 N N . GLU A 1 346 ? -12.469 16.529 20.169 1.00 95.69 346 GLU A N 1
ATOM 2661 C CA . GLU A 1 346 ? -11.888 17.444 21.162 1.00 95.69 346 GLU A CA 1
ATOM 2662 C C . GLU A 1 346 ? -10.440 17.073 21.496 1.00 95.69 346 GLU A C 1
ATOM 2664 O O . GLU A 1 346 ? -9.578 17.946 21.613 1.00 95.69 346 GLU A O 1
ATOM 2669 N N . ILE A 1 347 ? -10.153 15.773 21.610 1.00 96.56 347 ILE A N 1
ATOM 2670 C CA . ILE A 1 347 ? -8.791 15.297 21.859 1.00 96.56 347 ILE A CA 1
ATOM 2671 C C . ILE A 1 347 ? -7.898 15.604 20.659 1.00 96.56 347 ILE A C 1
ATOM 2673 O O . ILE A 1 347 ? -6.814 16.158 20.832 1.00 96.56 347 ILE A O 1
ATOM 2677 N N . ILE A 1 348 ? -8.355 15.275 19.445 1.00 95.94 348 ILE A N 1
ATOM 2678 C CA . ILE A 1 348 ? -7.577 15.449 18.212 1.00 95.94 348 ILE A CA 1
ATOM 2679 C C . ILE A 1 348 ? -7.250 16.921 17.951 1.00 95.94 348 ILE A C 1
ATOM 2681 O O . ILE A 1 348 ? -6.146 17.217 17.497 1.00 95.94 348 ILE A O 1
ATOM 2685 N N . GLU A 1 349 ? -8.154 17.849 18.271 1.00 93.75 349 GLU A N 1
ATOM 2686 C CA . GLU A 1 349 ? -7.904 19.283 18.086 1.00 93.75 349 GLU A CA 1
ATOM 2687 C C . GLU A 1 349 ? -6.725 19.791 18.929 1.00 93.75 349 GLU A C 1
ATOM 2689 O O . GLU A 1 349 ? -6.014 20.705 18.517 1.00 93.75 349 GLU A O 1
ATOM 2694 N N . ASN A 1 350 ? -6.479 19.159 20.079 1.00 92.38 350 ASN A N 1
ATOM 2695 C CA . ASN A 1 350 ? -5.409 19.528 21.003 1.00 92.38 350 ASN A CA 1
ATOM 2696 C C . ASN A 1 350 ? -4.105 18.735 20.789 1.00 92.38 350 ASN A C 1
ATOM 2698 O O . ASN A 1 350 ? -3.114 18.991 21.481 1.00 92.38 350 ASN A O 1
ATOM 2702 N N . LEU A 1 351 ? -4.074 17.783 19.848 1.00 92.44 351 LEU A N 1
ATOM 2703 C CA . LEU A 1 351 ? -2.879 16.982 19.583 1.00 92.44 351 LEU A CA 1
ATOM 2704 C C . LEU A 1 351 ? -1.759 17.806 18.950 1.00 92.44 351 LEU A C 1
ATOM 2706 O O . LEU A 1 351 ? -1.979 18.736 18.175 1.00 92.44 351 LEU A O 1
ATOM 2710 N N . GLN A 1 352 ? -0.530 17.406 19.263 1.00 91.25 352 GLN A N 1
ATOM 2711 C CA . GLN A 1 352 ? 0.678 17.900 18.616 1.00 91.25 352 GLN A CA 1
ATOM 2712 C C . GLN A 1 352 ? 1.278 16.791 17.747 1.00 91.25 352 GLN A C 1
ATOM 2714 O O . GLN A 1 352 ? 1.162 15.620 18.116 1.00 91.25 352 GLN A O 1
ATOM 2719 N N . PRO A 1 353 ? 1.934 17.127 16.621 1.00 90.56 353 PRO A N 1
ATOM 2720 C CA . PRO A 1 353 ? 2.628 16.135 15.810 1.00 90.56 353 PRO A CA 1
ATOM 2721 C C . PRO A 1 353 ? 3.667 15.360 16.626 1.00 90.56 353 PRO A C 1
ATOM 2723 O O . PRO A 1 353 ? 4.400 15.935 17.437 1.00 90.56 353 PRO A O 1
ATOM 2726 N N . SER A 1 354 ? 3.753 14.055 16.383 1.00 89.06 354 SER A N 1
ATOM 2727 C CA . SER A 1 354 ? 4.731 13.172 17.016 1.00 89.06 354 SER A CA 1
ATOM 2728 C C . SER A 1 354 ? 6.165 13.520 16.570 1.00 89.06 354 SER A C 1
ATOM 2730 O O . SER A 1 354 ? 6.361 14.300 15.633 1.00 89.06 354 SER A O 1
ATOM 2732 N N . PRO A 1 355 ? 7.221 12.912 17.152 1.00 84.56 355 PRO A N 1
ATOM 2733 C CA . PRO A 1 355 ? 8.592 13.054 16.645 1.00 84.56 355 PRO A CA 1
ATOM 2734 C C . PRO A 1 355 ? 8.769 12.650 15.171 1.00 84.56 355 PRO A C 1
ATOM 2736 O O . PRO A 1 355 ? 9.782 12.994 14.562 1.00 84.56 355 PRO A O 1
ATOM 2739 N N . ARG A 1 356 ? 7.801 11.918 14.600 1.00 81.31 356 ARG A N 1
ATOM 2740 C CA . ARG A 1 356 ? 7.744 11.555 13.177 1.00 81.31 356 ARG A CA 1
ATOM 2741 C C . ARG A 1 356 ? 7.096 12.638 12.305 1.00 81.31 356 ARG A C 1
ATOM 2743 O O . ARG A 1 356 ? 7.163 12.538 11.087 1.00 81.31 356 ARG A O 1
ATOM 2750 N N . GLY A 1 357 ? 6.515 13.673 12.912 1.00 87.19 357 GLY A N 1
ATOM 2751 C CA . GLY A 1 357 ? 5.793 14.747 12.231 1.00 87.19 357 GLY A CA 1
ATOM 2752 C C . GLY A 1 357 ? 4.338 14.410 11.892 1.00 87.19 357 GLY A C 1
ATOM 2753 O O . GLY A 1 357 ? 3.711 15.174 11.171 1.00 87.19 357 GLY A O 1
ATOM 2754 N N . GLU A 1 358 ? 3.801 13.301 12.406 1.00 90.00 358 GLU A N 1
ATOM 2755 C CA . GLU A 1 358 ? 2.443 12.812 12.125 1.00 90.00 358 GLU A CA 1
ATOM 2756 C C . GLU A 1 358 ? 1.526 13.013 13.346 1.00 90.00 358 GLU A C 1
ATOM 2758 O O . GLU A 1 358 ? 1.970 12.897 14.490 1.00 90.00 358 GLU A O 1
ATOM 2763 N N . LEU A 1 359 ? 0.238 13.284 13.121 1.00 92.38 359 LEU A N 1
ATOM 2764 C CA . LEU A 1 359 ? -0.808 13.197 14.141 1.00 92.38 359 LEU A CA 1
ATOM 2765 C C . LEU A 1 359 ? -1.239 11.732 14.290 1.00 92.38 359 LEU A C 1
ATOM 2767 O O . LEU A 1 359 ? -2.007 11.195 13.483 1.00 92.38 359 LEU A O 1
ATOM 2771 N N . GLU A 1 360 ? -0.725 11.078 15.326 1.00 93.06 360 GLU A N 1
ATOM 2772 C CA . GLU A 1 360 ? -0.903 9.644 15.550 1.00 93.06 360 GLU A CA 1
ATOM 2773 C C . GLU A 1 360 ? -2.245 9.344 16.239 1.00 93.06 360 GLU A C 1
ATOM 2775 O O . GLU A 1 360 ? -2.637 9.992 17.214 1.00 93.06 360 GLU A O 1
ATOM 2780 N N . ILE A 1 361 ? -2.954 8.309 15.777 1.00 94.88 361 ILE A N 1
ATOM 2781 C CA . ILE A 1 361 ? -4.220 7.890 16.407 1.00 94.88 361 ILE A CA 1
ATOM 2782 C C . ILE A 1 361 ? -3.999 7.283 17.799 1.00 94.88 361 ILE A C 1
ATOM 2784 O O . ILE A 1 361 ? -4.861 7.390 18.671 1.00 94.88 361 ILE A O 1
ATOM 2788 N N . THR A 1 362 ? -2.831 6.683 18.042 1.00 93.38 362 THR A N 1
ATOM 2789 C CA . THR A 1 362 ? -2.430 6.186 19.365 1.00 93.38 362 THR A CA 1
ATOM 2790 C C . THR A 1 362 ? -2.341 7.303 20.392 1.00 93.38 362 THR A C 1
ATOM 2792 O O . THR A 1 362 ? -2.747 7.093 21.531 1.00 93.38 362 THR A O 1
ATOM 2795 N N . ASP A 1 363 ? -1.869 8.485 19.990 1.00 93.69 363 ASP A N 1
ATOM 2796 C CA . ASP A 1 363 ? -1.753 9.645 20.875 1.00 93.69 363 ASP A CA 1
ATOM 2797 C C . ASP A 1 363 ? -3.145 10.199 21.199 1.00 93.69 363 ASP A C 1
ATOM 2799 O O . ASP A 1 363 ? -3.430 10.525 22.352 1.00 93.69 363 ASP A O 1
ATOM 2803 N N . ALA A 1 364 ? -4.061 10.190 20.223 1.00 95.31 364 ALA A N 1
ATOM 2804 C CA . ALA A 1 364 ? -5.470 10.517 20.442 1.00 95.31 364 ALA A CA 1
ATOM 2805 C C . ALA A 1 364 ? -6.135 9.561 21.454 1.00 95.31 364 ALA A C 1
ATOM 2807 O O . ALA A 1 364 ? -6.787 9.981 22.410 1.00 95.31 364 ALA A O 1
ATOM 2808 N N . LEU A 1 365 ? -5.936 8.252 21.287 1.00 95.62 365 LEU A N 1
ATOM 2809 C CA . LEU A 1 365 ? -6.461 7.248 22.214 1.00 95.62 365 LEU A CA 1
ATOM 2810 C C . LEU A 1 365 ? -5.826 7.369 23.609 1.00 95.62 365 LEU A C 1
ATOM 2812 O O . LEU A 1 365 ? -6.521 7.241 24.619 1.00 95.62 365 LEU A O 1
ATOM 2816 N N . GLN A 1 366 ? -4.525 7.659 23.683 1.00 95.06 366 GLN A N 1
ATOM 2817 C CA . GLN A 1 366 ? -3.832 7.918 24.943 1.00 95.06 366 GLN A CA 1
ATOM 2818 C C . GLN A 1 366 ? -4.370 9.181 25.631 1.00 95.06 366 GLN A C 1
ATOM 2820 O O . GLN A 1 366 ? -4.492 9.194 26.858 1.00 95.06 366 GLN A O 1
ATOM 2825 N N . GLY A 1 367 ? -4.744 10.212 24.868 1.00 95.00 367 GLY A N 1
ATOM 2826 C CA . GLY A 1 367 ? -5.428 11.406 25.368 1.00 95.00 367 GLY A CA 1
ATOM 2827 C C . GLY A 1 367 ? -6.748 11.067 26.063 1.00 95.00 367 GLY A C 1
ATOM 2828 O O . GLY A 1 367 ? -6.934 11.429 27.224 1.00 95.00 367 GLY A O 1
ATOM 2829 N N . LEU A 1 368 ? -7.608 10.262 25.422 1.00 95.44 368 LEU A N 1
ATOM 2830 C CA . LEU A 1 368 ? -8.861 9.788 26.031 1.00 95.44 368 LEU A CA 1
ATOM 2831 C C . LEU A 1 368 ? -8.630 9.050 27.358 1.00 95.44 368 LEU A C 1
ATOM 2833 O O . LEU A 1 368 ? -9.341 9.292 28.334 1.00 95.44 368 LEU A O 1
ATOM 2837 N N . ILE A 1 369 ? -7.635 8.160 27.408 1.00 93.69 369 ILE A N 1
ATOM 2838 C CA . ILE A 1 369 ? -7.293 7.405 28.624 1.00 93.69 369 ILE A CA 1
ATOM 2839 C C . ILE A 1 369 ? -6.809 8.353 29.728 1.00 93.69 369 ILE A C 1
ATOM 2841 O O . ILE A 1 369 ? -7.219 8.230 30.881 1.00 93.69 369 ILE A O 1
ATOM 2845 N N . THR A 1 370 ? -5.958 9.316 29.375 1.00 93.69 370 THR A N 1
ATOM 2846 C CA . THR A 1 370 ? -5.363 10.271 30.322 1.00 93.69 370 THR A CA 1
ATOM 2847 C C . THR A 1 370 ? -6.416 11.198 30.932 1.00 93.69 370 THR A C 1
ATOM 2849 O O . THR A 1 370 ? -6.345 11.514 32.117 1.00 93.69 370 THR A O 1
ATOM 2852 N N . GLU A 1 371 ? -7.435 11.575 30.159 1.00 94.75 371 GLU A N 1
ATOM 2853 C CA . GLU A 1 371 ? -8.584 12.351 30.639 1.00 94.75 371 GLU A CA 1
ATOM 2854 C C . GLU A 1 371 ? -9.635 11.520 31.399 1.00 94.75 371 GLU A C 1
ATOM 2856 O O . GLU A 1 371 ? -10.683 12.042 31.787 1.00 94.75 371 GLU A O 1
ATOM 2861 N N . GLY A 1 372 ? -9.390 10.224 31.613 1.00 93.38 372 GLY A N 1
ATOM 2862 C CA . GLY A 1 372 ? -10.305 9.339 32.333 1.00 93.38 372 GLY A CA 1
ATOM 2863 C C . GLY A 1 372 ? -11.597 9.034 31.571 1.00 93.38 372 GLY A C 1
ATOM 2864 O O . GLY A 1 372 ? -12.616 8.727 32.192 1.00 93.38 372 GLY A O 1
ATOM 2865 N N . LYS A 1 373 ? -11.583 9.132 30.235 1.00 95.31 373 LYS A N 1
ATOM 2866 C CA . LYS A 1 373 ? -12.719 8.739 29.391 1.00 95.31 373 LYS A CA 1
ATOM 2867 C C . LYS A 1 373 ? -12.852 7.214 29.344 1.00 95.31 373 LYS A C 1
ATOM 2869 O O . LYS A 1 373 ? -11.905 6.472 29.605 1.00 95.31 373 LYS A O 1
ATOM 2874 N N . ASN A 1 374 ? -14.043 6.731 28.993 1.00 93.69 374 ASN A N 1
ATOM 2875 C CA . ASN A 1 374 ? -14.356 5.304 29.022 1.00 93.69 374 ASN A CA 1
ATOM 2876 C C . ASN A 1 374 ? -13.803 4.591 27.775 1.00 93.69 374 ASN A C 1
ATOM 2878 O O . ASN A 1 374 ? -14.484 4.503 26.753 1.00 93.69 374 ASN A O 1
ATOM 2882 N N . VAL A 1 375 ? -12.556 4.124 27.838 1.00 95.25 375 VAL A N 1
ATOM 2883 C CA . VAL A 1 375 ? -11.881 3.416 26.738 1.00 95.25 375 VAL A CA 1
ATOM 2884 C C . VAL A 1 375 ? -11.752 1.934 27.067 1.00 95.25 375 VAL A C 1
ATOM 2886 O O . VAL A 1 375 ? -11.251 1.571 28.131 1.00 95.25 375 VAL A O 1
ATOM 2889 N N . LYS A 1 376 ? -12.151 1.067 26.132 1.00 94.12 376 LYS A N 1
ATOM 2890 C CA . LYS A 1 376 ? -12.038 -0.390 26.282 1.00 94.12 376 LYS A CA 1
ATOM 2891 C C . LYS A 1 376 ? -11.183 -1.001 25.176 1.00 94.12 376 LYS A C 1
ATOM 2893 O O . LYS A 1 376 ? -11.202 -0.534 24.040 1.00 94.12 376 LYS A O 1
ATOM 2898 N N . ALA A 1 377 ? -10.470 -2.074 25.511 1.00 93.06 377 ALA A N 1
ATOM 2899 C CA . ALA A 1 377 ? -9.832 -2.954 24.540 1.00 93.06 377 ALA A CA 1
ATOM 2900 C C . ALA A 1 377 ? -10.547 -4.307 24.483 1.00 93.06 377 ALA A C 1
ATOM 2902 O O . ALA A 1 377 ? -10.860 -4.895 25.520 1.00 93.06 377 ALA A O 1
ATOM 2903 N N . CYS A 1 378 ? -10.735 -4.826 23.273 1.00 91.75 378 CYS A N 1
ATOM 2904 C CA . CYS A 1 378 ? -11.203 -6.183 23.021 1.00 91.75 378 CYS A CA 1
ATOM 2905 C C . CYS A 1 378 ? -10.184 -6.929 22.164 1.00 91.75 378 CYS A C 1
ATOM 2907 O O . CYS A 1 378 ? -9.626 -6.374 21.222 1.00 91.75 378 CYS A O 1
ATOM 2909 N N . GLN A 1 379 ? -9.934 -8.198 22.477 1.00 90.94 379 GLN A N 1
ATOM 2910 C CA . GLN A 1 379 ? -9.058 -9.028 21.657 1.00 90.94 379 GLN A CA 1
ATOM 2911 C C . GLN A 1 379 ? -9.870 -9.703 20.542 1.00 90.94 379 GLN A C 1
ATOM 2913 O O . GLN A 1 379 ? -10.929 -10.266 20.821 1.00 90.94 379 GLN A O 1
ATOM 2918 N N . LEU A 1 380 ? -9.367 -9.668 19.305 1.00 89.00 380 LEU A N 1
ATOM 2919 C CA . LEU A 1 380 ? -9.953 -10.424 18.191 1.00 89.00 380 LEU A CA 1
ATOM 2920 C C . LEU A 1 380 ? -9.874 -11.930 18.451 1.00 89.00 380 LEU A C 1
ATOM 2922 O O . LEU A 1 380 ? -8.827 -12.429 18.900 1.00 89.00 380 LEU A O 1
ATOM 2926 N N . LYS A 1 381 ? -10.957 -12.646 18.136 1.00 82.81 381 LYS A N 1
ATOM 2927 C CA . LYS A 1 381 ? -11.056 -14.099 18.303 1.00 82.81 381 LYS A CA 1
ATOM 2928 C C . LYS A 1 381 ? -10.355 -14.800 17.142 1.00 82.81 381 LYS A C 1
ATOM 2930 O O . LYS A 1 381 ? -9.456 -15.614 17.384 1.00 82.81 381 LYS A O 1
ATOM 2935 N N . ASP A 1 382 ? -10.675 -14.410 15.913 1.00 83.19 382 ASP A N 1
ATOM 2936 C CA . ASP A 1 382 ? -10.155 -15.035 14.704 1.00 83.19 382 ASP A CA 1
ATOM 2937 C C . ASP A 1 382 ? -8.911 -14.311 14.164 1.00 83.19 382 ASP A C 1
ATOM 2939 O O . ASP A 1 382 ? -8.142 -13.671 14.896 1.00 83.19 382 ASP A O 1
ATOM 2943 N N . TRP A 1 383 ? -8.602 -14.557 12.895 1.00 84.25 383 TRP A N 1
ATOM 2944 C CA . TRP A 1 383 ? -7.422 -14.040 12.229 1.00 84.25 383 TRP A CA 1
ATOM 2945 C C . TRP A 1 383 ? -7.595 -12.564 11.856 1.00 84.25 383 TRP A C 1
ATOM 2947 O O . TRP A 1 383 ? -8.692 -12.062 11.611 1.00 84.25 383 TRP A O 1
ATOM 2957 N N . TRP A 1 384 ? -6.456 -11.885 11.798 1.00 87.69 384 TRP A N 1
ATOM 2958 C CA . TRP A 1 384 ? -6.310 -10.526 11.306 1.00 87.69 384 TRP A CA 1
ATOM 2959 C C . TRP A 1 384 ? -5.080 -10.489 10.414 1.00 87.69 384 TRP A C 1
ATOM 2961 O O . TRP A 1 384 ? -4.058 -11.091 10.758 1.00 87.69 384 TRP A O 1
ATOM 2971 N N . LEU A 1 385 ? -5.201 -9.815 9.277 1.00 80.94 385 LEU A N 1
ATOM 2972 C CA . LEU A 1 385 ? -4.140 -9.696 8.290 1.00 80.94 385 LEU A CA 1
ATOM 2973 C C . LEU A 1 385 ? -3.961 -8.228 7.920 1.00 80.94 385 LEU A C 1
ATOM 2975 O O . LEU A 1 385 ? -4.917 -7.545 7.546 1.00 80.94 385 LEU A O 1
ATOM 2979 N N . ASP A 1 386 ? -2.714 -7.782 8.014 1.00 80.31 386 ASP A N 1
ATOM 2980 C CA . ASP A 1 386 ? -2.231 -6.520 7.471 1.00 80.31 386 ASP A CA 1
ATOM 2981 C C . ASP A 1 386 ? -1.522 -6.833 6.151 1.00 80.31 386 ASP A C 1
ATOM 2983 O O . ASP A 1 386 ? -0.464 -7.463 6.134 1.00 80.31 386 ASP A O 1
ATOM 2987 N N . THR A 1 387 ? -2.118 -6.461 5.019 1.00 68.44 387 THR A N 1
ATOM 2988 C CA . THR A 1 387 ? -1.674 -6.915 3.690 1.00 68.44 387 THR A CA 1
ATOM 2989 C C . THR A 1 387 ? -0.482 -6.116 3.145 1.00 68.44 387 THR A C 1
ATOM 2991 O O . THR A 1 387 ? -0.380 -5.864 1.944 1.00 68.44 387 THR A O 1
ATOM 2994 N N . GLY A 1 388 ? 0.427 -5.683 4.022 1.00 66.06 388 GLY A N 1
ATOM 2995 C CA . GLY A 1 388 ? 1.583 -4.857 3.674 1.00 66.06 388 GLY A CA 1
ATOM 2996 C C . GLY A 1 388 ? 2.687 -5.593 2.899 1.00 66.06 388 GLY A C 1
ATOM 2997 O O . GLY A 1 388 ? 3.494 -4.937 2.230 1.00 66.06 388 GLY A O 1
ATOM 2998 N N . LYS A 1 389 ? 2.738 -6.935 2.960 1.00 70.75 389 LYS A N 1
ATOM 2999 C CA . LYS A 1 389 ? 3.778 -7.771 2.323 1.00 70.75 389 LYS A CA 1
ATOM 3000 C C . LYS A 1 389 ? 3.195 -8.873 1.435 1.00 70.75 389 LYS A C 1
ATOM 3002 O O . LYS A 1 389 ? 2.044 -9.272 1.579 1.00 70.75 389 LYS A O 1
ATOM 3007 N N . LYS A 1 390 ? 4.037 -9.413 0.540 1.00 73.81 390 LYS A N 1
ATOM 3008 C CA . LYS A 1 390 ? 3.693 -10.512 -0.384 1.00 73.81 390 LYS A CA 1
ATOM 3009 C C . LYS A 1 390 ? 3.131 -11.733 0.350 1.00 73.81 390 LYS A C 1
ATOM 3011 O O . LYS A 1 390 ? 2.092 -12.252 -0.039 1.00 73.81 390 LYS A O 1
ATOM 3016 N N . ASP A 1 391 ? 3.827 -12.185 1.388 1.00 76.12 391 ASP A N 1
ATOM 3017 C CA . ASP A 1 391 ? 3.445 -13.406 2.102 1.00 76.12 391 ASP A CA 1
ATOM 3018 C C . ASP A 1 391 ? 2.131 -13.209 2.871 1.00 76.12 391 ASP A C 1
ATOM 3020 O O . ASP A 1 391 ? 1.287 -14.100 2.866 1.00 76.12 391 ASP A O 1
ATOM 3024 N N . ASP A 1 392 ? 1.901 -12.009 3.418 1.00 78.00 392 ASP A N 1
ATOM 3025 C CA . ASP A 1 392 ? 0.636 -11.646 4.069 1.00 78.00 392 ASP A CA 1
ATOM 3026 C C . ASP A 1 392 ? -0.528 -11.628 3.059 1.00 78.00 392 ASP A C 1
ATOM 3028 O O . ASP A 1 392 ? -1.634 -12.070 3.371 1.00 78.00 392 ASP A O 1
ATOM 3032 N N . LEU A 1 393 ? -0.280 -11.182 1.819 1.00 81.44 393 LEU A N 1
ATOM 3033 C CA . LEU A 1 393 ? -1.266 -11.222 0.734 1.00 81.44 393 LEU A CA 1
ATOM 3034 C C . LEU A 1 393 ? -1.612 -12.660 0.318 1.00 81.44 393 LEU A C 1
ATOM 3036 O O . LEU A 1 393 ? -2.786 -12.974 0.123 1.00 81.44 393 LEU A O 1
ATOM 3040 N N . LEU A 1 394 ? -0.610 -13.531 0.167 1.00 84.62 394 LEU A N 1
ATOM 3041 C CA . LEU A 1 394 ? -0.828 -14.942 -0.174 1.00 84.62 394 LEU A CA 1
ATOM 3042 C C . LEU A 1 394 ? -1.582 -15.670 0.942 1.00 84.62 394 LEU A C 1
ATOM 3044 O O . LEU A 1 394 ? -2.511 -16.425 0.661 1.00 84.62 394 LEU A O 1
ATOM 3048 N N . GLU A 1 395 ? -1.246 -15.382 2.198 1.00 85.56 395 GLU A N 1
ATOM 3049 C CA . GLU A 1 395 ? -1.952 -15.919 3.358 1.00 85.56 395 GLU A CA 1
ATOM 3050 C C . GLU A 1 395 ? -3.409 -15.437 3.406 1.00 85.56 395 GLU A C 1
ATOM 3052 O O . GLU A 1 395 ? -4.322 -16.247 3.577 1.00 85.56 395 GLU A O 1
ATOM 3057 N N . ALA A 1 396 ? -3.655 -14.146 3.155 1.00 86.38 396 ALA A N 1
ATOM 3058 C CA . ALA A 1 396 ? -5.009 -13.608 3.029 1.00 86.38 396 ALA A CA 1
ATOM 3059 C C . ALA A 1 396 ? -5.786 -14.287 1.904 1.00 86.38 396 ALA A C 1
ATOM 3061 O O . ALA A 1 396 ? -6.939 -14.679 2.086 1.00 86.38 396 ALA A O 1
ATOM 3062 N N . ASN A 1 397 ? -5.141 -14.494 0.758 1.00 90.25 397 ASN A N 1
ATOM 3063 C CA . ASN A 1 397 ? -5.741 -15.194 -0.365 1.00 90.25 397 ASN A CA 1
ATOM 3064 C C . ASN A 1 397 ? -6.121 -16.629 0.008 1.00 90.25 397 ASN A C 1
ATOM 3066 O O . ASN A 1 397 ? -7.246 -17.052 -0.250 1.00 90.25 397 ASN A O 1
ATOM 3070 N N . ARG A 1 398 ? -5.211 -17.356 0.661 1.00 92.50 398 ARG A N 1
ATOM 3071 C CA . ARG A 1 398 ? -5.436 -18.722 1.136 1.00 92.50 398 ARG A CA 1
ATOM 3072 C C . ARG A 1 398 ? -6.638 -18.796 2.069 1.00 92.50 398 ARG A C 1
ATOM 3074 O O . ARG A 1 398 ? -7.545 -19.587 1.820 1.00 92.50 398 ARG A O 1
ATOM 3081 N N . ILE A 1 399 ? -6.650 -17.961 3.107 1.00 89.69 399 ILE A N 1
ATOM 3082 C CA . ILE A 1 399 ? -7.696 -17.957 4.129 1.00 89.69 399 ILE A CA 1
ATOM 3083 C C . ILE A 1 399 ? -9.056 -17.645 3.503 1.00 89.69 399 ILE A C 1
ATOM 3085 O O . ILE A 1 399 ? -9.992 -18.417 3.690 1.00 89.69 399 ILE A O 1
ATOM 3089 N N . ILE A 1 400 ? -9.158 -16.580 2.703 1.00 90.31 400 ILE A N 1
ATOM 3090 C CA . ILE A 1 400 ? -10.425 -16.186 2.074 1.00 90.31 400 ILE A CA 1
ATOM 3091 C C . ILE A 1 400 ? -10.930 -17.256 1.101 1.00 90.31 400 ILE A C 1
ATOM 3093 O O . ILE A 1 400 ? -12.128 -17.552 1.072 1.00 90.31 400 ILE A O 1
ATOM 3097 N N . LEU A 1 401 ? -10.040 -17.865 0.312 1.00 92.44 401 LEU A N 1
ATOM 3098 C CA . LEU A 1 401 ? -10.420 -18.976 -0.558 1.00 92.44 401 LEU A CA 1
ATOM 3099 C C . LEU A 1 401 ? -10.903 -20.187 0.247 1.00 92.44 401 LEU A C 1
ATOM 3101 O O . LEU A 1 401 ? -11.810 -20.893 -0.196 1.00 92.44 401 LEU A O 1
ATOM 3105 N N . ASP A 1 402 ? -10.343 -20.430 1.430 1.00 90.44 402 ASP A N 1
ATOM 3106 C CA . ASP A 1 402 ? -10.778 -21.540 2.266 1.00 90.44 402 ASP A CA 1
ATOM 3107 C C . ASP A 1 402 ? -12.103 -21.284 2.983 1.00 90.44 402 ASP A C 1
ATOM 3109 O O . ASP A 1 402 ? -12.915 -22.211 3.087 1.00 90.44 402 ASP A O 1
ATOM 3113 N N . THR A 1 403 ? -12.351 -20.060 3.443 1.00 85.31 403 THR A N 1
ATOM 3114 C CA . THR A 1 403 ? -13.527 -19.730 4.256 1.00 85.31 403 THR A CA 1
ATOM 3115 C C . THR A 1 403 ? -14.725 -19.272 3.427 1.00 85.31 403 THR A C 1
ATOM 3117 O O . THR A 1 403 ? -15.857 -19.602 3.774 1.00 85.31 403 THR A O 1
ATOM 3120 N N . ASN A 1 404 ? -14.505 -18.557 2.316 1.00 84.50 404 ASN A N 1
ATOM 3121 C CA . ASN A 1 404 ? -15.569 -17.822 1.616 1.00 84.50 404 ASN A CA 1
ATOM 3122 C C . ASN A 1 404 ? -15.820 -18.298 0.175 1.00 84.50 404 ASN A C 1
ATOM 3124 O O . ASN A 1 404 ? -16.831 -17.915 -0.421 1.00 84.50 404 ASN A O 1
ATOM 3128 N N . LEU A 1 405 ? -14.940 -19.117 -0.414 1.00 90.75 405 LEU A N 1
ATOM 3129 C CA . LEU A 1 405 ? -15.112 -19.560 -1.799 1.00 90.75 405 LEU A CA 1
ATOM 3130 C C . LEU A 1 405 ? -16.304 -20.512 -1.939 1.00 90.75 405 LEU A C 1
ATOM 3132 O O . LEU A 1 405 ? -16.324 -21.622 -1.397 1.00 90.75 405 LEU A O 1
ATOM 3136 N N . THR A 1 406 ? -17.257 -20.108 -2.772 1.00 90.00 406 THR A N 1
ATOM 3137 C CA . THR A 1 406 ? -18.350 -20.956 -3.248 1.00 90.00 406 THR A CA 1
ATOM 3138 C C . THR A 1 406 ? -18.060 -21.410 -4.673 1.00 90.00 406 THR A C 1
ATOM 3140 O O . THR A 1 406 ? -17.526 -20.658 -5.485 1.00 90.00 406 THR A O 1
ATOM 3143 N N . SER A 1 407 ? -18.360 -22.673 -4.981 1.00 92.19 407 SER A N 1
ATOM 3144 C CA . SER A 1 407 ? -18.101 -23.209 -6.321 1.00 92.19 407 SER A CA 1
ATOM 3145 C C . SER A 1 407 ? -19.150 -22.713 -7.305 1.00 92.19 407 SER A C 1
ATOM 3147 O O . SER A 1 407 ? -20.346 -22.799 -7.033 1.00 92.19 407 SER A O 1
ATOM 3149 N N . ASN A 1 408 ? -18.701 -22.223 -8.452 1.00 93.44 408 ASN A N 1
ATOM 3150 C CA . ASN A 1 408 ? -19.552 -21.746 -9.534 1.00 93.44 408 ASN A CA 1
ATOM 3151 C C . ASN A 1 408 ? -18.790 -21.885 -10.855 1.00 93.44 408 ASN A C 1
ATOM 3153 O O . ASN A 1 408 ? -17.574 -21.727 -10.886 1.00 93.44 408 ASN A O 1
ATOM 3157 N N . ASN A 1 409 ? -19.484 -22.156 -11.952 1.00 93.50 409 ASN A N 1
ATOM 3158 C CA . ASN A 1 409 ? -18.863 -22.187 -13.266 1.00 93.50 409 ASN A CA 1
ATOM 3159 C C . ASN A 1 409 ? -19.725 -21.442 -14.282 1.00 93.50 409 ASN A C 1
ATOM 3161 O O . ASN A 1 409 ? -20.804 -21.906 -14.643 1.00 93.50 409 ASN A O 1
ATOM 3165 N N . GLN A 1 410 ? -19.220 -20.300 -14.741 1.00 95.44 410 GLN A N 1
ATOM 3166 C CA . GLN A 1 410 ? -19.811 -19.487 -15.804 1.00 95.44 410 GLN A CA 1
ATOM 3167 C C . GLN A 1 410 ? -18.949 -19.485 -17.079 1.00 95.44 410 GLN A C 1
ATOM 3169 O O . GLN A 1 410 ? -19.244 -18.747 -18.019 1.00 95.44 410 GLN A O 1
ATOM 3174 N N . GLY A 1 411 ? -17.902 -20.314 -17.116 1.00 94.81 411 GLY A N 1
ATOM 3175 C CA . GLY A 1 411 ? -16.981 -20.453 -18.237 1.00 94.81 411 GLY A CA 1
ATOM 3176 C C . GLY A 1 411 ? -17.275 -21.661 -19.130 1.00 94.81 411 GLY A C 1
ATOM 3177 O O . GLY A 1 411 ? -18.212 -22.435 -18.925 1.00 94.81 411 GLY A O 1
ATOM 3178 N N . ILE A 1 412 ? -16.427 -21.835 -20.140 1.00 96.81 412 ILE A N 1
ATOM 3179 C CA . ILE A 1 412 ? -16.498 -22.890 -21.150 1.00 96.81 412 ILE A CA 1
ATOM 3180 C C . ILE A 1 412 ? -15.344 -23.870 -20.920 1.00 96.81 412 ILE A C 1
ATOM 3182 O O . ILE A 1 412 ? -14.172 -23.508 -21.024 1.00 96.81 412 ILE A O 1
ATOM 3186 N N . ILE A 1 413 ? -15.676 -25.132 -20.648 1.00 97.06 413 ILE A N 1
ATOM 3187 C CA . ILE A 1 413 ? -14.704 -26.214 -20.438 1.00 97.06 413 ILE A CA 1
ATOM 3188 C C . ILE A 1 413 ? -14.627 -27.069 -21.707 1.00 97.06 413 ILE A C 1
ATOM 3190 O O . ILE A 1 413 ? -15.656 -27.526 -22.202 1.00 97.06 413 ILE A O 1
ATOM 3194 N N . GLN A 1 414 ? -13.427 -27.277 -22.252 1.00 96.38 414 GLN A N 1
ATOM 3195 C CA . GLN A 1 414 ? -13.213 -27.983 -23.523 1.00 96.38 414 GLN A CA 1
ATOM 3196 C C . GLN A 1 414 ? -12.040 -28.969 -23.459 1.00 96.38 414 GLN A C 1
ATOM 3198 O O . GLN A 1 414 ? -11.132 -28.840 -22.636 1.00 96.38 414 GLN A O 1
ATOM 3203 N N . GLY A 1 415 ? -12.032 -29.935 -24.382 1.00 94.81 415 GLY A N 1
ATOM 3204 C CA . GLY A 1 415 ? -10.969 -30.935 -24.491 1.00 94.81 415 GLY A CA 1
ATOM 3205 C C . GLY A 1 415 ? -10.929 -31.876 -23.286 1.00 94.81 415 GLY A C 1
ATOM 3206 O O . GLY A 1 415 ? -11.971 -32.244 -22.749 1.00 94.81 415 GLY A O 1
ATOM 3207 N N . ASN A 1 416 ? -9.725 -32.243 -22.845 1.00 95.12 416 ASN A N 1
ATOM 3208 C CA . ASN A 1 416 ? -9.515 -33.150 -21.707 1.00 95.12 416 ASN A CA 1
ATOM 3209 C C . ASN A 1 416 ? -9.463 -32.424 -20.346 1.00 95.12 416 ASN A C 1
ATOM 3211 O O . ASN A 1 416 ? -8.802 -32.894 -19.420 1.00 95.12 416 ASN A O 1
ATOM 3215 N N . SER A 1 417 ? -10.111 -31.262 -20.227 1.00 97.50 417 SER A N 1
ATOM 3216 C CA . SER A 1 417 ? -10.060 -30.448 -19.010 1.00 97.50 417 SER A CA 1
ATOM 3217 C C . SER A 1 417 ? -10.787 -31.091 -17.822 1.00 97.50 417 SER A C 1
ATOM 3219 O O . SER A 1 417 ? -11.855 -31.682 -17.983 1.00 97.50 417 SER A O 1
ATOM 3221 N N . GLN A 1 418 ? -10.244 -30.922 -16.614 1.00 96.94 418 GLN A N 1
ATOM 3222 C CA . GLN A 1 418 ? -10.810 -31.444 -15.363 1.00 96.94 418 GLN A CA 1
ATOM 3223 C C . GLN A 1 418 ? -10.907 -30.350 -14.299 1.00 96.94 418 GLN A C 1
ATOM 3225 O O . GLN A 1 418 ? -9.942 -29.627 -14.071 1.00 96.94 418 GLN A O 1
ATOM 3230 N N . ILE A 1 419 ? -12.047 -30.263 -13.609 1.00 97.25 419 ILE A N 1
ATOM 3231 C CA . ILE A 1 419 ? -12.268 -29.351 -12.477 1.00 97.25 419 ILE A CA 1
ATOM 3232 C C . ILE A 1 419 ? -12.521 -30.193 -11.224 1.00 97.25 419 ILE A C 1
ATOM 3234 O O . ILE A 1 419 ? -13.452 -30.998 -11.199 1.00 97.25 419 ILE A O 1
ATOM 3238 N N . ILE A 1 420 ? -11.686 -30.037 -10.198 1.00 96.06 420 ILE A N 1
ATOM 3239 C CA . ILE A 1 420 ? -11.684 -30.871 -8.990 1.00 96.06 420 ILE A CA 1
ATOM 3240 C C . ILE A 1 420 ? -11.739 -29.973 -7.752 1.00 96.06 420 ILE A C 1
ATOM 3242 O O . ILE A 1 420 ? -10.910 -29.085 -7.594 1.00 96.06 420 ILE A O 1
ATOM 3246 N N . GLY A 1 421 ? -12.656 -30.242 -6.822 1.00 93.88 421 GLY A N 1
ATOM 3247 C CA . GLY A 1 421 ? -12.777 -29.477 -5.575 1.00 93.88 421 GLY A CA 1
ATOM 3248 C C . GLY A 1 421 ? -13.514 -28.144 -5.747 1.00 93.88 421 GLY A C 1
ATOM 3249 O O . GLY A 1 421 ? -14.308 -27.983 -6.673 1.00 93.88 421 GLY A O 1
ATOM 3250 N N . ARG A 1 422 ? -13.285 -27.196 -4.826 1.00 95.81 422 ARG A N 1
ATOM 3251 C CA . ARG A 1 422 ? -13.996 -25.908 -4.815 1.00 95.81 422 ARG A CA 1
ATOM 3252 C C . ARG A 1 422 ? -13.422 -24.948 -5.853 1.00 95.81 422 ARG A C 1
ATOM 3254 O O . ARG A 1 422 ? -12.337 -24.421 -5.649 1.00 95.81 422 ARG A O 1
ATOM 3261 N N . VAL A 1 423 ? -14.121 -24.709 -6.955 1.00 97.12 423 VAL A N 1
ATOM 3262 C CA . VAL A 1 423 ? -13.624 -23.819 -8.016 1.00 97.12 423 VAL A CA 1
ATOM 3263 C C . VAL A 1 423 ? -14.713 -22.844 -8.439 1.00 97.12 423 VAL A C 1
ATOM 3265 O O . VAL A 1 423 ? -15.846 -23.255 -8.695 1.00 97.12 423 VAL A O 1
ATOM 3268 N N . ALA A 1 424 ? -14.365 -21.560 -8.503 1.00 97.62 424 ALA A N 1
ATOM 3269 C CA . ALA A 1 424 ? -15.196 -20.508 -9.076 1.00 97.62 424 ALA A CA 1
ATOM 3270 C C . ALA A 1 424 ? -14.598 -20.044 -10.412 1.00 97.62 424 ALA A C 1
ATOM 3272 O O . ALA A 1 424 ? -13.422 -19.692 -10.462 1.00 97.62 424 ALA A O 1
ATOM 3273 N N . ILE A 1 425 ? -15.390 -20.056 -11.484 1.00 97.94 425 ILE A N 1
ATOM 3274 C CA . ILE A 1 425 ? -14.970 -19.679 -12.840 1.00 97.94 425 ILE A CA 1
ATOM 3275 C C . ILE A 1 425 ? -15.912 -18.595 -13.362 1.00 97.94 425 ILE A C 1
ATOM 3277 O O . ILE A 1 425 ? -17.126 -18.813 -13.426 1.00 97.94 425 ILE A O 1
ATOM 3281 N N . GLY A 1 426 ? -15.337 -17.450 -13.728 1.00 97.00 426 GLY A N 1
ATOM 3282 C CA . GLY A 1 426 ? -16.029 -16.298 -14.292 1.00 97.00 426 GLY A CA 1
ATOM 3283 C C . GLY A 1 426 ? -16.550 -16.508 -15.714 1.00 97.00 426 GLY A C 1
ATOM 3284 O O . GLY A 1 426 ? -16.324 -17.538 -16.355 1.00 97.00 426 GLY A O 1
ATOM 3285 N N . LYS A 1 427 ? -17.288 -15.512 -16.199 1.00 97.19 427 LYS A N 1
ATOM 3286 C CA . LYS A 1 427 ? -17.944 -15.506 -17.512 1.00 97.19 427 LYS A CA 1
ATOM 3287 C C . LYS A 1 427 ? -16.924 -15.439 -18.633 1.00 97.19 427 LYS A C 1
ATOM 3289 O O . LYS A 1 427 ? -15.854 -14.859 -18.475 1.00 97.19 427 LYS A O 1
ATOM 3294 N N . ASP A 1 428 ? -17.269 -16.031 -19.773 1.00 97.25 428 ASP A N 1
ATOM 3295 C CA . ASP A 1 428 ? -16.471 -15.987 -21.009 1.00 97.25 428 ASP A CA 1
ATOM 3296 C C . ASP A 1 428 ? -15.040 -16.549 -20.877 1.00 97.25 428 ASP A C 1
ATOM 3298 O O . ASP A 1 428 ? -14.242 -16.484 -21.813 1.00 97.25 428 ASP A O 1
ATOM 3302 N N . THR A 1 429 ? -14.728 -17.173 -19.739 1.00 98.31 429 THR A N 1
ATOM 3303 C CA . THR A 1 429 ? -13.458 -17.842 -19.481 1.00 98.31 429 THR A CA 1
ATOM 3304 C C . THR A 1 429 ? -13.431 -19.208 -20.151 1.00 98.31 429 THR A C 1
ATOM 3306 O O . THR A 1 429 ? -14.364 -19.998 -20.009 1.00 98.31 429 THR A O 1
ATOM 3309 N N . LYS A 1 430 ? -12.348 -19.519 -20.863 1.00 98.44 430 LYS A N 1
ATOM 3310 C CA . LYS A 1 430 ? -12.142 -20.790 -21.566 1.00 98.44 430 LYS A CA 1
ATOM 3311 C C . LYS A 1 430 ? -11.067 -21.616 -20.878 1.00 98.44 430 LYS A C 1
ATOM 3313 O O . LYS A 1 430 ? -9.972 -21.118 -20.633 1.00 98.44 430 LYS A O 1
ATOM 3318 N N . ILE A 1 431 ? -11.372 -22.885 -20.613 1.00 98.19 431 ILE A N 1
ATOM 3319 C CA . ILE A 1 431 ? -10.446 -23.852 -20.014 1.00 98.19 431 ILE A CA 1
ATOM 3320 C C . ILE A 1 431 ? -10.302 -25.052 -20.950 1.00 98.19 431 ILE A C 1
ATOM 3322 O O . ILE A 1 431 ? -11.227 -25.853 -21.108 1.00 98.19 431 ILE A O 1
ATOM 3326 N N . ILE A 1 432 ? -9.133 -25.190 -21.568 1.00 98.44 432 ILE A N 1
ATOM 3327 C CA . ILE A 1 432 ? -8.862 -26.132 -22.657 1.00 98.44 432 ILE A CA 1
ATOM 3328 C C . ILE A 1 432 ? -7.717 -27.064 -22.246 1.00 98.44 432 ILE A C 1
ATOM 3330 O O . ILE A 1 432 ? -6.643 -26.598 -21.871 1.00 98.44 432 ILE A O 1
ATOM 3334 N N . ASN A 1 433 ? -7.932 -28.381 -22.301 1.00 98.00 433 ASN A N 1
ATOM 3335 C CA . ASN A 1 433 ? -6.931 -29.403 -21.948 1.00 98.00 433 ASN A CA 1
ATOM 3336 C C . ASN A 1 433 ? -6.188 -29.143 -20.618 1.00 98.00 433 ASN A C 1
ATOM 3338 O O . ASN A 1 433 ? -4.988 -29.384 -20.519 1.00 98.00 433 ASN A O 1
ATOM 3342 N N . SER A 1 434 ? -6.886 -28.616 -19.610 1.00 98.00 434 SER A N 1
ATOM 3343 C CA . SER A 1 434 ? -6.273 -28.125 -18.369 1.00 98.00 434 SER A CA 1
ATOM 3344 C C . SER A 1 434 ? -6.908 -28.746 -17.128 1.00 98.00 434 SER A C 1
ATOM 3346 O O . SER A 1 434 ? -8.101 -29.040 -17.108 1.00 98.00 434 SER A O 1
ATOM 3348 N N . THR A 1 435 ? -6.129 -28.922 -16.063 1.00 97.94 435 THR A N 1
ATOM 3349 C CA . THR A 1 435 ? -6.624 -29.441 -14.778 1.00 97.94 435 THR A CA 1
ATOM 3350 C C . THR A 1 435 ? -6.642 -28.336 -13.733 1.00 97.94 435 THR A C 1
ATOM 3352 O O . THR A 1 435 ? -5.608 -27.744 -13.447 1.00 97.94 435 THR A O 1
ATOM 3355 N N . ILE A 1 436 ? -7.802 -28.086 -13.130 1.00 97.94 436 ILE A N 1
ATOM 3356 C CA . ILE A 1 436 ? -7.994 -27.101 -12.064 1.00 97.94 436 ILE A CA 1
ATOM 3357 C C . ILE A 1 436 ? -8.347 -27.840 -10.776 1.00 97.94 436 ILE A C 1
ATOM 3359 O O . ILE A 1 436 ? -9.343 -28.565 -10.728 1.00 97.94 436 ILE A O 1
ATOM 3363 N N . ARG A 1 437 ? -7.553 -27.652 -9.722 1.00 97.31 437 ARG A N 1
ATOM 3364 C CA . ARG A 1 437 ? -7.753 -28.266 -8.409 1.00 97.31 437 ARG A CA 1
ATOM 3365 C C . ARG A 1 437 ? -7.929 -27.193 -7.340 1.00 97.31 437 ARG A C 1
ATOM 3367 O O . ARG A 1 437 ? -6.987 -26.492 -6.996 1.00 97.31 437 ARG A O 1
ATOM 3374 N N . GLY A 1 438 ? -9.141 -27.104 -6.807 1.00 93.69 438 GLY A N 1
ATOM 3375 C CA . GLY A 1 438 ? -9.550 -26.118 -5.818 1.00 93.69 438 GLY A CA 1
ATOM 3376 C C . GLY A 1 438 ? -8.970 -26.319 -4.408 1.00 93.69 438 GLY A C 1
ATOM 3377 O O . GLY A 1 438 ? -8.510 -27.422 -4.093 1.00 93.69 438 GLY A O 1
ATOM 3378 N N . PRO A 1 439 ? -9.068 -25.294 -3.535 1.00 97.19 439 PRO A N 1
ATOM 3379 C CA . PRO A 1 439 ? -9.809 -24.042 -3.741 1.00 97.19 439 PRO A CA 1
ATOM 3380 C C . PRO A 1 439 ? -9.140 -23.079 -4.737 1.00 97.19 439 PRO A C 1
ATOM 3382 O O . PRO A 1 439 ? -7.978 -22.736 -4.562 1.00 97.19 439 PRO A O 1
ATOM 3385 N N . VAL A 1 440 ? -9.857 -22.664 -5.787 1.00 97.44 440 VAL A N 1
ATOM 3386 C CA . VAL A 1 440 ? -9.347 -21.772 -6.850 1.00 97.44 440 VAL A CA 1
ATOM 3387 C C . VAL A 1 440 ? -10.448 -20.819 -7.315 1.00 97.44 440 VAL A C 1
ATOM 3389 O O . VAL A 1 440 ? -11.589 -21.242 -7.511 1.00 97.44 440 VAL A O 1
ATOM 3392 N N . ILE A 1 441 ? -10.101 -19.554 -7.555 1.00 97.75 441 ILE A N 1
ATOM 3393 C CA . ILE A 1 441 ? -10.982 -18.581 -8.217 1.00 97.75 441 ILE A CA 1
ATOM 3394 C C . ILE A 1 441 ? -10.362 -18.090 -9.525 1.00 97.75 441 ILE A C 1
ATOM 3396 O O . ILE A 1 441 ? -9.183 -17.746 -9.576 1.00 97.75 441 ILE A O 1
ATOM 3400 N N . ILE A 1 442 ? -11.160 -18.062 -10.589 1.00 97.94 442 ILE A N 1
ATOM 3401 C CA . ILE A 1 442 ? -10.785 -17.581 -11.919 1.00 97.94 442 ILE A CA 1
ATOM 3402 C C . ILE A 1 442 ? -11.798 -16.518 -12.336 1.00 97.94 442 ILE A C 1
ATOM 3404 O O . ILE A 1 442 ? -13.003 -16.757 -12.279 1.00 97.94 442 ILE A O 1
ATOM 3408 N N . GLY A 1 443 ? -11.299 -15.350 -12.733 1.00 96.75 443 GLY A N 1
ATOM 3409 C CA . GLY A 1 443 ? -12.086 -14.210 -13.180 1.00 96.75 443 GLY A CA 1
ATOM 3410 C C . GLY A 1 443 ? -12.728 -14.410 -14.551 1.00 96.75 443 GLY A C 1
ATOM 3411 O O . GLY A 1 443 ? -12.763 -15.514 -15.104 1.00 96.75 443 GLY A O 1
ATOM 3412 N N . ASP A 1 444 ? -13.249 -13.315 -15.085 1.00 97.38 444 ASP A N 1
ATOM 3413 C CA . ASP A 1 444 ? -13.927 -13.258 -16.375 1.00 97.38 444 ASP A CA 1
ATOM 3414 C C . ASP A 1 444 ? -12.925 -13.121 -17.536 1.00 97.38 444 ASP A C 1
ATOM 3416 O O . ASP A 1 444 ? -11.851 -12.532 -17.387 1.00 97.38 444 ASP A O 1
ATOM 3420 N N . ASN A 1 445 ? -13.315 -13.581 -18.726 1.00 97.69 445 ASN A N 1
ATOM 3421 C CA . ASN A 1 445 ? -12.577 -13.417 -19.986 1.00 97.69 445 ASN A CA 1
ATOM 3422 C C . ASN A 1 445 ? -11.159 -14.018 -19.995 1.00 97.69 445 ASN A C 1
ATOM 3424 O O . ASN A 1 445 ? -10.269 -13.520 -20.687 1.00 97.69 445 ASN A O 1
ATOM 3428 N N . CYS A 1 446 ? -10.918 -15.081 -19.230 1.00 98.06 446 CYS A N 1
ATOM 3429 C CA . CYS A 1 446 ? -9.615 -15.739 -19.186 1.00 98.06 446 CYS A CA 1
ATOM 3430 C C . CYS A 1 446 ? -9.472 -16.813 -20.273 1.00 98.06 446 CYS A C 1
ATOM 3432 O O . CYS A 1 446 ? -10.438 -17.467 -20.664 1.00 98.06 446 CYS A O 1
ATOM 3434 N N . HIS A 1 447 ? -8.244 -17.053 -20.729 1.00 98.31 447 HIS A N 1
ATOM 3435 C CA . HIS A 1 447 ? -7.902 -18.172 -21.613 1.00 98.31 447 HIS A CA 1
ATOM 3436 C C . HIS A 1 447 ? -6.863 -19.050 -20.927 1.00 98.31 447 HIS A C 1
ATOM 3438 O O . HIS A 1 447 ? -5.737 -18.608 -20.716 1.00 98.31 447 HIS A O 1
ATOM 3444 N N . ILE A 1 448 ? -7.244 -20.272 -20.563 1.00 98.00 448 ILE A N 1
ATOM 3445 C CA . ILE A 1 448 ? -6.393 -21.237 -19.861 1.00 98.00 448 ILE A CA 1
ATOM 3446 C C . ILE A 1 448 ? -6.272 -22.484 -20.731 1.00 98.00 448 ILE A C 1
ATOM 3448 O O . ILE A 1 448 ? -7.262 -23.178 -20.970 1.00 98.00 448 ILE A O 1
ATOM 3452 N N . GLU A 1 449 ? -5.066 -22.770 -21.212 1.00 98.19 449 GLU A N 1
ATOM 3453 C CA . GLU A 1 449 ? -4.810 -23.852 -22.160 1.00 98.19 449 GLU A CA 1
ATOM 3454 C C . GLU A 1 449 ? -3.561 -24.656 -21.791 1.00 98.19 449 GLU A C 1
ATOM 3456 O O . GLU A 1 449 ? -2.486 -24.093 -21.600 1.00 98.19 449 GLU A O 1
ATOM 3461 N N . ASN A 1 450 ? -3.692 -25.985 -21.737 1.00 97.25 450 ASN A N 1
ATOM 3462 C CA . ASN A 1 450 ? -2.614 -26.910 -21.365 1.00 97.25 450 ASN A CA 1
ATOM 3463 C C . ASN A 1 450 ? -1.953 -26.565 -20.012 1.00 97.25 450 ASN A C 1
ATOM 3465 O O . ASN A 1 450 ? -0.729 -26.568 -19.888 1.00 97.25 450 ASN A O 1
ATOM 3469 N N . CYS A 1 451 ? -2.762 -26.243 -19.002 1.00 96.69 451 CYS A N 1
ATOM 3470 C CA . CYS A 1 451 ? -2.300 -25.796 -17.688 1.00 96.69 451 CYS A CA 1
ATOM 3471 C C . CYS A 1 451 ? -2.709 -26.750 -16.559 1.00 96.69 451 CYS A C 1
ATOM 3473 O O . CYS A 1 451 ? -3.791 -27.346 -16.586 1.00 96.69 451 CYS A O 1
ATOM 3475 N N . PHE A 1 452 ? -1.904 -26.805 -15.498 1.00 96.75 452 PHE A N 1
ATOM 3476 C CA . PHE A 1 452 ? -2.343 -27.234 -14.170 1.00 96.75 452 PHE A CA 1
ATOM 3477 C C . PHE A 1 452 ? -2.476 -26.031 -13.230 1.00 96.75 452 PHE A C 1
ATOM 3479 O O . PHE A 1 452 ? -1.511 -25.314 -12.981 1.00 96.75 452 PHE A O 1
ATOM 3486 N N . ILE A 1 453 ? -3.664 -25.837 -12.662 1.00 97.12 453 ILE A N 1
ATOM 3487 C CA . ILE A 1 453 ? -3.946 -24.792 -11.675 1.00 97.12 453 ILE A CA 1
ATOM 3488 C C . ILE A 1 453 ? -4.254 -25.463 -10.338 1.00 97.12 453 ILE A C 1
ATOM 3490 O O . ILE A 1 453 ? -5.298 -26.094 -10.171 1.00 97.12 453 ILE A O 1
ATOM 3494 N N . GLY A 1 454 ? -3.325 -25.356 -9.401 1.00 94.62 454 GLY A N 1
ATOM 3495 C CA . GLY A 1 454 ? -3.385 -25.952 -8.078 1.00 94.62 454 GLY A CA 1
ATOM 3496 C C . GLY A 1 454 ? -4.069 -25.071 -7.026 1.00 94.62 454 GLY A C 1
ATOM 3497 O O . GLY A 1 454 ? -4.344 -23.890 -7.278 1.00 94.62 454 GLY A O 1
ATOM 3498 N N . PRO A 1 455 ? -4.308 -25.644 -5.832 1.00 95.69 455 PRO A N 1
ATOM 3499 C CA . PRO A 1 455 ? -5.007 -24.997 -4.729 1.00 95.69 455 PRO A CA 1
ATOM 3500 C C . PRO A 1 455 ? -4.458 -23.622 -4.360 1.00 95.69 455 PRO A C 1
ATOM 3502 O O . PRO A 1 455 ? -3.276 -23.330 -4.545 1.00 95.69 455 PRO A O 1
ATOM 3505 N N . TYR A 1 456 ? -5.334 -22.808 -3.775 1.00 94.94 456 TYR A N 1
ATOM 3506 C CA . TYR A 1 456 ? -5.040 -21.484 -3.228 1.00 94.94 456 TYR A CA 1
ATOM 3507 C C . TYR A 1 456 ? -4.580 -20.456 -4.257 1.00 94.94 456 TYR A C 1
ATOM 3509 O O . TYR A 1 456 ? -3.947 -19.457 -3.914 1.00 94.94 456 TYR A O 1
ATOM 3517 N N . SER A 1 457 ? -4.928 -20.699 -5.519 1.00 95.06 457 SER A N 1
ATOM 3518 C CA . SER A 1 457 ? -4.625 -19.795 -6.616 1.00 95.06 457 SER A CA 1
ATOM 3519 C C . SER A 1 457 ? -5.813 -18.898 -6.954 1.00 95.06 457 SER A C 1
ATOM 3521 O O . SER A 1 457 ? -6.956 -19.360 -7.023 1.00 95.06 457 SER A O 1
ATOM 3523 N N . SER A 1 458 ? -5.523 -17.625 -7.211 1.00 96.31 458 SER A N 1
ATOM 3524 C CA . SER A 1 458 ? -6.500 -16.632 -7.667 1.00 96.31 458 SER A CA 1
ATOM 3525 C C . SER A 1 458 ? -6.044 -16.041 -8.986 1.00 96.31 458 SER A C 1
ATOM 3527 O O . SER A 1 458 ? -4.955 -15.481 -9.070 1.00 96.31 458 SER A O 1
ATOM 3529 N N . ILE A 1 459 ? -6.865 -16.173 -10.020 1.00 96.56 459 ILE A N 1
ATOM 3530 C CA . ILE A 1 459 ? -6.593 -15.666 -11.362 1.00 96.56 459 ILE A CA 1
ATOM 3531 C C . ILE A 1 459 ? -7.608 -14.567 -11.649 1.00 96.56 459 ILE A C 1
ATOM 3533 O O . ILE A 1 459 ? -8.799 -14.856 -11.721 1.00 96.56 459 ILE A O 1
ATOM 3537 N N . ALA A 1 460 ? -7.160 -13.323 -11.794 1.00 93.81 460 ALA A N 1
ATOM 3538 C CA . ALA A 1 460 ? -8.011 -12.173 -12.090 1.00 93.81 460 ALA A CA 1
ATOM 3539 C C . ALA A 1 460 ? -8.556 -12.209 -13.531 1.00 93.81 460 ALA A C 1
ATOM 3541 O O . ALA A 1 460 ? -8.375 -13.186 -14.254 1.00 93.81 460 ALA A O 1
ATOM 3542 N N . ASN A 1 461 ? -9.246 -11.149 -13.949 1.00 94.25 461 ASN A N 1
ATOM 3543 C CA . ASN A 1 461 ? -9.876 -11.085 -15.267 1.00 94.25 461 ASN A CA 1
ATOM 3544 C C . ASN A 1 461 ? -8.843 -10.946 -16.399 1.00 94.25 461 ASN A C 1
ATOM 3546 O O . ASN A 1 461 ? -7.733 -10.445 -16.201 1.00 94.25 461 ASN A O 1
ATOM 3550 N N . ASN A 1 462 ? -9.241 -11.331 -17.613 1.00 94.62 462 ASN A N 1
ATOM 3551 C CA . ASN A 1 462 ? -8.471 -11.131 -18.848 1.00 94.62 462 ASN A CA 1
ATOM 3552 C C . ASN A 1 462 ? -7.093 -11.824 -18.862 1.00 94.62 462 ASN A C 1
ATOM 3554 O O . ASN A 1 462 ? -6.206 -11.436 -19.626 1.00 94.62 462 ASN A O 1
ATOM 3558 N N . VAL A 1 463 ? -6.879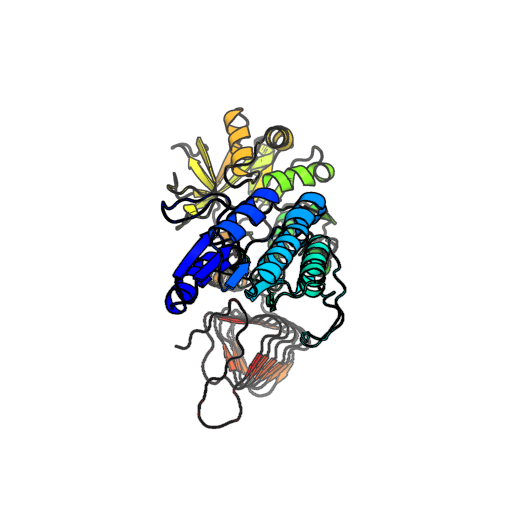 -12.825 -18.005 1.00 94.44 463 VAL A N 1
ATOM 3559 C CA . VAL A 1 463 ? -5.595 -13.525 -17.898 1.00 94.44 463 VAL A CA 1
ATOM 3560 C C . VAL A 1 463 ? -5.465 -14.580 -18.996 1.00 94.44 463 VAL A C 1
ATOM 3562 O O . VAL A 1 463 ? -6.403 -15.327 -19.281 1.00 94.44 463 VAL A O 1
ATOM 3565 N N . ILE A 1 464 ? -4.271 -14.674 -19.584 1.00 95.31 464 ILE A N 1
ATOM 3566 C CA . ILE A 1 464 ? -3.924 -15.702 -20.571 1.00 95.31 464 ILE A CA 1
ATOM 3567 C C . ILE A 1 464 ? -2.842 -16.610 -19.989 1.00 95.31 464 ILE A C 1
ATOM 3569 O O . ILE A 1 464 ? -1.723 -16.163 -19.735 1.00 95.31 464 ILE A O 1
ATOM 3573 N N . LEU A 1 465 ? -3.162 -17.889 -19.820 1.00 95.56 465 LEU A N 1
ATOM 3574 C CA . LEU A 1 465 ? -2.237 -18.939 -19.407 1.00 95.56 465 LEU A CA 1
ATOM 3575 C C . LEU A 1 465 ? -2.171 -19.995 -20.509 1.00 95.56 465 LEU A C 1
ATOM 3577 O O . LEU A 1 465 ? -3.195 -20.542 -20.920 1.00 95.56 465 LEU A O 1
ATOM 3581 N N . THR A 1 466 ? -0.973 -20.274 -21.012 1.00 95.50 466 THR A N 1
ATOM 3582 C CA . THR A 1 466 ? -0.771 -21.312 -22.028 1.00 95.50 466 THR A CA 1
ATOM 3583 C C . THR A 1 466 ? 0.498 -22.092 -21.733 1.00 95.50 466 THR A C 1
ATOM 3585 O O . THR A 1 466 ? 1.574 -21.501 -21.651 1.00 95.50 466 THR A O 1
ATOM 3588 N N . ASP A 1 467 ? 0.384 -23.411 -21.595 1.00 94.25 467 ASP A N 1
ATOM 3589 C CA . ASP A 1 467 ? 1.510 -24.294 -21.269 1.00 94.25 467 ASP A CA 1
ATOM 3590 C C . ASP A 1 467 ? 2.234 -23.840 -19.980 1.00 94.25 467 ASP A C 1
ATOM 3592 O O . ASP A 1 467 ? 3.433 -23.538 -19.993 1.00 94.25 467 ASP A O 1
ATOM 3596 N N . ALA A 1 468 ? 1.483 -23.705 -18.881 1.00 90.50 468 ALA A N 1
ATOM 3597 C CA . ALA A 1 468 ? 1.992 -23.230 -17.592 1.00 90.50 468 ALA A CA 1
ATOM 3598 C C . ALA A 1 468 ? 1.279 -23.887 -16.403 1.00 90.50 468 ALA A C 1
ATOM 3600 O O . ALA A 1 468 ? 0.055 -24.016 -16.407 1.00 90.50 468 ALA A O 1
ATOM 3601 N N . ASP A 1 469 ? 2.044 -24.211 -15.360 1.00 92.88 469 ASP A N 1
ATOM 3602 C CA . ASP A 1 469 ? 1.531 -24.798 -14.122 1.00 92.88 469 ASP A CA 1
ATOM 3603 C C . ASP A 1 469 ? 1.707 -23.829 -12.952 1.00 92.88 469 ASP A C 1
ATOM 3605 O O . ASP A 1 469 ? 2.799 -23.291 -12.754 1.00 92.88 469 ASP A O 1
ATOM 3609 N N . LEU A 1 470 ? 0.663 -23.636 -12.146 1.00 91.25 470 LEU A N 1
ATOM 3610 C CA . LEU A 1 470 ? 0.694 -22.738 -10.991 1.00 91.25 470 LEU A CA 1
ATOM 3611 C C . LEU A 1 470 ? -0.027 -23.308 -9.773 1.00 91.25 470 LEU A C 1
ATOM 3613 O O . LEU A 1 470 ? -0.980 -24.063 -9.912 1.00 91.25 470 LEU A O 1
ATOM 3617 N N . GLU A 1 471 ? 0.428 -22.950 -8.578 1.00 90.50 471 GLU A N 1
ATOM 3618 C CA . GLU A 1 471 ? -0.140 -23.358 -7.289 1.00 90.50 471 GLU A CA 1
ATOM 3619 C C . GLU A 1 471 ? 0.152 -22.268 -6.244 1.00 90.50 471 GLU A C 1
ATOM 3621 O O . GLU A 1 471 ? 1.164 -21.579 -6.356 1.00 90.50 471 GLU A O 1
ATOM 3626 N N . HIS A 1 472 ? -0.735 -22.063 -5.262 1.00 91.00 472 HIS A N 1
ATOM 3627 C CA . HIS A 1 472 ? -0.586 -21.043 -4.209 1.00 91.00 472 HIS A CA 1
ATOM 3628 C C . HIS A 1 472 ? -0.099 -19.679 -4.748 1.00 91.00 472 HIS A C 1
ATOM 3630 O O . HIS A 1 472 ? 0.920 -19.136 -4.320 1.00 91.00 472 HIS A O 1
ATOM 3636 N N . SER A 1 473 ? -0.779 -19.171 -5.782 1.00 89.56 473 SER A N 1
ATOM 3637 C CA . SER A 1 473 ? -0.333 -17.986 -6.522 1.00 89.56 473 SER A CA 1
ATOM 3638 C C . SER A 1 473 ? -1.478 -17.038 -6.884 1.00 89.56 473 SER A C 1
ATOM 3640 O O . SER A 1 473 ? -2.586 -17.464 -7.203 1.00 89.56 473 SER A O 1
ATOM 3642 N N . VAL A 1 474 ? -1.201 -15.735 -6.889 1.00 90.38 474 VAL A N 1
ATOM 3643 C CA . VAL A 1 474 ? -2.161 -14.684 -7.261 1.00 90.38 474 VAL A CA 1
ATOM 3644 C C . VAL A 1 474 ? -1.725 -14.044 -8.578 1.00 90.38 474 VAL A C 1
ATOM 3646 O O . VAL A 1 474 ? -0.650 -13.459 -8.673 1.00 90.38 474 VAL A O 1
ATOM 3649 N N . ILE A 1 475 ? -2.556 -14.154 -9.610 1.00 90.88 475 ILE A N 1
ATOM 3650 C CA . ILE A 1 475 ? -2.304 -13.622 -10.951 1.00 90.88 475 ILE A CA 1
ATOM 3651 C C . ILE A 1 475 ? -3.249 -12.446 -11.191 1.00 90.88 475 ILE A C 1
ATOM 3653 O O . ILE A 1 475 ? -4.466 -12.625 -11.214 1.00 90.88 475 ILE A O 1
ATOM 3657 N N . LEU A 1 476 ? -2.699 -11.244 -11.353 1.00 88.56 476 LEU A N 1
ATOM 3658 C CA . LEU A 1 476 ? -3.481 -10.023 -11.526 1.00 88.56 476 LEU A CA 1
ATOM 3659 C C . LEU A 1 476 ? -3.976 -9.819 -12.963 1.00 88.56 476 LEU A C 1
ATOM 3661 O O . LEU A 1 476 ? -3.572 -10.502 -13.902 1.00 88.56 476 LEU A O 1
ATOM 3665 N N . ASP A 1 477 ? -4.886 -8.854 -13.105 1.00 87.19 477 ASP A N 1
ATOM 3666 C CA . ASP A 1 477 ? -5.660 -8.626 -14.321 1.00 87.19 477 ASP A CA 1
ATOM 3667 C C . ASP A 1 477 ? -4.770 -8.451 -15.565 1.00 87.19 477 ASP A C 1
ATOM 3669 O O . ASP A 1 477 ? -3.707 -7.821 -15.530 1.00 87.19 477 ASP A O 1
ATOM 3673 N N . SER A 1 478 ? -5.209 -9.026 -16.684 1.00 87.00 478 SER A N 1
ATOM 3674 C CA . SER A 1 478 ? -4.535 -8.937 -17.986 1.00 87.00 478 SER A CA 1
ATOM 3675 C C . SER A 1 478 ? -3.108 -9.522 -18.045 1.00 87.00 478 SER A C 1
ATOM 3677 O O . SER A 1 478 ? -2.380 -9.256 -19.007 1.00 87.00 478 SER A O 1
ATOM 3679 N N . ALA A 1 479 ? -2.666 -10.290 -17.041 1.00 86.94 479 ALA A N 1
ATOM 3680 C CA . ALA A 1 479 ? -1.365 -10.959 -17.064 1.00 86.94 479 ALA A CA 1
ATOM 3681 C C . ALA A 1 479 ? -1.310 -12.090 -18.111 1.00 86.94 479 ALA A C 1
ATOM 3683 O O . ALA A 1 479 ? -2.324 -12.708 -18.447 1.00 86.94 479 ALA A O 1
ATOM 3684 N N . GLN A 1 480 ? -0.114 -12.368 -18.636 1.00 87.44 480 GLN A N 1
ATOM 3685 C CA . GLN A 1 480 ? 0.111 -13.387 -19.667 1.00 87.44 480 GLN A CA 1
ATOM 3686 C C . GLN A 1 480 ? 1.294 -14.284 -19.305 1.00 87.44 480 GLN A C 1
ATOM 3688 O O . GLN A 1 480 ? 2.423 -13.805 -19.187 1.00 87.44 480 GLN A O 1
ATOM 3693 N N . LEU A 1 481 ? 1.054 -15.586 -19.167 1.00 88.88 481 LEU A N 1
ATOM 3694 C CA . LEU A 1 481 ? 2.087 -16.589 -18.907 1.00 88.88 481 LEU A CA 1
ATOM 3695 C C . LEU A 1 481 ? 2.077 -17.615 -20.041 1.00 88.88 481 LEU A C 1
ATOM 3697 O O . LEU A 1 481 ? 1.034 -18.205 -20.330 1.00 88.88 481 LEU A O 1
ATOM 3701 N N . LYS A 1 482 ? 3.226 -17.826 -20.696 1.00 88.56 482 LYS A N 1
ATOM 3702 C CA . LYS A 1 482 ? 3.317 -18.734 -21.847 1.00 88.56 482 LYS A CA 1
ATOM 3703 C C . LYS A 1 482 ? 4.598 -19.566 -21.881 1.00 88.56 482 LYS A C 1
ATOM 3705 O O . LYS A 1 482 ? 5.697 -19.007 -21.906 1.00 88.56 482 LYS A O 1
ATOM 3710 N N . GLY A 1 483 ? 4.446 -20.886 -22.001 1.00 85.19 483 GLY A N 1
ATOM 3711 C CA . GLY A 1 483 ? 5.552 -21.821 -22.243 1.00 85.19 483 GLY A CA 1
ATOM 3712 C C . GLY A 1 483 ? 6.454 -22.043 -21.028 1.00 85.19 483 GLY A C 1
ATOM 3713 O O . GLY A 1 483 ? 7.662 -22.224 -21.179 1.00 85.19 483 GLY A O 1
ATOM 3714 N N . ILE A 1 484 ? 5.892 -21.978 -19.821 1.00 83.69 484 ILE A N 1
ATOM 3715 C CA . ILE A 1 484 ? 6.636 -22.128 -18.570 1.00 83.69 484 ILE A CA 1
ATOM 3716 C C . ILE A 1 484 ? 6.436 -23.553 -18.070 1.00 83.69 484 ILE A C 1
ATOM 3718 O O . ILE A 1 484 ? 5.451 -23.877 -17.418 1.00 83.69 484 ILE A O 1
ATOM 3722 N N . HIS A 1 485 ? 7.401 -24.416 -18.368 1.00 80.12 485 HIS A N 1
ATOM 3723 C CA . HIS A 1 485 ? 7.312 -25.840 -18.035 1.00 80.12 485 HIS A CA 1
ATOM 3724 C C . HIS A 1 485 ? 7.694 -26.175 -16.582 1.00 80.12 485 HIS A C 1
ATOM 3726 O O . HIS A 1 485 ? 7.589 -27.328 -16.171 1.00 80.12 485 HIS A O 1
ATOM 3732 N N . HIS A 1 486 ? 8.159 -25.190 -15.808 1.00 81.94 486 HIS A N 1
ATOM 3733 C CA . HIS A 1 486 ? 8.379 -25.327 -14.369 1.00 81.94 486 HIS A CA 1
ATOM 3734 C C . HIS A 1 486 ? 7.153 -24.821 -13.609 1.00 81.94 486 HIS A C 1
ATOM 3736 O O . HIS A 1 486 ? 6.539 -23.835 -14.013 1.00 81.94 486 HIS A O 1
ATOM 3742 N N . ARG A 1 487 ? 6.817 -25.474 -12.494 1.00 84.25 487 ARG A N 1
ATOM 3743 C CA . ARG A 1 487 ? 5.687 -25.062 -11.660 1.00 84.25 487 ARG A CA 1
ATOM 3744 C C . ARG A 1 487 ? 5.982 -23.734 -10.962 1.00 84.25 487 ARG A C 1
ATOM 3746 O O . ARG A 1 487 ? 7.029 -23.587 -10.337 1.00 84.25 487 ARG A O 1
ATOM 3753 N N . ILE A 1 488 ? 5.033 -22.809 -11.037 1.00 86.44 488 ILE A N 1
ATOM 3754 C CA . ILE A 1 488 ? 5.049 -21.522 -10.338 1.00 86.44 488 ILE A CA 1
ATOM 3755 C C . ILE A 1 488 ? 4.348 -21.697 -8.989 1.00 86.44 488 ILE A C 1
ATOM 3757 O O . ILE A 1 488 ? 3.203 -22.143 -8.942 1.00 86.44 488 ILE A O 1
ATOM 3761 N N . VAL A 1 489 ? 5.035 -21.360 -7.899 1.00 87.62 489 VAL A N 1
ATOM 3762 C CA . VAL A 1 489 ? 4.522 -21.478 -6.525 1.00 87.62 489 VAL A CA 1
ATOM 3763 C C . VAL A 1 489 ? 4.807 -20.212 -5.726 1.00 87.62 489 VAL A C 1
ATOM 3765 O O . VAL A 1 489 ? 5.745 -19.483 -6.052 1.00 87.62 489 VAL A O 1
ATOM 3768 N N . ASP A 1 490 ? 3.999 -19.931 -4.702 1.00 82.94 490 ASP A N 1
ATOM 3769 C CA . ASP A 1 490 ? 4.208 -18.832 -3.742 1.00 82.94 490 ASP A CA 1
ATOM 3770 C C . ASP A 1 490 ? 4.425 -17.459 -4.406 1.00 82.94 490 ASP A C 1
ATOM 3772 O O . ASP A 1 490 ? 5.256 -16.642 -3.982 1.00 82.94 490 ASP A O 1
ATOM 3776 N N . SER A 1 491 ? 3.701 -17.218 -5.499 1.00 84.25 491 SER A N 1
ATOM 3777 C CA . SER A 1 491 ? 3.986 -16.130 -6.432 1.00 84.25 491 SER A CA 1
ATOM 3778 C C . SER A 1 491 ? 2.819 -15.165 -6.577 1.00 84.25 491 SER A C 1
ATOM 3780 O O . SER A 1 491 ? 1.654 -15.557 -6.596 1.00 84.25 491 SER A O 1
ATOM 3782 N N . VAL A 1 492 ? 3.140 -13.883 -6.748 1.00 83.44 492 VAL A N 1
ATOM 3783 C CA . VAL A 1 492 ? 2.163 -12.854 -7.110 1.00 83.44 492 VAL A CA 1
ATOM 3784 C C . VAL A 1 492 ? 2.619 -12.209 -8.415 1.00 83.44 492 VAL A C 1
ATOM 3786 O O . VAL A 1 492 ? 3.702 -11.628 -8.474 1.00 83.44 492 VAL A O 1
ATOM 3789 N N . ILE A 1 493 ? 1.823 -12.343 -9.475 1.00 85.25 493 ILE A N 1
ATOM 3790 C CA . ILE A 1 493 ? 2.140 -11.835 -10.814 1.00 85.25 493 ILE A CA 1
ATOM 3791 C C . ILE A 1 493 ? 1.319 -10.574 -11.082 1.00 85.25 493 ILE A C 1
ATOM 3793 O O . ILE A 1 493 ? 0.091 -10.608 -11.047 1.00 85.25 493 ILE A O 1
ATOM 3797 N N . GLY A 1 494 ? 2.015 -9.462 -11.331 1.00 80.81 494 GLY A N 1
ATOM 3798 C CA . GLY A 1 494 ? 1.438 -8.121 -11.457 1.00 80.81 494 GLY A CA 1
ATOM 3799 C C . GLY A 1 494 ? 0.484 -7.919 -12.642 1.00 80.81 494 GLY A C 1
ATOM 3800 O O . GLY A 1 494 ? 0.451 -8.705 -13.589 1.00 80.81 494 GLY A O 1
ATOM 3801 N N . GLN A 1 495 ? -0.286 -6.826 -12.605 1.00 79.56 495 GLN A N 1
ATOM 3802 C CA . GLN A 1 495 ? -1.245 -6.495 -13.662 1.00 79.56 495 GLN A CA 1
ATOM 3803 C C . GLN A 1 495 ? -0.523 -6.274 -15.000 1.00 79.56 495 GLN A C 1
ATOM 3805 O O . GLN A 1 495 ? 0.488 -5.572 -15.047 1.00 79.56 495 GLN A O 1
ATOM 3810 N N . ARG A 1 496 ? -1.046 -6.841 -16.098 1.00 79.50 496 ARG A N 1
ATOM 3811 C CA . ARG A 1 496 ? -0.443 -6.791 -17.451 1.00 79.50 496 ARG A CA 1
ATOM 3812 C C . ARG A 1 496 ? 0.977 -7.375 -17.545 1.00 79.50 496 ARG A C 1
ATOM 3814 O O . ARG A 1 496 ? 1.634 -7.200 -18.575 1.00 79.50 496 ARG A O 1
ATOM 3821 N N . ALA A 1 497 ? 1.464 -8.060 -16.508 1.00 81.06 497 ALA A N 1
ATOM 3822 C CA . ALA A 1 497 ? 2.784 -8.674 -16.529 1.00 81.06 497 ALA A CA 1
ATOM 3823 C C . ALA A 1 497 ? 2.835 -9.805 -17.563 1.00 81.06 497 ALA A C 1
ATOM 3825 O O . ALA A 1 497 ? 1.858 -10.528 -17.765 1.00 81.06 497 ALA A O 1
ATOM 3826 N N . LYS A 1 498 ? 3.985 -9.959 -18.223 1.00 77.25 498 LYS A N 1
ATOM 3827 C CA . LYS A 1 498 ? 4.213 -11.009 -19.219 1.00 77.25 498 LYS A CA 1
ATOM 3828 C C . LYS A 1 498 ? 5.392 -11.872 -18.801 1.00 77.25 498 LYS A C 1
ATOM 3830 O O . LYS A 1 498 ? 6.499 -11.363 -18.660 1.00 77.25 498 LYS A O 1
ATOM 3835 N N . LEU A 1 499 ? 5.162 -13.171 -18.664 1.00 81.31 499 LEU A N 1
ATOM 3836 C CA . LEU A 1 499 ? 6.193 -14.166 -18.391 1.00 81.31 499 LEU A CA 1
ATOM 3837 C C . LEU A 1 499 ? 6.167 -15.201 -19.519 1.00 81.31 499 LEU A C 1
ATOM 3839 O O . LEU A 1 499 ? 5.285 -16.054 -19.586 1.00 81.31 499 LEU A O 1
ATOM 3843 N N . ILE A 1 500 ? 7.087 -15.063 -20.474 1.00 79.44 500 ILE A N 1
ATOM 3844 C CA . ILE A 1 500 ? 7.069 -15.812 -21.736 1.00 79.44 500 ILE A CA 1
ATOM 3845 C C . ILE A 1 500 ? 8.448 -16.418 -21.979 1.00 79.44 500 ILE A C 1
ATOM 3847 O O . ILE A 1 500 ? 9.455 -15.713 -21.909 1.00 79.44 500 ILE A O 1
ATOM 3851 N N . LEU A 1 501 ? 8.500 -17.709 -22.312 1.00 70.31 501 LEU A N 1
ATOM 3852 C CA . LEU A 1 501 ? 9.746 -18.357 -22.719 1.00 70.31 501 LEU A CA 1
ATOM 3853 C C . LEU A 1 501 ? 10.142 -17.926 -24.145 1.00 70.31 501 LEU A C 1
ATOM 3855 O O . LEU A 1 501 ? 9.374 -18.094 -25.095 1.00 70.31 501 LEU A O 1
ATOM 3859 N N . ALA A 1 502 ? 11.346 -17.369 -24.309 1.00 63.91 502 ALA A N 1
ATOM 3860 C CA . ALA A 1 502 ? 11.844 -16.930 -25.612 1.00 63.91 502 ALA A CA 1
ATOM 3861 C C . ALA A 1 502 ? 12.165 -18.129 -26.537 1.00 63.91 502 ALA A C 1
ATOM 3863 O O . ALA A 1 502 ? 12.742 -19.119 -26.086 1.00 63.91 502 ALA A O 1
ATOM 3864 N N . PRO A 1 503 ? 11.863 -18.049 -27.847 1.00 59.94 503 PRO A N 1
ATOM 3865 C CA . PRO A 1 503 ? 11.974 -19.184 -28.771 1.00 59.94 503 PRO A CA 1
ATOM 3866 C C . PRO A 1 503 ? 13.407 -19.540 -29.224 1.00 59.94 503 PRO A C 1
ATOM 3868 O O . PRO A 1 503 ? 13.566 -20.414 -30.076 1.00 59.94 503 PRO A O 1
ATOM 3871 N N . GLN A 1 504 ? 14.461 -18.891 -28.710 1.00 55.97 504 GLN A N 1
ATOM 3872 C CA . GLN A 1 504 ? 15.834 -19.093 -29.196 1.00 55.97 504 GLN A CA 1
ATOM 3873 C C . GLN A 1 504 ? 16.688 -19.983 -28.285 1.00 55.97 504 GLN A C 1
ATOM 3875 O O . GLN A 1 504 ? 16.654 -19.877 -27.064 1.00 55.97 504 GLN A O 1
ATOM 3880 N N . ARG A 1 505 ? 17.499 -20.847 -28.914 1.00 53.62 505 ARG A N 1
ATOM 3881 C CA . ARG A 1 505 ? 18.651 -21.514 -28.287 1.00 53.62 505 ARG A CA 1
ATOM 3882 C C . ARG A 1 505 ? 19.858 -20.567 -28.347 1.00 53.62 505 ARG A C 1
ATOM 3884 O O . ARG A 1 505 ? 20.016 -19.914 -29.377 1.00 53.62 505 ARG A O 1
ATOM 3891 N N . PRO A 1 506 ? 20.753 -20.538 -27.342 1.00 54.88 506 PRO A N 1
ATOM 3892 C CA . PRO A 1 506 ? 20.882 -21.446 -26.192 1.00 54.88 506 PRO A CA 1
ATOM 3893 C C . PRO A 1 506 ? 19.839 -21.207 -25.087 1.00 54.88 506 PRO A C 1
ATOM 3895 O O . PRO A 1 506 ? 19.123 -20.217 -25.123 1.00 54.88 506 PRO A O 1
ATOM 3898 N N . LYS A 1 507 ? 19.749 -22.123 -24.104 1.00 55.84 507 LYS A N 1
ATOM 3899 C CA . LYS A 1 507 ? 18.945 -21.932 -22.881 1.00 55.84 507 LYS A CA 1
ATOM 3900 C C . LYS A 1 507 ? 19.493 -20.717 -22.120 1.00 55.84 507 LYS A C 1
ATOM 3902 O O . LYS A 1 507 ? 20.416 -20.862 -21.325 1.00 55.84 507 LYS A O 1
ATOM 3907 N N . ALA A 1 508 ? 18.975 -19.534 -22.413 1.00 55.81 508 ALA A N 1
ATOM 3908 C CA . ALA A 1 508 ? 19.365 -18.287 -21.778 1.00 55.81 508 ALA A CA 1
ATOM 3909 C C . ALA A 1 508 ? 18.147 -17.683 -21.080 1.00 55.81 508 ALA A C 1
ATOM 3911 O O . ALA A 1 508 ? 17.041 -17.692 -21.620 1.00 55.81 508 ALA A O 1
ATOM 3912 N N . LEU A 1 509 ? 18.360 -17.168 -19.873 1.00 56.44 509 LEU A N 1
ATOM 3913 C CA . LEU A 1 509 ? 17.370 -16.367 -19.171 1.00 56.44 509 LEU A CA 1
ATOM 3914 C C . LEU A 1 509 ? 17.554 -14.915 -19.613 1.00 56.44 509 LEU A C 1
ATOM 3916 O O . LEU A 1 509 ? 18.662 -14.385 -19.559 1.00 56.44 509 LEU A O 1
ATOM 3920 N N . SER A 1 510 ? 16.481 -14.291 -20.087 1.00 53.38 510 SER A N 1
ATOM 3921 C CA . SER A 1 510 ? 16.461 -12.882 -20.470 1.00 53.38 510 SER A CA 1
ATOM 3922 C C . SER A 1 510 ? 15.352 -12.205 -19.682 1.00 53.38 510 SER A C 1
ATOM 3924 O O . SER A 1 510 ? 14.200 -12.630 -19.746 1.00 53.38 510 SER A O 1
ATOM 3926 N N . PHE A 1 511 ? 15.713 -11.185 -18.909 1.00 54.19 511 PHE A N 1
ATOM 3927 C CA . PHE A 1 511 ? 14.792 -10.463 -18.046 1.00 54.19 511 PHE A CA 1
ATOM 3928 C C . PHE A 1 511 ? 14.751 -8.994 -18.461 1.00 54.19 511 PHE A C 1
ATOM 3930 O O . PHE A 1 511 ? 15.795 -8.381 -18.678 1.00 54.19 511 PHE A O 1
ATOM 3937 N N . MET A 1 512 ? 13.550 -8.426 -18.534 1.00 43.16 512 MET A N 1
ATOM 3938 C CA . MET A 1 512 ? 13.345 -6.981 -18.502 1.00 43.16 512 MET A CA 1
ATOM 3939 C C . MET A 1 512 ? 12.779 -6.664 -17.121 1.00 43.16 512 MET A C 1
ATOM 3941 O O . MET A 1 512 ? 11.650 -7.035 -16.813 1.00 43.16 512 MET A O 1
ATOM 3945 N N . ILE A 1 513 ? 13.622 -6.081 -16.276 1.00 45.12 513 ILE A N 1
ATOM 3946 C CA . ILE A 1 513 ? 13.386 -5.877 -14.848 1.00 45.12 513 ILE A CA 1
ATOM 3947 C C . ILE A 1 513 ? 13.205 -4.374 -14.637 1.00 45.12 513 ILE A C 1
ATOM 3949 O O . ILE A 1 513 ? 14.088 -3.608 -15.017 1.00 45.12 513 ILE A O 1
ATOM 3953 N N . GLY A 1 514 ? 12.054 -3.959 -14.106 1.00 38.28 514 GLY A N 1
ATOM 3954 C CA . GLY A 1 514 ? 11.827 -2.577 -13.672 1.00 38.28 514 GLY A CA 1
ATOM 3955 C C . GLY A 1 514 ? 12.332 -2.350 -12.246 1.00 38.28 514 GLY A C 1
ATOM 3956 O O . GLY A 1 514 ? 12.824 -3.280 -11.604 1.00 38.28 514 GLY A O 1
ATOM 3957 N N . ASP A 1 515 ? 12.184 -1.133 -11.733 1.00 32.03 515 ASP A N 1
ATOM 3958 C CA . ASP A 1 515 ? 12.548 -0.826 -10.347 1.00 32.03 515 ASP A CA 1
ATOM 3959 C C . ASP A 1 515 ? 11.713 -1.655 -9.357 1.00 32.03 515 ASP A C 1
ATOM 3961 O O . ASP A 1 515 ? 10.571 -2.015 -9.648 1.00 32.03 515 ASP A O 1
ATOM 3965 N N . ASP A 1 516 ? 12.323 -2.017 -8.221 1.00 36.44 516 ASP A N 1
ATOM 3966 C CA . ASP A 1 516 ? 11.751 -2.907 -7.205 1.00 36.44 516 ASP A CA 1
ATOM 3967 C C . ASP A 1 516 ? 11.162 -4.180 -7.834 1.00 36.44 516 ASP A C 1
ATOM 3969 O O . ASP A 1 516 ? 9.964 -4.422 -7.827 1.00 36.44 516 ASP A O 1
ATOM 3973 N N . SER A 1 517 ? 11.997 -5.025 -8.436 1.00 41.38 517 SER A N 1
ATOM 3974 C CA . SER A 1 517 ? 11.601 -6.324 -9.000 1.00 41.38 517 SER A CA 1
ATOM 3975 C C . SER A 1 517 ? 12.414 -7.438 -8.334 1.00 41.38 517 SER A C 1
ATOM 3977 O O . SER A 1 517 ? 13.641 -7.390 -8.320 1.00 41.38 517 SER A O 1
ATOM 3979 N N . TYR A 1 518 ? 11.743 -8.439 -7.754 1.00 40.75 518 TYR A N 1
ATOM 3980 C CA . TYR A 1 518 ? 12.387 -9.553 -7.057 1.00 40.75 518 TYR A CA 1
ATOM 3981 C C . TYR A 1 518 ? 12.263 -10.806 -7.915 1.00 40.75 518 TYR A C 1
ATOM 3983 O O . TYR A 1 518 ? 11.169 -11.329 -8.117 1.00 40.75 518 TYR A O 1
ATOM 3991 N N . ILE A 1 519 ? 13.395 -11.267 -8.442 1.00 47.47 519 ILE A N 1
ATOM 3992 C CA . ILE A 1 519 ? 13.485 -12.487 -9.241 1.00 47.47 519 ILE A CA 1
ATOM 3993 C C . ILE A 1 519 ? 14.276 -13.505 -8.438 1.00 47.47 519 ILE A C 1
ATOM 3995 O O . ILE A 1 519 ? 15.463 -13.312 -8.180 1.00 47.47 519 ILE A O 1
ATOM 3999 N N . GLN A 1 520 ? 13.622 -14.603 -8.076 1.00 41.69 520 GLN A N 1
ATOM 4000 C CA . GLN A 1 520 ? 14.271 -15.742 -7.447 1.00 41.69 520 GLN A CA 1
ATOM 4001 C C . GLN A 1 520 ? 14.149 -16.954 -8.365 1.00 41.69 520 GLN A C 1
ATOM 4003 O O . GLN A 1 520 ? 13.054 -17.344 -8.760 1.00 41.69 520 GLN A O 1
ATOM 4008 N N . LEU A 1 521 ? 15.296 -17.520 -8.724 1.00 47.75 521 LEU A N 1
ATOM 4009 C CA . LEU A 1 521 ? 15.413 -18.737 -9.517 1.00 47.75 521 LEU A CA 1
ATOM 4010 C C . LEU A 1 521 ? 15.834 -19.845 -8.553 1.00 47.75 521 LEU A C 1
ATOM 4012 O O . LEU A 1 521 ? 16.897 -19.727 -7.940 1.00 47.75 521 LEU A O 1
ATOM 4016 N N . VAL A 1 522 ? 14.996 -20.867 -8.385 1.00 39.62 522 VAL A N 1
ATOM 4017 C CA . VAL A 1 522 ? 15.236 -22.008 -7.486 1.00 39.62 522 VAL A CA 1
ATOM 4018 C C . VAL A 1 522 ? 15.287 -23.292 -8.293 1.00 39.62 522 VAL A C 1
ATOM 4020 O O . VAL A 1 522 ? 14.420 -23.447 -9.184 1.00 39.62 522 VAL A O 1
#

Foldseek 3Di:
DQFEEEEAQCQDFVNVVVVVVCVVRGHYAYEYCDDDDPRHDHDDLLDLVSLLVVCVVRVGQEYEYPDADPPQVCCQVVLVVRLSNQAVSLLSNLANQLVSLHEYEYEAAPLQAPPPDPDDDDPPDDGDHDGSNSVSNVNSVVSNVPHPHHYDYHHDYADDDPDDDDGPVVVVVVVVVVAAPQPPPADLQQPDFLQGRLLVLVLLLCVQLVAAEEEDEDEPVHQVVCCVVCDQCVVSNHGYDYFYDDDCQEDLVSVLSCCVVCPQHWDKQADSQKDAPDRCNVVVCVCVVVVAQKEWEKEFDPQQLQAWAFDADPVQHTPAIDGNDPDGNHRIGTGRMMIHGPCLNVLSVPDDRDVVSHSYVRSSLRSCVVVVGGYHYDYGPDDMARPRDLLSSLVSNQVCLVPPQAADAQEAEEDCEEEADGEAAEHPEYAECEYEHEPEYAYYNEYHECEYHEYSERHYYLEYHYCAYEYSEYEDANEYEYDHPDYHYSYYHDHVHYHYDDPDDDPDDDDDDDPNGDDDDD

Radius of gyration: 31.35 Å; chains: 1; bounding box: 82×75×64 Å

pLDDT: mean 88.38, std 12.59, range [32.03, 98.44]